Protein 6BSQ (pdb70)

Nearest PDB structures (foldseek):
  6bsq-assembly1_A  TM=1.002E+00  e=0.000E+00  Enterococcus faecalis
  6mkh-assembly1_A  TM=9.906E-01  e=4.101E-87  Enterococcus faecalis
  6bsr-assembly1_A  TM=9.933E-01  e=1.177E-83  Enterococcus faecalis
  8u55-assembly1_A  TM=9.199E-01  e=1.362E-73  Enterococcus faecium EnGen0025
  6mkj-assembly1_A  TM=9.254E-01  e=1.382E-72  Enterococcus faecium

Secondary structure (DSSP, 8-state):
-PPPPPEE-TTS-EEEEEEEEEEEEE-GGGS-SHHHHHHHHHHHHHHHT--HHHHHHHHTSTT--TT--EEEEE---SPPTTEEEEEEEEEE-TTGGGGHHHH--EEEPPHHHHTT---TTSEEE-SHHHHHTHHHHH-B--BPPPPEEBS--HHHHHHHHHTTTT-SEEEEEE-TTT-BEEEEEEES---HHHHHH---HHHHHHHHH-TT-TTS-GGGS-B--GGGGHHHHHHHHHHHTS--TT--B---SSEE-SSGGGTT--EE-SS--SSB-HHHHHHTT-HHHHHHHHHHHHHHHHHHHHTTS-TTPPPSSSS--PPPBS-SSSS---HHHHHHHTTT-TT-BB-HHHHHHHHGGGGTTT-EE--B-BTTSPP-EETTSS-HHHHHHHHHHHHHHHHSTTSTTGGG--TTS-EEEEEEEEEE--EEEEEEEEEETTT---EEEEEESSHHHH--HHHHHHHHHHHHHHHT-

Structure (mmCIF, N/CA/C/O backbone):
data_6BSQ
#
_entry.id   6BSQ
#
_cell.length_a   124.709
_cell.length_b   84.625
_cell.length_c   85.093
_cell.angle_alpha   90.00
_cell.angle_beta   109.26
_cell.angle_gamma   90.00
#
_symmetry.space_group_name_H-M   'C 1 2 1'
#
loop_
_entity.id
_entity.type
_entity.pdbx_description
1 polymer 'PBP4 protein'
2 non-polymer GLYCEROL
3 non-polymer 'CHLORIDE ION'
4 water water
#
loop_
_atom_site.group_PDB
_atom_site.id
_atom_site.type_symbol
_atom_site.label_atom_id
_atom_site.label_alt_id
_atom_site.label_comp_id
_atom_site.label_asym_id
_atom_site.label_entity_id
_atom_site.label_seq_id
_atom_site.pdbx_PDB_ins_code
_atom_site.Cartn_x
_atom_site.Cartn_y
_atom_site.Cartn_z
_atom_site.occupancy
_atom_site.B_iso_or_equiv
_atom_site.auth_seq_id
_atom_site.auth_comp_id
_atom_site.auth_asym_id
_atom_site.auth_atom_id
_atom_site.pdbx_PDB_model_num
ATOM 1 N N . ASN A 1 140 ? 58.027 55.149 12.931 1.00 51.71 172 ASN A N 1
ATOM 2 C CA . ASN A 1 140 ? 57.820 53.767 13.337 1.00 64.72 172 ASN A CA 1
ATOM 3 C C . ASN A 1 140 ? 56.859 53.075 12.342 1.00 63.67 172 ASN A C 1
ATOM 4 O O . ASN A 1 140 ? 55.754 53.554 12.081 1.00 62.67 172 ASN A O 1
ATOM 6 N N . ALA A 1 141 ? 57.312 51.945 11.796 1.00 70.90 173 ALA A N 1
ATOM 7 C CA . ALA A 1 141 ? 56.789 51.412 10.539 1.00 64.43 173 ALA A CA 1
ATOM 8 C C . ALA A 1 141 ? 55.451 50.697 10.711 1.00 44.45 173 ALA A C 1
ATOM 9 O O . ALA A 1 141 ? 55.205 50.053 11.737 1.00 36.25 173 ALA A O 1
ATOM 11 N N . LYS A 1 142 ? 54.598 50.809 9.685 1.00 36.60 174 LYS A N 1
ATOM 12 C CA . LYS A 1 142 ? 53.337 50.069 9.627 1.00 36.85 174 LYS A CA 1
ATOM 13 C C . LYS A 1 142 ? 53.572 48.609 9.244 1.00 27.38 174 LYS A C 1
ATOM 14 O O . LYS A 1 142 ? 54.357 48.299 8.336 1.00 24.37 174 LYS A O 1
ATOM 16 N N . ARG A 1 143 ? 52.872 47.714 9.938 1.00 25.70 175 ARG A N 1
ATOM 17 C CA . ARG A 1 143 ? 53.047 46.279 9.730 1.00 15.61 175 ARG A CA 1
ATOM 18 C C . ARG A 1 143 ? 52.448 45.868 8.388 1.00 18.50 175 ARG A C 1
ATOM 19 O O . ARG A 1 143 ? 51.350 46.286 8.033 1.00 14.27 175 ARG A O 1
ATOM 27 N N . GLY A 1 144 ? 53.166 45.049 7.629 1.00 13.01 176 GLY A N 1
ATOM 28 C CA . GLY A 1 144 ? 52.659 44.615 6.345 1.00 16.63 176 GLY A CA 1
ATOM 29 C C . GLY A 1 144 ? 51.424 43.735 6.532 1.00 11.67 176 GLY A C 1
ATOM 30 O O . GLY A 1 144 ? 51.122 43.277 7.632 1.00 12.16 176 GLY A O 1
ATOM 31 N N . GLU A 1 145 ? 50.709 43.537 5.441 1.00 11.31 177 GLU A N 1
ATOM 32 C CA . GLU A 1 145 ? 49.507 42.708 5.449 1.00 11.88 177 GLU A CA 1
ATOM 33 C C . GLU A 1 145 ? 49.835 41.277 5.048 1.00 12.89 177 GLU A C 1
ATOM 34 O O . GLU A 1 145 ? 50.716 41.039 4.231 1.00 14.84 177 GLU A O 1
ATOM 40 N N . ILE A 1 146 ? 49.060 40.332 5.566 1.00 11.99 178 ILE A N 1
ATOM 41 C CA . ILE A 1 146 ? 48.965 39.001 4.956 1.00 13.21 178 ILE A CA 1
ATOM 42 C C . ILE A 1 146 ? 47.658 38.962 4.183 1.00 11.27 178 ILE A C 1
ATOM 43 O O . ILE A 1 146 ? 46.608 39.297 4.746 1.00 11.35 178 ILE A O 1
ATOM 48 N N . VAL A 1 147 ? 47.721 38.629 2.897 1.00 10.01 179 VAL A N 1
ATOM 49 C CA . VAL A 1 147 ? 46.529 38.595 2.042 1.00 13.64 179 VAL A CA 1
ATO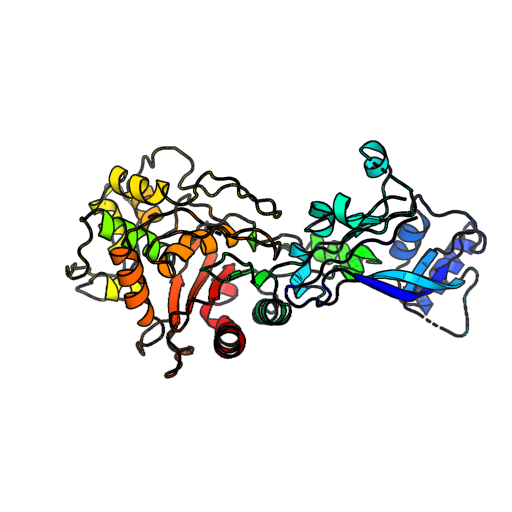M 50 C C . VAL A 1 147 ? 46.411 37.214 1.391 1.00 11.60 179 VAL A C 1
ATOM 51 O O . VAL A 1 147 ? 47.372 36.429 1.344 1.00 9.37 179 VAL A O 1
ATOM 55 N N . ASP A 1 148 ? 45.178 36.894 0.919 1.00 7.77 180 ASP A N 1
ATOM 56 C CA . ASP A 1 148 ? 44.957 35.609 0.285 1.00 7.15 180 ASP A CA 1
ATOM 57 C C . ASP A 1 148 ? 45.325 35.688 -1.197 1.00 10.79 180 ASP A C 1
ATOM 58 O O . ASP A 1 148 ? 45.850 36.695 -1.684 1.00 11.02 180 ASP A O 1
ATOM 63 N N . ARG A 1 149 ? 45.073 34.603 -1.934 1.00 7.35 181 ARG A N 1
ATOM 64 C CA . ARG A 1 149 ? 45.560 34.498 -3.295 1.00 10.11 181 ARG A CA 1
ATOM 65 C C . ARG A 1 149 ? 44.910 35.526 -4.219 1.00 15.23 181 ARG A C 1
ATOM 66 O O . ARG A 1 149 ? 45.429 35.775 -5.306 1.00 10.85 181 ARG A O 1
ATOM 74 N N . ASN A 1 150 ? 43.772 36.097 -3.830 1.00 13.33 182 ASN A N 1
ATOM 75 C CA . ASN A 1 150 ? 43.136 37.128 -4.627 1.00 17.07 182 ASN A CA 1
ATOM 76 C C . ASN A 1 150 ? 43.371 38.520 -4.077 1.00 16.38 182 ASN A C 1
ATOM 77 O O . ASN A 1 150 ? 42.716 39.461 -4.534 1.00 13.50 182 ASN A O 1
ATOM 82 N N . GLY A 1 151 ? 44.240 38.671 -3.085 1.00 12.57 183 GLY A N 1
ATOM 83 C CA . GLY A 1 151 ? 44.461 39.963 -2.462 1.00 12.78 183 GLY A CA 1
ATOM 84 C C . GLY A 1 151 ? 43.562 40.304 -1.291 1.00 13.00 183 GLY A C 1
ATOM 85 O O . GLY A 1 151 ? 43.692 41.394 -0.742 1.00 11.95 183 GLY A O 1
ATOM 86 N N . SER A 1 152 ? 42.636 39.434 -0.909 1.00 9.24 184 SER A N 1
ATOM 87 C CA . SER A 1 152 ? 41.722 39.726 0.181 1.00 13.21 184 SER A CA 1
ATOM 88 C C . SER A 1 152 ? 42.435 39.600 1.529 1.00 13.02 184 SER A C 1
ATOM 89 O O . SER A 1 152 ? 43.322 38.746 1.723 1.00 11.04 184 SER A O 1
ATOM 92 N N . GLY A 1 153 ? 42.030 40.436 2.481 1.00 9.24 185 GLY A N 1
ATOM 93 C CA . GLY A 1 153 ? 42.826 40.605 3.694 1.00 11.48 185 GLY A CA 1
ATOM 94 C C . GLY A 1 153 ? 42.699 39.393 4.612 1.00 15.19 185 GLY A C 1
ATOM 95 O O . GLY A 1 153 ? 41.601 38.858 4.804 1.00 12.92 185 GLY A O 1
ATOM 96 N N . LEU A 1 154 ? 43.845 38.907 5.135 1.00 8.39 186 LEU A N 1
ATOM 97 C CA . LEU A 1 154 ? 43.856 37.914 6.211 1.00 9.09 186 LEU A CA 1
ATOM 98 C C . LEU A 1 154 ? 44.379 38.467 7.522 1.00 5.53 186 LEU A C 1
ATOM 99 O O . LEU A 1 154 ? 43.962 38.015 8.596 1.00 9.51 186 LEU A O 1
ATOM 104 N N . ALA A 1 155 ? 45.401 39.338 7.457 1.00 9.06 187 ALA A N 1
ATOM 105 C CA . ALA A 1 155 ? 45.923 40.013 8.633 1.00 11.88 187 ALA A CA 1
ATOM 106 C C . ALA A 1 155 ? 46.207 41.419 8.142 1.00 13.92 187 ALA A C 1
ATOM 107 O O . ALA A 1 155 ? 47.070 41.607 7.278 1.00 11.58 187 ALA A O 1
ATOM 109 N N . ILE A 1 156 ? 45.428 42.407 8.588 1.00 12.88 188 ILE A N 1
ATOM 110 C CA . ILE A 1 156 ? 45.579 43.765 8.069 1.00 10.58 188 ILE A CA 1
ATOM 111 C C . ILE A 1 156 ? 45.509 44.712 9.255 1.00 10.21 188 ILE A C 1
ATOM 112 O O . ILE A 1 156 ? 45.340 44.285 10.394 1.00 11.91 188 ILE A O 1
ATOM 117 N N . ASN A 1 157 ? 45.610 46.008 8.976 1.00 11.98 189 ASN A N 1
ATOM 118 C CA . ASN A 1 157 ? 45.483 47.037 10.005 1.00 10.96 189 ASN A CA 1
ATOM 119 C C . ASN A 1 157 ? 44.194 47.813 9.790 1.00 13.54 189 ASN A C 1
ATOM 120 O O . ASN A 1 157 ? 43.885 48.176 8.667 1.00 11.60 189 ASN A O 1
ATOM 125 N N . LYS A 1 158 ? 43.485 48.126 10.868 1.00 15.17 190 LYS A N 1
ATOM 126 C CA . LYS A 1 158 ? 42.280 48.939 10.748 1.00 11.11 190 LYS A CA 1
ATOM 127 C C . LYS A 1 158 ? 42.231 49.899 11.922 1.00 13.09 190 LYS A C 1
ATOM 128 O O . LYS A 1 158 ? 42.563 49.516 13.050 1.00 12.85 190 LYS A O 1
ATOM 134 N N . VAL A 1 159 ? 41.825 51.145 11.661 1.00 11.55 191 VAL A N 1
ATOM 135 C CA . VAL A 1 159 ? 41.597 52.114 12.735 1.00 10.62 191 VAL A CA 1
ATOM 136 C C . VAL A 1 159 ? 40.205 51.961 13.322 1.00 16.39 191 VAL A C 1
ATOM 137 O O . VAL A 1 159 ? 39.208 51.892 12.588 1.00 11.93 191 VAL A O 1
ATOM 141 N N . PHE A 1 160 ? 40.123 51.991 14.656 1.00 12.69 192 PHE A N 1
ATOM 142 C CA . PHE A 1 160 ? 38.865 52.037 15.383 1.00 14.79 192 PHE A CA 1
ATOM 143 C C . PHE A 1 160 ? 38.890 53.227 16.328 1.00 16.97 192 PHE A C 1
ATOM 144 O O . PHE A 1 160 ? 39.953 53.633 16.793 1.00 16.39 192 PHE A O 1
ATOM 152 N N . ASP A 1 161 ? 37.712 53.799 16.580 1.00 13.84 193 ASP A N 1
ATOM 153 C CA . ASP A 1 161 ? 37.518 54.742 17.681 1.00 17.27 193 ASP A CA 1
ATOM 154 C C . ASP A 1 161 ? 37.416 53.939 18.972 1.00 16.54 193 ASP A C 1
ATOM 155 O O . ASP A 1 161 ? 36.478 53.150 19.154 1.00 19.20 193 ASP A O 1
ATOM 160 N N . GLU A 1 162 ? 38.383 54.112 19.871 1.00 18.70 194 GLU A N 1
ATOM 161 C CA . GLU A 1 162 ? 38.443 53.308 21.086 1.00 16.56 194 GLU A CA 1
ATOM 162 C C . GLU A 1 162 ? 38.067 54.145 22.302 1.00 21.96 194 GLU A C 1
ATOM 163 O O . GLU A 1 162 ? 38.454 55.310 22.399 1.00 21.18 194 GLU A O 1
ATOM 169 N N . VAL A 1 163 ? 37.386 53.530 23.260 1.00 19.28 195 VAL A N 1
ATOM 170 C CA . VAL A 1 163 ? 37.301 54.122 24.593 1.00 24.09 195 VAL A CA 1
ATOM 171 C C . VAL A 1 163 ? 38.419 53.521 25.435 1.00 30.44 195 VAL A C 1
ATOM 172 O O . VAL A 1 163 ? 38.767 52.334 25.300 1.00 23.66 195 VAL A O 1
ATOM 176 N N . GLY A 1 164 ? 39.047 54.360 26.244 1.00 25.85 196 GLY A N 1
ATOM 177 C CA . GLY A 1 164 ? 40.188 53.928 27.023 1.00 27.98 196 GLY A CA 1
ATOM 178 C C . GLY A 1 164 ? 40.396 54.828 28.214 1.00 32.58 196 GLY A C 1
ATOM 179 O O . GLY A 1 164 ? 39.525 55.626 28.566 1.00 26.18 196 GLY A O 1
ATOM 180 N N . VAL A 1 165 ? 41.572 54.703 28.836 1.00 26.17 197 VAL A N 1
ATOM 181 C CA . VAL A 1 165 ? 41.868 55.429 30.068 1.00 24.90 197 VAL A CA 1
ATOM 182 C C . VAL A 1 165 ? 43.266 56.015 29.985 1.00 25.06 197 VAL A C 1
ATOM 183 O O . VAL A 1 165 ? 44.135 55.507 29.262 1.00 22.63 197 VAL A O 1
ATOM 187 N N . VAL A 1 166 ? 43.478 57.094 30.731 1.00 23.86 198 VAL A N 1
ATOM 188 C CA . VAL A 1 166 ? 44.784 57.732 30.883 1.00 27.63 198 VAL A CA 1
ATOM 189 C C . VAL A 1 166 ? 45.237 57.500 32.324 1.00 29.62 198 VAL A C 1
ATOM 190 O O . VAL A 1 166 ? 44.545 57.937 33.252 1.00 23.11 198 VAL A O 1
ATOM 194 N N . PRO A 1 167 ? 46.336 56.770 32.556 1.00 31.70 199 PRO A N 1
ATOM 195 C CA . PRO A 1 167 ? 46.735 56.444 33.945 1.00 35.28 199 PRO A CA 1
ATOM 196 C C . PRO A 1 167 ? 46.849 57.659 34.848 1.00 25.36 199 PRO A C 1
ATOM 197 O O . PRO A 1 167 ? 46.308 57.650 35.967 1.00 30.08 199 PRO A O 1
ATOM 201 N N . GLY A 1 168 ? 47.499 58.724 34.373 1.00 26.84 200 GLY A N 1
ATOM 202 C CA . GLY A 1 168 ? 47.690 59.929 35.173 1.00 36.35 200 GLY A CA 1
ATOM 203 C C . GLY A 1 168 ? 46.415 60.672 35.515 1.00 33.76 200 GLY A C 1
ATOM 204 O O . GLY A 1 168 ? 46.459 61.618 36.308 1.00 37.21 200 GLY A O 1
ATOM 205 N N . LYS A 1 169 ? 45.283 60.281 34.948 1.00 27.59 201 LYS A N 1
ATOM 206 C CA . LYS A 1 169 ? 44.022 60.913 35.288 1.00 24.84 201 LYS A CA 1
ATOM 207 C C . LYS A 1 169 ? 43.091 59.948 35.983 1.00 28.44 201 LYS A C 1
ATOM 208 O O . LYS A 1 169 ? 41.959 60.317 36.306 1.00 33.40 201 LYS A O 1
ATOM 214 N N . LEU A 1 170 ? 43.536 58.721 36.220 1.00 23.16 202 LEU A N 1
ATOM 215 C CA . LEU A 1 170 ? 42.702 57.699 36.831 1.00 25.49 202 LEU A CA 1
ATOM 216 C C . LEU A 1 170 ? 42.727 57.749 38.359 1.00 38.11 202 LEU A C 1
ATOM 217 O O . LEU A 1 170 ? 41.909 57.078 39.004 1.00 31.44 202 LEU A O 1
ATOM 222 N N . GLY A 1 171 ? 43.615 58.543 38.950 1.00 36.60 203 GLY A N 1
ATOM 223 C CA . GLY A 1 171 ? 43.706 58.619 40.397 1.00 39.79 203 GLY A CA 1
ATOM 224 C C . GLY A 1 171 ? 44.583 57.511 40.944 1.00 37.64 203 GLY A C 1
ATOM 225 O O . GLY A 1 171 ? 45.335 56.861 40.216 1.00 27.42 203 GLY A O 1
ATOM 226 N N . SER A 1 172 ? 44.484 57.295 42.254 1.00 36.36 204 SER A N 1
ATOM 227 C CA . SER A 1 172 ? 45.259 56.245 42.902 1.00 30.88 204 SER A CA 1
ATOM 228 C C . SER A 1 172 ? 44.486 55.758 44.112 1.00 32.24 204 SER A C 1
ATOM 229 O O . SER A 1 172 ? 43.497 56.365 44.534 1.00 31.11 204 SER A O 1
ATOM 232 N N . GLY A 1 173 ? 44.958 54.646 44.674 1.00 28.20 205 GLY A N 1
ATOM 233 C CA . GLY A 1 173 ? 44.275 54.091 45.825 1.00 42.93 205 GLY A CA 1
ATOM 234 C C . GLY A 1 173 ? 42.873 53.615 45.484 1.00 43.69 205 GLY A C 1
ATOM 235 O O . GLY A 1 173 ? 42.584 53.179 44.363 1.00 34.82 205 GLY A O 1
ATOM 236 N N . ALA A 1 174 ? 41.987 53.695 46.483 1.00 35.62 206 ALA A N 1
ATOM 237 C CA . ALA A 1 174 ? 40.610 53.250 46.287 1.00 44.98 206 ALA A CA 1
ATOM 238 C C . ALA A 1 174 ? 39.887 54.120 45.261 1.00 35.44 206 ALA A C 1
ATOM 239 O O . ALA A 1 174 ? 38.964 53.655 44.581 1.00 40.50 206 ALA A O 1
ATOM 241 N N . GLU A 1 175 ? 40.292 55.379 45.141 1.00 34.44 207 GLU A N 1
ATOM 242 C CA . GLU A 1 175 ? 39.730 56.255 44.127 1.00 39.68 207 GLU A CA 1
ATOM 243 C C . GLU A 1 175 ? 39.959 55.691 42.725 1.00 51.45 207 GLU A C 1
ATOM 244 O O . GLU A 1 175 ? 39.027 55.601 41.918 1.00 43.30 207 GLU A O 1
ATOM 250 N N . LYS A 1 176 ? 41.199 55.294 42.423 1.00 38.62 208 LYS A N 1
ATOM 251 C CA . LYS A 1 176 ? 41.486 54.663 41.140 1.00 39.18 208 LYS A CA 1
ATOM 252 C C . LYS A 1 176 ? 40.655 53.397 40.953 1.00 43.90 208 LYS A C 1
ATOM 253 O O . LYS A 1 176 ? 40.107 53.156 39.866 1.00 36.07 208 LYS A O 1
ATOM 259 N N . THR A 1 177 ? 40.536 52.585 42.008 1.00 36.03 209 THR A N 1
ATOM 260 C CA . THR A 1 177 ? 39.767 51.346 41.920 1.00 36.15 209 THR A CA 1
ATOM 261 C C . THR A 1 177 ? 38.304 51.631 41.583 1.00 40.11 209 THR A C 1
ATOM 262 O O . THR A 1 177 ? 37.669 50.881 40.827 1.00 35.63 209 THR A O 1
ATOM 266 N N . ALA A 1 178 ? 37.770 52.732 42.110 1.00 33.73 210 ALA A N 1
ATOM 267 C CA . ALA A 1 178 ? 36.413 53.150 41.779 1.00 40.38 210 ALA A CA 1
ATOM 268 C C . ALA A 1 178 ? 36.299 53.545 40.314 1.00 47.00 210 ALA A C 1
ATOM 269 O O . ALA A 1 178 ? 35.356 53.140 39.621 1.00 40.64 210 ALA A O 1
ATOM 271 N N . ASN A 1 179 ? 37.232 54.373 39.836 1.00 35.07 211 ASN A N 1
ATOM 272 C CA . ASN A 1 179 ? 37.170 54.839 38.457 1.00 37.66 211 ASN A CA 1
ATOM 273 C C . ASN A 1 179 ? 37.258 53.668 37.482 1.00 39.31 211 ASN A C 1
ATOM 274 O O . ASN A 1 179 ? 36.571 53.653 36.454 1.00 42.79 211 ASN A O 1
ATOM 279 N N . ILE A 1 180 ? 38.061 52.656 37.811 1.00 41.28 212 ILE A N 1
ATOM 280 C CA . ILE A 1 180 ? 38.163 51.479 36.957 1.00 37.30 212 ILE A CA 1
ATOM 281 C C . ILE A 1 180 ? 36.878 50.663 37.013 1.00 46.84 212 ILE A C 1
ATOM 282 O O . ILE A 1 180 ? 36.418 50.140 35.990 1.00 35.66 212 ILE A O 1
ATOM 287 N N . LYS A 1 181 ? 36.279 50.540 38.202 1.00 34.58 213 LYS A N 1
ATOM 288 C CA . LYS A 1 181 ? 35.001 49.841 38.313 1.00 48.11 213 LYS A CA 1
ATOM 289 C C . LYS A 1 181 ? 33.908 50.565 37.536 1.00 41.42 213 LYS A C 1
ATOM 290 O O . LYS A 1 181 ? 33.080 49.922 36.883 1.00 44.93 213 LYS A O 1
ATOM 292 N N . ALA A 1 182 ? 33.885 51.902 37.609 1.00 34.00 214 ALA A N 1
ATOM 293 C CA . ALA A 1 182 ? 32.945 52.683 36.811 1.00 37.22 214 ALA A CA 1
ATOM 294 C C . ALA A 1 182 ? 33.105 52.384 35.323 1.00 54.48 214 ALA A C 1
ATOM 295 O O . ALA A 1 182 ? 32.132 52.045 34.637 1.00 43.88 214 ALA A O 1
ATOM 297 N N . PHE A 1 183 ? 34.335 52.500 34.810 1.00 37.32 215 PHE A N 1
ATOM 298 C CA . PHE A 1 183 ? 34.614 52.138 33.424 1.00 39.65 215 PHE A CA 1
ATOM 299 C C . PHE A 1 183 ? 34.132 50.724 33.112 1.00 45.91 215 PHE A C 1
ATOM 300 O O . PHE A 1 183 ? 33.479 50.485 32.088 1.00 43.61 215 PHE A O 1
ATOM 308 N N . SER A 1 184 ? 34.458 49.772 33.987 1.00 37.56 216 SER A N 1
ATOM 309 C CA . SER A 1 184 ? 34.102 48.376 33.759 1.00 44.66 216 SER A CA 1
ATOM 310 C C . SER A 1 184 ? 32.595 48.195 33.668 1.00 52.00 216 SER A C 1
ATOM 311 O O . SER A 1 184 ? 32.096 47.464 32.801 1.00 48.04 216 SER A O 1
ATOM 314 N N . ASP A 1 185 ? 31.856 48.836 34.571 1.00 48.82 217 ASP A N 1
ATOM 315 C CA . ASP A 1 185 ? 30.404 48.718 34.555 1.00 54.74 217 ASP A CA 1
ATOM 316 C C . ASP A 1 185 ? 29.831 49.261 33.257 1.00 55.46 217 ASP A C 1
ATOM 317 O O . ASP A 1 185 ? 28.931 48.657 32.661 1.00 59.23 217 ASP A O 1
ATOM 322 N N . LYS A 1 186 ? 30.351 50.401 32.803 1.00 43.55 218 LYS A N 1
ATOM 323 C CA . LYS A 1 186 ? 29.686 51.183 31.773 1.00 48.29 218 LYS A CA 1
ATOM 324 C C . LYS A 1 186 ? 30.001 50.692 30.367 1.00 53.05 218 LYS A C 1
ATOM 325 O O . LYS A 1 186 ? 29.169 50.842 29.465 1.00 54.59 218 LYS A O 1
ATOM 331 N N . PHE A 1 187 ? 31.176 50.098 30.158 1.00 42.90 219 PHE A N 1
ATOM 332 C CA . PHE A 1 187 ? 31.606 49.708 28.823 1.00 43.29 219 PHE A CA 1
ATOM 333 C C . PHE A 1 187 ? 31.770 48.201 28.682 1.00 39.23 219 PHE A C 1
ATOM 334 O O . PHE A 1 187 ? 32.258 47.738 27.646 1.00 44.67 219 PHE A O 1
ATOM 342 N N . GLY A 1 188 ? 31.393 47.426 29.695 1.00 41.19 220 GLY A N 1
ATOM 343 C CA . GLY A 1 188 ? 31.297 45.984 29.538 1.00 35.50 220 GLY A CA 1
ATOM 344 C C . GLY A 1 188 ? 32.602 45.224 29.487 1.00 46.97 220 GLY A C 1
ATOM 345 O O . GLY A 1 188 ? 32.664 44.158 28.868 1.00 48.79 220 GLY A O 1
ATOM 346 N N . VAL A 1 189 ? 33.646 45.724 30.134 1.00 50.76 221 VAL A N 1
ATOM 347 C CA . VAL A 1 189 ? 34.932 45.042 30.125 1.00 38.78 221 VAL A CA 1
ATOM 348 C C . VAL A 1 189 ? 35.330 44.711 31.558 1.00 47.89 221 VAL A C 1
ATOM 349 O O . VAL A 1 189 ? 34.993 45.436 32.500 1.00 41.56 221 VAL A O 1
ATOM 353 N N . SER A 1 190 ? 36.042 43.597 31.718 1.00 45.23 222 SER A N 1
ATOM 354 C CA . SER A 1 190 ? 36.354 43.100 33.052 1.00 49.12 222 SER A CA 1
ATOM 355 C C . SER A 1 190 ? 37.418 43.967 33.718 1.00 56.56 222 SER A C 1
ATOM 356 O O . SER A 1 190 ? 38.349 44.461 33.066 1.00 38.67 222 SER A O 1
ATOM 359 N N . VAL A 1 191 ? 37.279 44.136 35.036 1.00 60.96 223 VAL A N 1
ATOM 360 C CA . VAL A 1 191 ? 38.286 44.864 35.806 1.00 48.47 223 VAL A CA 1
ATOM 361 C C . VAL A 1 191 ? 39.661 44.254 35.594 1.00 41.84 223 VAL A C 1
ATOM 362 O O . VAL A 1 191 ? 40.656 44.975 35.449 1.00 44.91 223 VAL A O 1
ATOM 366 N N . ASP A 1 192 ? 39.734 42.919 35.506 1.00 39.30 224 ASP A N 1
ATOM 367 C CA . ASP A 1 192 ? 41.029 42.272 35.297 1.00 48.15 224 ASP A CA 1
ATOM 368 C C . ASP A 1 192 ? 41.634 42.664 33.954 1.00 42.09 224 ASP A C 1
ATOM 369 O O . ASP A 1 192 ? 42.853 42.857 33.846 1.00 43.83 224 ASP A O 1
ATOM 374 N N . GLU A 1 193 ? 40.803 42.784 32.914 1.00 48.57 225 GLU A N 1
ATOM 375 C CA . GLU A 1 193 ? 41.326 43.175 31.608 1.00 51.24 225 GLU A CA 1
ATOM 376 C C . GLU A 1 193 ? 41.833 44.613 31.627 1.00 29.01 225 GLU A C 1
ATOM 377 O O . GLU A 1 193 ? 42.904 44.910 31.081 1.00 32.33 225 GLU A O 1
ATOM 383 N N . ILE A 1 194 ? 41.072 45.518 32.242 1.00 29.40 226 ILE A N 1
ATOM 384 C CA . ILE A 1 194 ? 41.514 46.908 32.355 1.00 31.55 226 ILE A CA 1
ATOM 385 C C . ILE A 1 194 ? 42.865 46.982 33.061 1.00 32.34 226 ILE A C 1
ATOM 386 O O . ILE A 1 194 ? 43.786 47.664 32.603 1.00 28.19 226 ILE A O 1
ATOM 391 N N . ASN A 1 195 ? 43.010 46.252 34.176 1.00 39.69 227 ASN A N 1
ATOM 392 C CA . ASN A 1 195 ? 44.268 46.271 34.926 1.00 27.00 227 ASN A CA 1
ATOM 393 C C . ASN A 1 195 ? 45.406 45.635 34.137 1.00 34.66 227 ASN A C 1
ATOM 394 O O . ASN A 1 195 ? 46.542 46.126 34.175 1.00 30.09 227 ASN A O 1
ATOM 399 N N . GLN A 1 196 ? 45.128 44.551 33.403 1.00 31.05 228 GLN A N 1
ATOM 400 C CA . GLN A 1 196 ? 46.180 43.951 32.586 1.00 37.77 228 GLN A CA 1
ATOM 401 C C . GLN A 1 196 ? 46.664 44.934 31.528 1.00 29.36 228 GLN A C 1
ATOM 402 O O . GLN A 1 196 ? 47.875 45.127 31.343 1.00 29.97 228 GLN A O 1
ATOM 404 N N . LYS A 1 197 ? 45.729 45.611 30.858 1.00 35.42 229 LYS A N 1
ATOM 405 C CA . LYS A 1 197 ? 46.121 46.614 29.876 1.00 34.21 229 LYS A CA 1
ATOM 406 C C . LYS A 1 197 ? 46.848 47.774 30.543 1.00 27.66 229 LYS A C 1
ATOM 407 O O . LYS A 1 197 ? 47.874 48.249 30.035 1.00 30.32 229 LYS A O 1
ATOM 413 N N . LEU A 1 198 ? 46.362 48.227 31.706 1.00 31.09 230 LEU A N 1
ATOM 414 C CA . LEU A 1 198 ? 47.058 49.326 32.387 1.00 31.55 230 LEU A CA 1
ATOM 415 C C . LEU A 1 198 ? 48.492 48.967 32.765 1.00 31.72 230 LEU A C 1
ATOM 416 O O . LEU A 1 198 ? 49.355 49.853 32.818 1.00 32.56 230 LEU A O 1
ATOM 421 N N . SER A 1 199 ? 48.777 47.689 33.031 1.00 37.86 231 SER A N 1
ATOM 422 C CA . SER A 1 199 ? 50.069 47.315 33.596 1.00 41.33 231 SER A CA 1
ATOM 423 C C . SER A 1 199 ? 51.077 46.850 32.546 1.00 53.53 231 SER A C 1
ATOM 424 O O . SER A 1 199 ? 52.088 46.239 32.906 1.00 52.49 231 SER A O 1
ATOM 427 N N . GLN A 1 200 ? 50.845 47.144 31.266 1.00 47.16 232 GLN A N 1
ATOM 428 C CA . GLN A 1 200 ? 51.801 46.773 30.233 1.00 40.82 232 GLN A CA 1
ATOM 429 C C . GLN A 1 200 ? 52.967 47.751 30.224 1.00 44.28 232 GLN A C 1
ATOM 430 O O . GLN A 1 200 ? 52.829 48.917 30.611 1.00 43.81 232 GLN A O 1
ATOM 436 N N . GLY A 1 201 ? 54.123 47.268 29.755 1.00 40.95 233 GLY A N 1
ATOM 437 C CA . GLY A 1 201 ? 55.357 48.024 29.910 1.00 29.07 233 GLY A CA 1
ATOM 438 C C . GLY A 1 201 ? 55.376 49.362 29.198 1.00 44.22 233 GLY A C 1
ATOM 439 O O . GLY A 1 201 ? 56.024 50.303 29.663 1.00 37.35 233 GLY A O 1
ATOM 440 N N . TRP A 1 202 ? 54.683 49.475 28.059 1.00 37.00 234 TRP A N 1
ATOM 441 C CA . TRP A 1 202 ? 54.736 50.727 27.308 1.00 37.23 234 TRP A CA 1
ATOM 442 C C . TRP A 1 202 ? 53.980 51.848 28.016 1.00 38.07 234 TRP A C 1
ATOM 443 O O . TRP A 1 202 ? 54.294 53.034 27.816 1.00 31.81 234 TRP A O 1
ATOM 454 N N . VAL A 1 203 ? 53.003 51.490 28.857 1.00 43.90 235 VAL A N 1
ATOM 455 C CA . VAL A 1 203 ? 52.083 52.465 29.440 1.00 35.22 235 VAL A CA 1
ATOM 456 C C . VAL A 1 203 ? 52.851 53.506 30.239 1.00 36.51 235 VAL A C 1
ATOM 457 O O . VAL A 1 203 ? 53.573 53.178 31.188 1.00 43.34 235 VAL A O 1
ATOM 461 N N . GLN A 1 204 ? 52.677 54.767 29.867 1.00 30.69 236 GLN A N 1
ATOM 462 C CA . GLN A 1 204 ? 53.188 55.929 30.566 1.00 34.76 236 GLN A CA 1
ATOM 463 C C . GLN A 1 204 ? 52.040 56.625 31.280 1.00 42.98 236 GLN A C 1
ATOM 464 O O . GLN A 1 204 ? 50.865 56.345 31.032 1.00 35.48 236 GLN A O 1
ATOM 470 N N . ALA A 1 205 ? 52.405 57.560 32.161 1.00 34.46 237 ALA A N 1
ATOM 471 C CA . ALA A 1 205 ? 51.404 58.320 32.898 1.00 35.04 237 ALA A CA 1
ATOM 472 C C . ALA A 1 205 ? 50.447 59.046 31.958 1.00 44.99 237 ALA A C 1
ATOM 473 O O . ALA A 1 205 ? 49.247 59.136 32.239 1.00 32.19 237 ALA A O 1
ATOM 475 N N . ASP A 1 206 ? 50.952 59.584 30.846 1.00 42.96 238 ASP A N 1
ATOM 476 C CA . ASP A 1 206 ? 50.095 60.330 29.927 1.00 47.24 238 ASP A CA 1
ATOM 477 C C . ASP A 1 206 ? 49.546 59.480 28.784 1.00 49.21 238 ASP A C 1
ATOM 478 O O . ASP A 1 206 ? 48.870 60.023 27.902 1.00 46.49 238 ASP A O 1
ATOM 483 N N . SER A 1 207 ? 49.815 58.174 28.778 1.00 40.52 239 SER A N 1
ATOM 484 C CA . SER A 1 207 ? 49.394 57.320 27.674 1.00 36.23 239 SER A CA 1
ATOM 485 C C . SER A 1 207 ? 47.876 57.254 27.572 1.00 37.83 239 SER A C 1
ATOM 486 O O . SER A 1 207 ? 47.167 57.210 28.581 1.00 29.04 239 SER A O 1
ATOM 489 N N . PHE A 1 208 ? 47.371 57.239 26.336 1.00 32.19 240 PHE A N 1
ATOM 490 C CA . PHE A 1 208 ? 46.020 56.757 26.110 1.00 28.58 240 PHE A CA 1
ATOM 491 C C . PHE A 1 208 ? 46.104 55.246 26.026 1.00 25.81 240 PHE A C 1
ATOM 492 O O . PHE A 1 208 ? 46.836 54.713 25.186 1.00 31.25 240 PHE A O 1
ATOM 500 N N . VAL A 1 209 ? 45.388 54.556 26.906 1.00 21.95 241 VAL A N 1
ATOM 501 C CA . VAL A 1 209 ? 45.395 53.097 26.948 1.00 23.85 241 VAL A CA 1
ATOM 502 C C . VAL A 1 209 ? 44.057 52.617 26.393 1.00 23.90 241 VAL A C 1
ATOM 503 O O . VAL A 1 209 ? 43.041 52.694 27.098 1.00 26.12 241 VAL A O 1
ATOM 507 N N . PRO A 1 210 ? 44.009 52.083 25.164 1.00 25.02 242 PRO A N 1
ATOM 508 C CA . PRO A 1 210 ? 42.719 51.656 24.605 1.00 24.49 242 PRO A CA 1
ATOM 509 C C . PRO A 1 210 ? 42.242 50.397 25.293 1.00 22.48 242 PRO A C 1
ATOM 510 O O . PRO A 1 210 ? 43.021 49.480 25.562 1.00 32.71 242 PRO A O 1
ATOM 514 N N . ILE A 1 211 ? 40.954 50.363 25.582 1.00 22.73 243 ILE A N 1
ATOM 515 C CA . ILE A 1 211 ? 40.334 49.257 26.286 1.00 28.12 243 ILE A CA 1
ATOM 516 C C . ILE A 1 211 ? 39.369 48.500 25.383 1.00 37.60 243 ILE A C 1
ATOM 517 O O . ILE A 1 211 ? 39.469 47.281 25.241 1.00 34.52 243 ILE A O 1
ATOM 522 N N . THR A 1 212 ? 38.418 49.208 24.771 1.00 28.02 244 THR A N 1
ATOM 523 C CA . THR A 1 212 ? 37.416 48.548 23.944 1.00 34.34 244 THR A CA 1
ATOM 524 C C . THR A 1 212 ? 36.880 49.535 22.912 1.00 30.79 244 THR A C 1
ATOM 525 O O . THR A 1 212 ? 36.976 50.757 23.075 1.00 28.26 244 THR A O 1
ATOM 529 N N . VAL A 1 213 ? 36.323 48.985 21.831 1.00 27.78 245 VAL A N 1
ATOM 530 C CA . VAL A 1 213 ? 35.849 49.825 20.740 1.00 27.23 245 VAL A CA 1
ATOM 531 C C . VAL A 1 213 ? 34.652 50.647 21.187 1.00 28.97 245 VAL A C 1
ATOM 532 O O . VAL A 1 213 ? 33.726 50.139 21.838 1.00 28.51 245 VAL A O 1
ATOM 536 N N . ALA A 1 214 ? 34.672 51.930 20.832 1.00 32.17 246 ALA A N 1
ATOM 537 C CA . ALA A 1 214 ? 33.614 52.856 21.193 1.00 30.80 246 ALA A CA 1
ATOM 538 C C . ALA A 1 214 ? 32.361 52.621 20.342 1.00 42.23 246 ALA A C 1
ATOM 539 O O . ALA A 1 214 ? 32.316 53.013 19.180 1.00 46.88 246 ALA A O 1
ATOM 541 N N . VAL A 1 218 ? 28.839 57.231 23.495 1.00 70.38 250 VAL A N 1
ATOM 542 C CA . VAL A 1 218 ? 29.573 57.257 24.762 1.00 76.53 250 VAL A CA 1
ATOM 543 C C . VAL A 1 218 ? 28.863 58.191 25.751 1.00 79.75 250 VAL A C 1
ATOM 544 O O . VAL A 1 218 ? 28.125 57.736 26.641 1.00 74.94 250 VAL A O 1
ATOM 546 N N . THR A 1 219 ? 29.151 59.490 25.606 1.00 73.99 251 THR A N 1
ATOM 547 C CA . THR A 1 219 ? 28.334 60.596 26.104 1.00 75.29 251 THR A CA 1
ATOM 548 C C . THR A 1 219 ? 28.547 60.958 27.573 1.00 74.45 251 THR A C 1
ATOM 549 O O . THR A 1 219 ? 28.263 62.096 27.964 1.00 73.18 251 THR A O 1
ATOM 551 N N . GLU A 1 220 ? 29.034 60.025 28.408 1.00 67.86 252 GLU A N 1
ATOM 552 C CA . GLU A 1 220 ? 29.205 60.372 29.831 1.00 74.57 252 GLU A CA 1
ATOM 553 C C . GLU A 1 220 ? 30.441 59.640 30.367 1.00 66.19 252 GLU A C 1
ATOM 554 O O . GLU A 1 220 ? 30.356 58.625 31.062 1.00 64.29 252 GLU A O 1
ATOM 556 N N . LEU A 1 221 ? 31.608 60.193 30.066 1.00 54.90 253 LEU A N 1
ATOM 557 C CA . LEU A 1 221 ? 32.868 59.507 30.352 1.00 56.40 253 LEU A CA 1
ATOM 558 C C . LEU A 1 221 ? 33.213 59.532 31.839 1.00 52.07 253 LEU A C 1
ATOM 559 O O . LEU A 1 221 ? 33.336 60.618 32.423 1.00 46.97 253 LEU A O 1
ATOM 564 N N . PRO A 1 222 ? 33.376 58.379 32.487 1.00 48.26 254 PRO A N 1
ATOM 565 C CA . PRO A 1 222 ? 33.862 58.372 33.871 1.00 48.44 254 PRO A CA 1
ATOM 566 C C . PRO A 1 222 ? 35.258 58.969 33.980 1.00 47.85 254 PRO A C 1
ATOM 567 O O . PRO A 1 222 ? 35.978 59.148 32.991 1.00 41.82 254 PRO A O 1
ATOM 571 N N . THR A 1 223 ? 35.631 59.289 35.215 1.00 46.62 255 THR A N 1
ATOM 572 C CA . THR A 1 223 ? 36.902 59.954 35.466 1.00 43.02 255 THR A CA 1
ATOM 573 C C . THR A 1 223 ? 38.064 59.123 34.933 1.00 33.62 255 THR A C 1
ATOM 574 O O . THR A 1 223 ? 38.136 57.911 35.154 1.00 35.44 255 THR A O 1
ATOM 578 N N . GLY A 1 224 ? 38.967 59.780 34.221 1.00 29.71 256 GLY A N 1
ATOM 579 C CA . GLY A 1 224 ? 40.115 59.115 33.648 1.00 37.98 256 GLY A CA 1
ATOM 580 C C . GLY A 1 224 ? 39.876 58.507 32.281 1.00 35.69 256 GLY A C 1
ATOM 581 O O . GLY A 1 224 ? 40.846 58.099 31.628 1.00 38.04 256 GLY A O 1
ATOM 582 N N . ALA A 1 225 ? 38.626 58.449 31.831 1.00 32.20 257 ALA A N 1
ATOM 583 C CA . ALA A 1 225 ? 38.277 57.873 30.538 1.00 33.52 257 ALA A CA 1
ATOM 584 C C . ALA A 1 225 ? 38.400 58.905 29.424 1.00 36.05 257 ALA A C 1
ATOM 585 O O . ALA A 1 225 ? 38.266 60.116 29.642 1.00 32.63 257 ALA A O 1
ATOM 587 N N . ALA A 1 226 ? 38.669 58.406 28.217 1.00 29.60 258 ALA A N 1
ATOM 588 C CA . ALA A 1 226 ? 38.767 59.226 27.014 1.00 24.40 258 ALA A CA 1
ATOM 589 C C . ALA A 1 226 ? 38.439 58.344 25.808 1.00 30.81 258 ALA A C 1
ATOM 590 O O . ALA A 1 226 ? 38.321 57.123 25.929 1.00 25.56 258 ALA A O 1
ATOM 592 N N . THR A 1 227 ? 38.285 58.966 24.637 1.00 30.84 259 THR A N 1
ATOM 593 C CA . THR A 1 227 ? 38.207 58.220 23.386 1.00 27.06 259 THR A CA 1
ATOM 594 C C . THR A 1 227 ? 39.298 58.702 22.449 1.00 26.42 259 THR A C 1
ATOM 595 O O . THR A 1 227 ? 39.775 59.840 22.550 1.00 28.97 259 THR A O 1
ATOM 599 N N . LYS A 1 228 ? 39.709 57.815 21.541 1.00 16.57 260 LYS A N 1
ATOM 600 C CA . LYS A 1 228 ? 40.778 58.150 20.626 1.00 17.61 260 LYS A CA 1
ATOM 601 C C . LYS A 1 228 ? 40.799 57.117 19.508 1.00 16.37 260 LYS A C 1
ATOM 602 O O . LYS A 1 228 ? 40.572 55.929 19.752 1.00 17.65 260 LYS A O 1
ATOM 608 N N . ASP A 1 229 ? 41.131 57.576 18.299 1.00 14.01 261 ASP A N 1
ATOM 609 C CA . ASP A 1 229 ? 41.281 56.659 17.181 1.00 15.45 261 ASP A CA 1
ATOM 610 C C . ASP A 1 229 ? 42.629 55.967 17.329 1.00 18.96 261 ASP A C 1
ATOM 611 O O . ASP A 1 229 ? 43.652 56.626 17.532 1.00 19.79 261 ASP A O 1
ATOM 616 N N . THR A 1 230 ? 42.637 54.652 17.225 1.00 13.69 262 THR A N 1
ATOM 617 C CA . THR A 1 230 ? 43.898 53.928 17.323 1.00 19.34 262 THR A CA 1
ATOM 618 C C . THR A 1 230 ? 43.869 52.827 16.287 1.00 23.70 262 THR A C 1
ATOM 619 O O . THR A 1 230 ? 42.805 52.279 15.976 1.00 13.31 262 THR A O 1
ATOM 623 N N . GLU A 1 231 ? 45.047 52.489 15.784 1.00 16.68 263 GLU A N 1
ATOM 624 C CA . GLU A 1 231 ? 45.195 51.439 14.782 1.00 19.70 263 GLU A CA 1
ATOM 625 C C . GLU A 1 231 ? 45.283 50.076 15.468 1.00 23.34 263 GLU A C 1
ATOM 626 O O . GLU A 1 231 ? 45.953 49.929 16.497 1.00 22.33 263 GLU A O 1
ATOM 632 N N . SER A 1 232 ? 44.558 49.084 14.939 1.00 14.54 264 SER A N 1
ATOM 633 C CA . SER A 1 232 ? 44.541 47.755 15.531 1.00 17.17 264 SER A CA 1
ATOM 634 C C . SER A 1 232 ? 44.890 46.738 14.455 1.00 16.21 264 SER A C 1
ATOM 635 O O . SER A 1 232 ? 44.551 46.935 13.289 1.00 13.93 264 SER A O 1
ATOM 638 N N . ARG A 1 233 ? 45.570 45.652 14.850 1.00 14.74 265 ARG A N 1
ATOM 639 C CA . ARG A 1 233 ? 45.727 44.521 13.942 1.00 11.29 265 ARG A CA 1
ATOM 640 C C . ARG A 1 233 ? 44.381 43.814 13.840 1.00 11.23 265 ARG A C 1
ATOM 641 O O . ARG A 1 233 ? 43.669 43.666 14.838 1.00 14.98 265 ARG A O 1
ATOM 649 N N . TYR A 1 234 ? 44.012 43.394 12.629 1.00 10.97 266 TYR A N 1
ATOM 650 C CA . TYR A 1 234 ? 42.648 42.918 12.435 1.00 11.03 266 TYR A CA 1
ATOM 651 C C . TYR A 1 234 ? 42.621 41.724 11.479 1.00 9.96 266 TYR A C 1
ATOM 652 O O . TYR A 1 234 ? 43.323 41.719 10.462 1.00 11.27 266 TYR A O 1
ATOM 661 N N . TYR A 1 235 ? 41.818 40.710 11.821 1.00 11.39 267 TYR A N 1
ATOM 662 C CA . TYR A 1 235 ? 41.752 39.431 11.100 1.00 9.81 267 TYR A CA 1
ATOM 663 C C . TYR A 1 235 ? 40.365 39.241 10.495 1.00 5.36 267 TYR A C 1
ATOM 664 O O . TYR A 1 235 ? 39.435 38.802 11.190 1.00 11.56 267 TYR A O 1
ATOM 673 N N . PRO A 1 236 ? 40.181 39.521 9.190 1.00 10.54 268 PRO A N 1
ATOM 674 C CA . PRO A 1 236 ? 38.828 39.463 8.615 1.00 14.24 268 PRO A CA 1
ATOM 675 C C . PRO A 1 236 ? 38.175 38.097 8.694 1.00 14.75 268 PRO A C 1
ATOM 676 O O . PRO A 1 236 ? 36.950 38.039 8.780 1.00 13.00 268 PRO A O 1
ATOM 680 N N . LEU A 1 237 ? 38.925 36.991 8.632 1.00 8.97 269 LEU A N 1
ATOM 681 C CA . LEU A 1 237 ? 38.287 35.688 8.731 1.00 13.83 269 LEU A CA 1
ATOM 682 C C . LEU A 1 237 ? 38.143 35.215 10.170 1.00 12.20 269 LEU A C 1
ATOM 683 O O . LEU A 1 237 ? 37.476 34.204 10.412 1.00 9.56 269 LEU A O 1
ATOM 688 N N . GLY A 1 238 ? 38.720 35.934 11.123 1.00 12.20 270 GLY A N 1
ATOM 689 C CA . GLY A 1 238 ? 38.511 35.615 12.532 1.00 12.34 270 GLY A CA 1
ATOM 690 C C . GLY A 1 238 ? 38.892 34.182 12.852 1.00 13.98 270 GLY A C 1
ATOM 691 O O . GLY A 1 238 ? 39.946 33.689 12.451 1.00 10.55 270 GLY A O 1
ATOM 692 N N . GLU A 1 239 ? 38.007 33.487 13.557 1.00 9.86 271 GLU A N 1
ATOM 693 C CA . GLU A 1 239 ? 38.331 32.136 13.987 1.00 17.02 271 GLU A CA 1
ATOM 694 C C . GLU A 1 239 ? 38.561 31.171 12.827 1.00 9.92 271 GLU A C 1
ATOM 695 O O . GLU A 1 239 ? 39.269 30.183 13.028 1.00 10.71 271 GLU A O 1
ATOM 701 N N . ALA A 1 240 ? 38.037 31.437 11.621 1.00 7.95 272 ALA A N 1
ATOM 702 C CA . ALA A 1 240 ? 38.157 30.430 10.550 1.00 10.43 272 ALA A CA 1
ATOM 703 C C . ALA A 1 240 ? 39.613 30.213 10.122 1.00 11.33 272 ALA A C 1
ATOM 704 O O . ALA A 1 240 ? 39.947 29.132 9.643 1.00 10.56 272 ALA A O 1
ATOM 706 N N . ALA A 1 241 ? 40.492 31.221 10.276 1.00 8.67 273 ALA A N 1
ATOM 707 C CA . ALA A 1 241 ? 41.904 31.058 9.935 1.00 11.29 273 ALA A CA 1
ATOM 708 C C . ALA A 1 241 ? 42.805 31.343 11.121 1.00 10.26 273 ALA A C 1
ATOM 709 O O . ALA A 1 241 ? 43.989 31.670 10.939 1.00 10.43 273 ALA A O 1
ATOM 711 N N . ALA A 1 242 ? 42.273 31.241 12.339 1.00 10.01 274 ALA A N 1
ATOM 712 C CA . ALA A 1 242 ? 43.032 31.717 13.486 1.00 10.39 274 ALA A CA 1
ATOM 713 C C . ALA A 1 242 ? 44.343 30.931 13.661 1.00 12.89 274 ALA A C 1
ATOM 714 O O . ALA A 1 242 ? 45.401 31.533 13.842 1.00 10.76 274 ALA A O 1
ATOM 716 N N . GLN A 1 243 ? 44.306 29.592 13.583 1.00 9.34 275 GLN A N 1
ATOM 717 C CA . GLN A 1 243 ? 45.539 28.849 13.927 1.00 11.39 275 GLN A CA 1
ATOM 718 C C . GLN A 1 243 ? 46.593 28.988 12.832 1.00 12.58 275 GLN A C 1
ATOM 719 O O . GLN A 1 243 ? 47.798 28.960 13.113 1.00 12.39 275 GLN A O 1
ATOM 725 N N . LEU A 1 244 ? 46.173 29.122 11.576 1.00 8.33 276 LEU A N 1
ATOM 726 C CA . LEU A 1 244 ? 47.137 29.407 10.513 1.00 9.36 276 LEU A CA 1
ATOM 727 C C . LEU A 1 244 ? 47.765 30.797 10.682 1.00 11.06 276 LEU A C 1
ATOM 728 O O . LEU A 1 244 ? 49.001 30.952 10.701 1.00 10.54 276 LEU A O 1
ATOM 733 N N . ILE A 1 245 ? 46.919 31.839 10.748 1.00 9.31 277 ILE A N 1
ATOM 734 C CA . ILE A 1 245 ? 47.398 33.212 10.638 1.00 9.62 277 ILE A CA 1
ATOM 735 C C . ILE A 1 245 ? 48.023 33.645 11.955 1.00 9.19 277 ILE A C 1
ATOM 736 O O . ILE A 1 245 ? 49.061 34.311 11.974 1.00 9.65 277 ILE A O 1
ATOM 741 N N . GLY A 1 246 ? 47.443 33.217 13.063 1.00 10.85 278 GLY A N 1
ATOM 742 C CA . GLY A 1 246 ? 48.004 33.568 14.360 1.00 13.09 278 GLY A CA 1
ATOM 743 C C . GLY A 1 246 ? 47.593 34.971 14.774 1.00 14.34 278 GLY A C 1
ATOM 744 O O . GLY A 1 246 ? 46.626 35.546 14.245 1.00 11.40 278 GLY A O 1
ATOM 745 N N . TYR A 1 247 ? 48.360 35.560 15.701 1.00 11.10 279 TYR A N 1
ATOM 746 C CA . TYR A 1 247 ? 47.988 36.918 16.122 1.00 14.58 279 TYR A CA 1
ATOM 747 C C . TYR A 1 247 ? 49.221 37.632 16.644 1.00 20.31 279 TYR A C 1
ATOM 748 O O . TYR A 1 247 ? 50.251 37.003 16.909 1.00 15.39 279 TYR A O 1
ATOM 757 N N . THR A 1 248 ? 49.112 38.959 16.770 1.00 15.27 280 THR A N 1
ATOM 758 C CA . THR A 1 248 ? 50.211 39.763 17.297 1.00 16.13 280 THR A CA 1
ATOM 759 C C . THR A 1 248 ? 49.981 40.079 18.761 1.00 20.10 280 THR A C 1
ATOM 760 O O . THR A 1 248 ? 48.892 39.879 19.314 1.00 20.82 280 THR A O 1
ATOM 764 N N . GLY A 1 249 ? 51.025 40.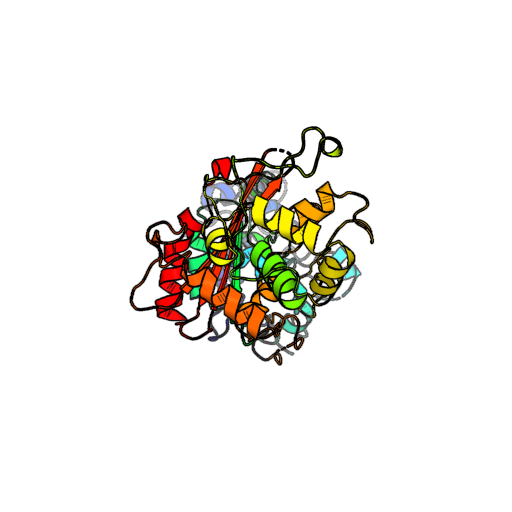619 19.384 1.00 22.65 281 GLY A N 1
ATOM 765 C CA . GLY A 1 249 ? 50.873 41.065 20.754 1.00 26.14 281 GLY A CA 1
ATOM 766 C C . GLY A 1 249 ? 51.914 42.112 21.078 1.00 31.04 281 GLY A C 1
ATOM 767 O O . GLY A 1 249 ? 52.796 42.422 20.275 1.00 24.53 281 GLY A O 1
ATOM 768 N N . THR A 1 250 ? 51.797 42.655 22.280 1.00 38.52 282 THR A N 1
ATOM 769 C CA . THR A 1 250 ? 52.718 43.692 22.699 1.00 50.06 282 THR A CA 1
ATOM 770 C C . THR A 1 250 ? 54.083 43.086 23.015 1.00 46.75 282 THR A C 1
ATOM 771 O O . THR A 1 250 ? 54.201 41.914 23.390 1.00 46.70 282 THR A O 1
ATOM 775 N N . ILE A 1 251 ? 55.124 43.895 22.819 1.00 52.56 283 ILE A N 1
ATOM 776 C CA . ILE A 1 251 ? 56.494 43.461 23.079 1.00 60.29 283 ILE A CA 1
ATOM 777 C C . ILE A 1 251 ? 56.707 43.265 24.577 1.00 61.31 283 ILE A C 1
ATOM 778 O O . ILE A 1 251 ? 56.375 44.139 25.390 1.00 53.13 283 ILE A O 1
ATOM 783 N N . THR A 1 252 ? 57.259 42.113 24.949 1.00 60.44 284 THR A N 1
ATOM 784 C CA . THR A 1 252 ? 57.653 41.849 26.323 1.00 56.15 284 THR A CA 1
ATOM 785 C C . THR A 1 252 ? 59.109 42.248 26.540 1.00 69.16 284 THR A C 1
ATOM 786 O O . THR A 1 252 ? 59.853 42.556 25.601 1.00 52.30 284 THR A O 1
ATOM 790 N N . ALA A 1 253 ? 59.513 42.235 27.814 1.00 74.89 285 ALA A N 1
ATOM 791 C CA . ALA A 1 253 ? 60.933 42.328 28.132 1.00 65.78 285 ALA A CA 1
ATOM 792 C C . ALA A 1 253 ? 61.704 41.179 27.491 1.00 57.93 285 ALA A C 1
ATOM 793 O O . ALA A 1 253 ? 62.774 41.389 26.903 1.00 59.37 285 ALA A O 1
ATOM 795 N N . GLU A 1 254 ? 61.155 39.961 27.567 1.00 49.73 286 GLU A N 1
ATOM 796 C CA . GLU A 1 254 ? 61.819 38.803 26.977 1.00 50.05 286 GLU A CA 1
ATOM 797 C C . GLU A 1 254 ? 61.948 38.944 25.463 1.00 64.33 286 GLU A C 1
ATOM 798 O O . GLU A 1 254 ? 62.937 38.485 24.874 1.00 56.71 286 GLU A O 1
ATOM 800 N N . ASP A 1 255 ? 60.951 39.561 24.812 1.00 62.13 287 ASP A N 1
ATOM 801 C CA . ASP A 1 255 ? 61.090 39.902 23.397 1.00 65.54 287 ASP A CA 1
ATOM 802 C C . ASP A 1 255 ? 62.253 40.857 23.192 1.00 56.45 287 ASP A C 1
ATOM 803 O O . ASP A 1 255 ? 63.109 40.643 22.325 1.00 52.62 287 ASP A O 1
ATOM 808 N N . ILE A 1 256 ? 62.280 41.937 23.979 1.00 63.75 288 ILE A N 1
ATOM 809 C CA . ILE A 1 256 ? 63.369 42.906 23.904 1.00 67.95 288 ILE A CA 1
ATOM 810 C C . ILE A 1 256 ? 64.707 42.211 24.118 1.00 71.78 288 ILE A C 1
ATOM 811 O O . ILE A 1 256 ? 65.700 42.514 23.443 1.00 70.70 288 ILE A O 1
ATOM 813 N N . GLU A 1 257 ? 64.738 41.230 25.027 1.00 70.78 289 GLU A N 1
ATOM 814 C CA . GLU A 1 257 ? 65.979 40.573 25.426 1.00 75.48 289 GLU A CA 1
ATOM 815 C C . GLU A 1 257 ? 66.609 39.730 24.322 1.00 75.77 289 GLU A C 1
ATOM 816 O O . GLU A 1 257 ? 67.779 39.356 24.455 1.00 79.06 289 GLU A O 1
ATOM 818 N N . LYS A 1 258 ? 65.889 39.431 23.239 1.00 69.16 290 LYS A N 1
ATOM 819 C CA . LYS A 1 258 ? 66.394 38.507 22.229 1.00 58.71 290 LYS A CA 1
ATOM 820 C C . LYS A 1 258 ? 66.404 39.083 20.818 1.00 72.98 290 LYS A C 1
ATOM 821 O O . LYS A 1 258 ? 66.699 38.346 19.870 1.00 71.27 290 LYS A O 1
ATOM 823 N N . ASN A 1 259 ? 66.119 40.371 20.646 1.00 83.26 291 ASN A N 1
ATOM 824 C CA . ASN A 1 259 ? 65.922 40.913 19.302 1.00 84.17 291 ASN A CA 1
ATOM 825 C C . ASN A 1 259 ? 66.573 42.274 19.070 1.00 88.56 291 ASN A C 1
ATOM 826 O O . ASN A 1 259 ? 66.121 43.043 18.214 1.00 62.67 291 ASN A O 1
ATOM 828 N N . LEU A 1 262 ? 63.963 47.055 18.828 1.00 45.58 294 LEU A N 1
ATOM 829 C CA . LEU A 1 262 ? 62.528 46.846 19.012 1.00 62.79 294 LEU A CA 1
ATOM 830 C C . LEU A 1 262 ? 61.930 47.806 20.051 1.00 67.51 294 LEU A C 1
ATOM 831 O O . LEU A 1 262 ? 62.336 47.817 21.211 1.00 72.10 294 LEU A O 1
ATOM 833 N N . SER A 1 263 ? 60.959 48.610 19.628 1.00 58.42 295 SER A N 1
ATOM 834 C CA . SER A 1 263 ? 60.297 49.542 20.530 1.00 54.45 295 SER A CA 1
ATOM 835 C C . SER A 1 263 ? 59.297 48.832 21.433 1.00 63.23 295 SER A C 1
ATOM 836 O O . SER A 1 263 ? 58.680 47.833 21.052 1.00 76.01 295 SER A O 1
ATOM 839 N N . SER A 1 264 ? 59.109 49.384 22.633 1.00 59.09 296 SER A N 1
ATOM 840 C CA . SER A 1 264 ? 58.122 48.821 23.547 1.00 67.51 296 SER A CA 1
ATOM 841 C C . SER A 1 264 ? 56.683 49.099 23.114 1.00 63.96 296 SER A C 1
ATOM 842 O O . SER A 1 264 ? 55.764 48.471 23.654 1.00 51.69 296 SER A O 1
ATOM 845 N N . THR A 1 265 ? 56.461 50.002 22.151 1.00 62.66 297 THR A N 1
ATOM 846 C CA . THR A 1 265 ? 55.113 50.314 21.682 1.00 59.64 297 THR A CA 1
ATOM 847 C C . THR A 1 265 ? 54.709 49.563 20.414 1.00 64.67 297 THR A C 1
ATOM 848 O O . THR A 1 265 ? 53.543 49.660 20.013 1.00 69.70 297 THR A O 1
ATOM 852 N N . GLY A 1 266 ? 55.629 48.839 19.764 1.00 46.42 298 GLY A N 1
ATOM 853 C CA . GLY A 1 266 ? 55.289 48.076 18.577 1.00 48.04 298 GLY A CA 1
ATOM 854 C C . GLY A 1 266 ? 54.563 46.778 18.907 1.00 48.03 298 GLY A C 1
ATOM 855 O O . GLY A 1 266 ? 54.248 46.482 20.061 1.00 39.35 298 GLY A O 1
ATOM 856 N N . VAL A 1 267 ? 54.290 45.986 17.862 1.00 36.36 299 VAL A N 1
ATOM 857 C CA . VAL A 1 267 ? 53.701 44.665 18.058 1.00 34.35 299 VAL A CA 1
ATOM 858 C C . VAL A 1 267 ? 54.588 43.603 17.413 1.00 23.42 299 VAL A C 1
ATOM 859 O O . VAL A 1 267 ? 55.372 43.876 16.502 1.00 25.45 299 VAL A O 1
ATOM 863 N N . ILE A 1 268 ? 54.410 42.364 17.869 1.00 29.17 300 ILE A N 1
ATOM 864 C CA . ILE A 1 268 ? 55.169 41.230 17.360 1.00 26.89 300 ILE A CA 1
ATOM 865 C C . ILE A 1 268 ? 54.225 40.036 17.211 1.00 16.48 300 ILE A C 1
ATOM 866 O O . ILE A 1 268 ? 53.343 39.819 18.047 1.00 19.69 300 ILE A O 1
ATOM 871 N N . GLY A 1 269 ? 54.420 39.258 16.150 1.00 23.62 301 GLY A N 1
ATOM 872 C CA . GLY A 1 269 ? 53.615 38.060 15.975 1.00 18.67 301 GLY A CA 1
ATOM 873 C C . GLY A 1 269 ? 53.917 37.061 17.070 1.00 20.41 301 GLY A C 1
ATOM 874 O O . GLY A 1 269 ? 55.079 36.742 17.330 1.00 21.93 301 GLY A O 1
ATOM 875 N N . LYS A 1 270 ? 52.870 36.558 17.716 1.00 18.11 302 LYS A N 1
ATOM 876 C CA . LYS A 1 270 ? 53.010 35.600 18.803 1.00 23.28 302 LYS A CA 1
ATOM 877 C C . LYS A 1 270 ? 52.898 34.151 18.356 1.00 31.84 302 LYS A C 1
ATOM 878 O O . LYS A 1 270 ? 53.439 33.260 19.024 1.00 23.24 302 LYS A O 1
ATOM 884 N N . THR A 1 271 ? 52.178 33.880 17.266 1.00 19.25 303 THR A N 1
ATOM 885 C CA A THR A 1 271 ? 51.863 32.520 16.840 0.53 17.98 303 THR A CA 1
ATOM 886 C CA B THR A 1 271 ? 51.979 32.506 16.819 0.47 18.02 303 THR A CA 1
ATOM 887 C C . THR A 1 271 ? 51.652 32.539 15.336 1.00 18.44 303 THR A C 1
ATOM 888 O O . THR A 1 271 ? 51.510 33.608 14.729 1.00 17.61 303 THR A O 1
ATOM 895 N N . GLY A 1 272 ? 51.572 31.352 14.749 1.00 14.67 304 GLY A N 1
ATOM 896 C CA . GLY A 1 272 ? 51.167 31.279 13.334 1.00 11.10 304 GLY A CA 1
ATOM 897 C C . GLY A 1 272 ? 52.059 32.074 12.396 1.00 17.24 304 GLY A C 1
ATOM 898 O O . GLY A 1 272 ? 53.234 32.368 12.679 1.00 15.42 304 GLY A O 1
ATOM 899 N N . LEU A 1 273 ? 51.468 32.439 11.244 1.00 13.03 305 LEU A N 1
ATOM 900 C CA . LEU A 1 273 ? 52.227 33.182 10.241 1.00 10.27 305 LEU A CA 1
ATOM 901 C C . LEU A 1 273 ? 52.592 34.596 10.716 1.00 14.24 305 LEU A C 1
ATOM 902 O O . LEU A 1 273 ? 53.576 35.174 10.235 1.00 14.22 305 LEU A O 1
ATOM 907 N N . GLU A 1 274 ? 51.812 35.194 11.614 1.00 11.56 306 GLU A N 1
ATOM 908 C CA . GLU A 1 274 ? 52.236 36.501 12.128 1.00 12.22 306 GLU A CA 1
ATOM 909 C C . GLU A 1 274 ? 53.624 36.385 12.758 1.00 19.96 306 GLU A C 1
ATOM 910 O O . GLU A 1 274 ? 54.484 37.260 12.581 1.00 19.38 306 GLU A O 1
ATOM 916 N N . ARG A 1 275 ? 53.856 35.291 13.488 1.00 14.12 307 ARG A N 1
ATOM 917 C CA . ARG A 1 275 ? 55.190 35.040 14.039 1.00 16.87 307 ARG A CA 1
ATOM 918 C C . ARG A 1 275 ? 56.167 34.590 12.962 1.00 23.04 307 ARG A C 1
ATOM 919 O O . ARG A 1 275 ? 57.277 35.126 12.847 1.00 19.04 307 ARG A O 1
ATOM 927 N N . ALA A 1 276 ? 55.778 33.609 12.148 1.00 19.23 308 ALA A N 1
ATOM 928 C CA . ALA A 1 276 ? 56.729 33.050 11.190 1.00 19.33 308 ALA A CA 1
ATOM 929 C C . ALA A 1 276 ? 57.255 34.111 10.229 1.00 27.94 308 ALA A C 1
ATOM 930 O O . ALA A 1 276 ? 58.426 34.082 9.824 1.00 20.91 308 ALA A O 1
ATOM 932 N N . PHE A 1 277 ? 56.415 35.069 9.849 1.00 17.98 309 PHE A N 1
ATOM 933 C CA . PHE A 1 277 ? 56.850 36.085 8.900 1.00 15.50 309 PHE A CA 1
ATOM 934 C C . PHE A 1 277 ? 57.140 37.426 9.571 1.00 16.34 309 PHE A C 1
ATOM 935 O O . PHE A 1 277 ? 57.126 38.465 8.892 1.00 16.83 309 PHE A O 1
ATOM 943 N N . ASP A 1 278 ? 57.322 37.426 10.894 1.00 16.72 310 ASP A N 1
ATOM 944 C CA . ASP A 1 278 ? 57.314 38.679 11.636 1.00 26.52 310 ASP A CA 1
ATOM 945 C C . ASP A 1 278 ? 58.379 39.637 11.127 1.00 28.72 310 ASP A C 1
ATOM 946 O O . ASP A 1 278 ? 58.142 40.848 11.023 1.00 24.95 310 ASP A O 1
ATOM 951 N N . LYS A 1 279 ? 59.545 39.112 10.777 1.00 27.06 311 LYS A N 1
ATOM 952 C CA . LYS A 1 279 ? 60.629 39.975 10.313 1.00 34.20 311 LYS A CA 1
ATOM 953 C C . LYS A 1 279 ? 60.260 40.687 9.024 1.00 30.94 311 LYS A C 1
ATOM 954 O O . LYS A 1 279 ? 60.582 41.867 8.845 1.00 24.31 311 LYS A O 1
ATOM 960 N N . GLU A 1 280 ? 59.605 39.987 8.102 1.00 16.48 312 GLU A N 1
ATOM 961 C CA . GLU A 1 280 ? 59.253 40.609 6.833 1.00 15.27 312 GLU A CA 1
ATOM 962 C C . GLU A 1 280 ? 58.077 41.562 7.008 1.00 18.06 312 GLU A C 1
ATOM 963 O O . GLU A 1 280 ? 57.979 42.577 6.300 1.00 17.68 312 GLU A O 1
ATOM 969 N N . LEU A 1 281 ? 57.174 41.232 7.935 1.00 14.10 313 LEU A N 1
ATOM 970 C CA . LEU A 1 281 ? 55.969 42.041 8.122 1.00 18.87 313 LEU A CA 1
ATOM 971 C C . LEU A 1 281 ? 56.266 43.329 8.879 1.00 14.42 313 LEU A C 1
ATOM 972 O O . LEU A 1 281 ? 55.587 44.335 8.672 1.00 15.86 313 LEU A O 1
ATOM 977 N N . ARG A 1 282 ? 57.226 43.293 9.795 1.00 21.09 314 ARG A N 1
ATOM 978 C CA . ARG A 1 282 ? 57.333 44.383 10.745 1.00 21.87 314 ARG A CA 1
ATOM 979 C C . ARG A 1 282 ? 58.064 45.583 10.157 1.00 30.13 314 ARG A C 1
ATOM 980 O O . ARG A 1 282 ? 57.881 46.699 10.647 1.00 33.87 314 ARG A O 1
ATOM 988 N N . GLY A 1 283 ? 58.822 45.390 9.083 1.00 24.36 315 GLY A N 1
ATOM 989 C CA . GLY A 1 283 ? 59.531 46.505 8.504 1.00 31.41 315 GLY A CA 1
ATOM 990 C C . GLY A 1 283 ? 60.652 46.992 9.417 1.00 40.02 315 GLY A C 1
ATOM 991 O O . GLY A 1 283 ? 61.232 46.245 10.219 1.00 34.59 315 GLY A O 1
ATOM 992 N N . GLN A 1 284 ? 60.944 48.281 9.301 1.00 49.03 316 GLN A N 1
ATOM 993 C CA . GLN A 1 284 ? 62.106 48.874 9.953 1.00 54.04 316 GLN A CA 1
ATOM 994 C C . GLN A 1 284 ? 61.692 50.217 10.528 1.00 45.76 316 GLN A C 1
ATOM 995 O O . GLN A 1 284 ? 61.265 51.104 9.781 1.00 51.71 316 GLN A O 1
ATOM 1001 N N . ASP A 1 285 ? 61.783 50.345 11.852 1.00 57.73 317 ASP A N 1
ATOM 1002 C CA . ASP A 1 285 ? 61.467 51.589 12.551 1.00 59.50 317 ASP A CA 1
ATOM 1003 C C . ASP A 1 285 ? 62.311 52.737 11.995 1.00 52.91 317 ASP A C 1
ATOM 1004 O O . ASP A 1 285 ? 63.448 52.515 11.565 1.00 34.86 317 ASP A O 1
ATOM 1009 N N . LYS A 1 307 ? 60.849 55.869 6.765 1.00 45.76 339 LYS A N 1
ATOM 1010 C CA . LYS A 1 307 ? 61.237 54.584 7.340 1.00 42.88 339 LYS A CA 1
ATOM 1011 C C . LYS A 1 307 ? 61.030 53.482 6.298 1.00 48.22 339 LYS A C 1
ATOM 1012 O O . LYS A 1 307 ? 61.205 53.731 5.101 1.00 61.21 339 LYS A O 1
ATOM 1014 N N . LYS A 1 308 ? 60.638 52.275 6.731 1.00 53.77 340 LYS A N 1
ATOM 1015 C CA . LYS A 1 308 ? 60.328 51.200 5.780 1.00 54.12 340 LYS A CA 1
ATOM 1016 C C . LYS A 1 308 ? 59.185 50.347 6.342 1.00 46.64 340 LYS A C 1
ATOM 1017 O O . LYS A 1 308 ? 59.414 49.477 7.189 1.00 39.93 340 LYS A O 1
ATOM 1019 N N . ASP A 1 309 ? 57.963 50.611 5.863 1.00 29.91 341 ASP A N 1
ATOM 1020 C CA . ASP A 1 309 ? 56.798 49.768 6.133 1.00 43.40 341 ASP A CA 1
ATOM 1021 C C . ASP A 1 309 ? 57.031 48.307 5.744 1.00 34.21 341 ASP A C 1
ATOM 1022 O O . ASP A 1 309 ? 57.780 47.998 4.816 1.00 26.26 341 ASP A O 1
ATOM 1027 N N . GLY A 1 310 ? 56.338 47.405 6.441 1.00 28.62 342 GLY A N 1
ATOM 1028 C CA . GLY A 1 310 ? 56.532 45.988 6.198 1.00 20.20 342 GLY A CA 1
ATOM 1029 C C . GLY A 1 310 ? 56.000 45.543 4.845 1.00 22.89 342 GLY A C 1
ATOM 1030 O O . GLY A 1 310 ? 55.160 46.196 4.228 1.00 20.36 342 GLY A O 1
ATOM 1031 N N . GLN A 1 311 ? 56.514 44.399 4.378 1.00 17.72 343 GLN A N 1
ATOM 1032 C CA . GLN A 1 311 ? 56.068 43.813 3.118 1.00 24.81 343 GLN A CA 1
ATOM 1033 C C . GLN A 1 311 ? 54.683 43.180 3.260 1.00 15.60 343 GLN A C 1
ATOM 1034 O O . GLN A 1 311 ? 54.306 42.709 4.335 1.00 19.40 343 GLN A O 1
ATOM 1040 N N . THR A 1 312 ? 53.972 43.119 2.141 1.00 18.44 344 THR A N 1
ATOM 1041 C CA . THR A 1 312 ? 52.768 42.301 2.020 1.00 25.32 344 THR A CA 1
ATOM 1042 C C . THR A 1 312 ? 53.162 40.878 1.636 1.00 18.03 344 THR A C 1
ATOM 1043 O O . THR A 1 312 ? 53.978 40.682 0.741 1.00 13.76 344 THR A O 1
ATOM 1047 N N . ILE A 1 313 ? 52.570 39.893 2.294 1.00 14.57 345 ILE A N 1
ATOM 1048 C CA A ILE A 1 313 ? 52.805 38.497 1.951 0.50 12.37 345 ILE A CA 1
ATOM 1049 C CA B ILE A 1 313 ? 52.795 38.473 2.010 0.50 12.37 345 ILE A CA 1
ATOM 1050 C C . ILE A 1 313 ? 51.506 37.925 1.412 1.00 11.64 345 ILE A C 1
ATOM 1051 O O . ILE A 1 313 ? 50.467 37.947 2.090 1.00 10.07 345 ILE A O 1
ATOM 1060 N N . LYS A 1 314 ? 51.569 37.420 0.187 1.00 7.30 346 LYS A N 1
ATOM 1061 C CA . LYS A 1 314 ? 50.389 36.887 -0.484 1.00 9.67 346 LYS A CA 1
ATOM 1062 C C . LYS A 1 314 ? 50.419 35.363 -0.427 1.00 7.68 346 LYS A C 1
ATOM 1063 O O . LYS A 1 314 ? 51.369 34.741 -0.929 1.00 11.42 346 LYS A O 1
ATOM 1069 N N . LEU A 1 315 ? 49.371 34.761 0.146 1.00 12.38 347 LEU A N 1
ATOM 1070 C CA . LEU A 1 315 ? 49.290 33.319 0.361 1.00 9.92 347 LEU A CA 1
ATOM 1071 C C . LEU A 1 315 ? 48.521 32.648 -0.776 1.00 12.66 347 LEU A C 1
ATOM 1072 O O . LEU A 1 315 ? 47.865 33.314 -1.577 1.00 8.43 347 LEU A O 1
ATOM 1077 N N . THR A 1 316 ? 48.582 31.298 -0.808 1.00 6.08 348 THR A N 1
ATOM 1078 C CA . THR A 1 316 ? 47.788 30.463 -1.699 1.00 5.76 348 THR A CA 1
ATOM 1079 C C . THR A 1 316 ? 46.356 30.308 -1.204 1.00 8.43 348 THR A C 1
ATOM 1080 O O . THR A 1 316 ? 45.524 29.801 -1.954 1.00 9.94 348 THR A O 1
ATOM 1084 N N . ILE A 1 317 ? 46.095 30.666 0.056 1.00 8.92 349 ILE A N 1
ATOM 1085 C CA . ILE A 1 317 ? 44.780 30.490 0.663 1.00 10.37 349 ILE A CA 1
ATOM 1086 C C . ILE A 1 317 ? 43.715 31.200 -0.158 1.00 10.08 349 ILE A C 1
ATOM 1087 O O . ILE A 1 317 ? 43.913 32.341 -0.606 1.00 9.56 349 ILE A O 1
ATOM 1092 N N . ASP A 1 318 ? 42.565 30.524 -0.339 1.00 8.00 350 ASP A N 1
ATOM 1093 C CA . ASP A 1 318 ? 41.353 31.131 -0.877 1.00 11.25 350 ASP A CA 1
ATOM 1094 C C . ASP A 1 318 ? 40.389 31.390 0.285 1.00 9.18 350 ASP A C 1
ATOM 1095 O O . ASP A 1 318 ? 39.893 30.436 0.887 1.00 6.50 350 ASP A O 1
ATOM 1100 N N . SER A 1 319 ? 40.064 32.667 0.552 1.00 10.44 351 SER A N 1
ATOM 1101 C CA . SER A 1 319 ? 39.260 32.974 1.737 1.00 7.15 351 SER A CA 1
ATOM 1102 C C . SER A 1 319 ? 37.920 32.250 1.695 1.00 10.14 351 SER A C 1
ATOM 1103 O O . SER A 1 319 ? 37.427 31.797 2.722 1.00 7.71 351 SER A O 1
ATOM 1106 N N . GLY A 1 320 ? 37.289 32.201 0.527 1.00 10.40 352 GLY A N 1
ATOM 1107 C CA . GLY A 1 320 ? 35.973 31.573 0.440 1.00 12.15 352 GLY A CA 1
ATOM 1108 C C . GLY A 1 320 ? 36.021 30.087 0.754 1.00 10.82 352 GLY A C 1
ATOM 1109 O O . GLY A 1 320 ? 35.151 29.569 1.454 1.00 8.44 352 GLY A O 1
ATOM 1110 N N . VAL A 1 321 ? 37.069 29.395 0.283 1.00 11.22 353 VAL A N 1
ATOM 1111 C CA . VAL A 1 321 ? 37.241 27.974 0.612 1.00 7.97 353 VAL A CA 1
ATOM 1112 C C . VAL A 1 321 ? 37.556 27.809 2.083 1.00 6.59 353 VAL A C 1
ATOM 1113 O O . VAL A 1 321 ? 37.021 26.928 2.747 1.00 7.69 353 VAL A O 1
ATOM 1117 N N . GLN A 1 322 ? 38.456 28.651 2.611 1.00 4.71 354 GLN A N 1
ATOM 1118 C CA . GLN A 1 322 ? 38.775 28.588 4.035 1.00 5.06 354 GLN A CA 1
ATOM 1119 C C . GLN A 1 322 ? 37.518 28.733 4.882 1.00 7.74 354 GLN A C 1
ATOM 1120 O O . GLN A 1 322 ? 37.360 28.046 5.908 1.00 7.73 354 GLN A O 1
ATOM 1126 N N . GLN A 1 323 ? 36.640 29.681 4.517 1.00 6.86 355 GLN A N 1
ATOM 1127 C CA . GLN A 1 323 ? 35.464 29.892 5.365 1.00 7.27 355 GLN A CA 1
ATOM 1128 C C . GLN A 1 323 ? 34.498 28.726 5.277 1.00 7.51 355 GLN A C 1
ATOM 1129 O O . GLN A 1 323 ? 33.938 28.314 6.290 1.00 10.50 355 GLN A O 1
ATOM 1135 N N . GLN A 1 324 ? 34.286 28.200 4.077 1.00 6.55 356 GLN A N 1
ATOM 1136 C CA . GLN A 1 324 ? 33.360 27.076 3.925 1.00 7.47 356 GLN A CA 1
ATOM 1137 C C . GLN A 1 324 ? 33.944 25.841 4.597 1.00 8.72 356 GLN A C 1
ATOM 1138 O O . GLN A 1 324 ? 33.233 25.108 5.282 1.00 9.54 356 GLN A O 1
ATOM 1144 N N . ALA A 1 325 ? 35.259 25.641 4.474 1.00 7.72 357 ALA A N 1
ATOM 1145 C CA . ALA A 1 325 ? 35.873 24.493 5.127 1.00 6.53 357 ALA A CA 1
ATOM 1146 C C . ALA A 1 325 ? 35.831 24.615 6.633 1.00 8.57 357 ALA A C 1
ATOM 1147 O O . ALA A 1 325 ? 35.694 23.599 7.316 1.00 8.45 357 ALA A O 1
ATOM 1149 N N . PHE A 1 326 ? 35.929 25.831 7.168 1.00 7.60 358 PHE A N 1
ATOM 1150 C CA . PHE A 1 326 ? 35.777 25.960 8.616 1.00 11.39 358 PHE A CA 1
ATOM 1151 C C . PHE A 1 326 ? 34.338 25.679 9.047 1.00 10.77 358 PHE A C 1
ATOM 1152 O O . PHE A 1 326 ? 34.092 25.000 10.064 1.00 10.17 358 PHE A O 1
ATOM 1160 N N . ALA A 1 327 ? 33.385 26.220 8.297 1.00 9.35 359 ALA A N 1
ATOM 1161 C CA . ALA A 1 327 ? 31.978 26.207 8.709 1.00 12.63 359 ALA A CA 1
ATOM 1162 C C . ALA A 1 327 ? 31.431 24.795 8.864 1.00 17.18 359 ALA A C 1
ATOM 1163 O O . ALA A 1 327 ? 30.535 24.573 9.680 1.00 11.23 359 ALA A O 1
ATOM 1165 N N . ILE A 1 328 ? 31.939 23.814 8.107 1.00 10.79 360 ILE A N 1
ATOM 1166 C CA . ILE A 1 328 ? 31.324 22.485 8.216 1.00 14.06 360 ILE A CA 1
ATOM 1167 C C . ILE A 1 328 ? 31.510 21.872 9.602 1.00 14.82 360 ILE A C 1
ATOM 1168 O O . ILE A 1 328 ? 30.758 20.961 9.973 1.00 12.15 360 ILE A O 1
ATOM 1173 N N . PHE A 1 329 ? 32.480 22.331 10.394 1.00 8.35 361 PHE A N 1
ATOM 1174 C CA . PHE A 1 329 ? 32.767 21.594 11.622 1.00 8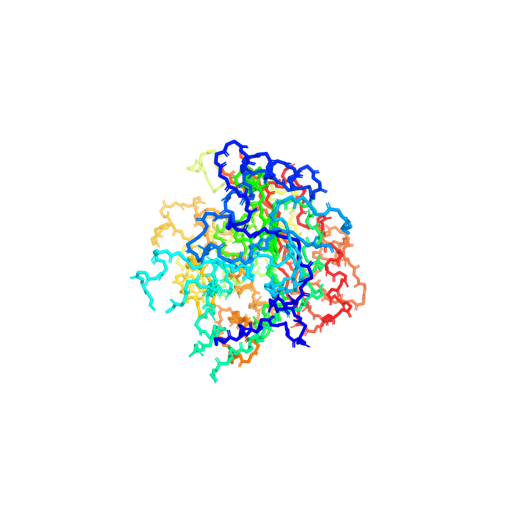.76 361 PHE A CA 1
ATOM 1175 C C . PHE A 1 329 ? 31.775 21.878 12.745 1.00 17.83 361 PHE A C 1
ATOM 1176 O O . PHE A 1 329 ? 31.427 20.967 13.497 1.00 13.92 361 PHE A O 1
ATOM 1184 N N . ASP A 1 330 ? 31.339 23.117 12.893 1.00 17.13 362 ASP A N 1
ATOM 1185 C CA . ASP A 1 330 ? 30.408 23.511 13.958 1.00 18.47 362 ASP A CA 1
ATOM 1186 C C . ASP A 1 330 ? 30.874 22.998 15.330 1.00 18.99 362 ASP A C 1
ATOM 1187 O O . ASP A 1 330 ? 30.155 22.316 16.060 1.00 17.97 362 ASP A O 1
ATOM 1192 N N . LYS A 1 331 ? 32.108 23.348 15.675 1.00 15.14 363 LYS A N 1
ATOM 1193 C CA . LYS A 1 331 ? 32.780 23.089 16.948 1.00 14.93 363 LYS A CA 1
ATOM 1194 C C . LYS A 1 331 ? 33.285 21.657 17.104 1.00 14.85 363 LYS A C 1
ATOM 1195 O O . LYS A 1 331 ? 33.986 21.381 18.078 1.00 20.41 363 LYS A O 1
ATOM 1201 N N . ARG A 1 332 ? 33.001 20.747 16.181 1.00 10.14 364 ARG A N 1
ATOM 1202 C CA . ARG A 1 332 ? 33.604 19.417 16.280 1.00 15.45 364 ARG A CA 1
ATOM 1203 C C . ARG A 1 332 ? 35.122 19.515 16.137 1.00 11.73 364 ARG A C 1
ATOM 1204 O O . ARG A 1 332 ? 35.614 20.290 15.312 1.00 13.58 364 ARG A O 1
ATOM 1212 N N . PRO A 1 333 ? 35.893 18.748 16.913 1.00 14.46 365 PRO A N 1
ATOM 1213 C CA . PRO A 1 333 ? 37.349 18.727 16.705 1.00 12.31 365 PRO A CA 1
ATOM 1214 C C . PRO A 1 333 ? 37.682 18.043 15.376 1.00 15.21 365 PRO A C 1
ATOM 1215 O O . PRO A 1 333 ? 37.101 17.005 15.033 1.00 10.78 365 PRO A O 1
ATOM 1219 N N . GLY A 1 334 ? 38.577 18.657 14.607 1.00 11.91 366 GLY A N 1
ATOM 1220 C CA . GLY A 1 334 ? 39.007 18.060 13.349 1.00 14.61 366 GLY A CA 1
ATOM 1221 C C . GLY A 1 334 ? 39.793 19.052 12.510 1.00 14.61 366 GLY A C 1
ATOM 1222 O O . GLY A 1 334 ? 40.173 20.121 12.987 1.00 12.09 366 GLY A O 1
ATOM 1223 N N . SER A 1 335 ? 40.040 18.679 11.243 1.00 9.10 367 SER A N 1
ATOM 1224 C CA . SER A 1 335 ? 40.836 19.572 10.410 1.00 6.40 367 SER A CA 1
ATOM 1225 C C . SER A 1 335 ? 40.445 19.362 8.960 1.00 7.81 367 SER A C 1
ATOM 1226 O O . SER A 1 335 ? 39.826 18.356 8.594 1.00 9.57 367 SER A O 1
ATOM 1229 N N . ALA A 1 336 ? 40.813 20.320 8.134 1.00 6.59 368 ALA A N 1
ATOM 1230 C CA . ALA A 1 336 ? 40.566 20.125 6.713 1.00 9.15 368 ALA A CA 1
ATOM 1231 C C . ALA A 1 336 ? 41.723 20.802 5.999 1.00 8.06 368 ALA A C 1
ATOM 1232 O O . ALA A 1 336 ? 42.042 21.944 6.315 1.00 7.73 368 ALA A O 1
ATOM 1234 N N . VAL A 1 337 ? 42.329 20.107 5.032 1.00 7.48 369 VAL A N 1
ATOM 1235 C CA . VAL A 1 337 ? 43.368 20.681 4.191 1.00 7.08 369 VAL A CA 1
ATOM 1236 C C . VAL A 1 337 ? 42.873 20.549 2.770 1.00 6.60 369 VAL A C 1
ATOM 1237 O O . VAL A 1 337 ? 42.502 19.450 2.357 1.00 6.78 369 VAL A O 1
ATOM 1241 N N . ILE A 1 338 ? 42.868 21.659 2.022 1.00 5.83 370 ILE A N 1
ATOM 1242 C CA . ILE A 1 338 ? 42.406 21.642 0.642 1.00 5.04 370 ILE A CA 1
ATOM 1243 C C . ILE A 1 338 ? 43.550 22.176 -0.206 1.00 5.91 370 ILE A C 1
ATOM 1244 O O . ILE A 1 338 ? 44.055 23.290 0.041 1.00 6.03 370 ILE A O 1
ATOM 1249 N N . THR A 1 339 ? 43.949 21.409 -1.214 1.00 8.50 371 THR A N 1
ATOM 1250 C CA . THR A 1 339 ? 45.077 21.807 -2.034 1.00 7.76 371 THR A CA 1
ATOM 1251 C C . THR A 1 339 ? 44.665 21.861 -3.493 1.00 7.64 371 THR A C 1
ATOM 1252 O O . THR A 1 339 ? 43.661 21.273 -3.901 1.00 7.13 371 THR A O 1
ATOM 1256 N N . ASP A 1 340 ? 45.454 22.597 -4.262 1.00 6.25 372 ASP A N 1
ATOM 1257 C CA . ASP A 1 340 ? 45.571 22.349 -5.699 1.00 6.33 372 ASP A CA 1
ATOM 1258 C C . ASP A 1 340 ? 46.627 21.278 -5.824 1.00 8.45 372 ASP A C 1
ATOM 1259 O O . ASP A 1 340 ? 47.829 21.582 -5.628 1.00 10.90 372 ASP A O 1
ATOM 1264 N N . PRO A 1 341 ? 46.262 20.034 -6.169 1.00 8.62 373 PRO A N 1
ATOM 1265 C CA . PRO A 1 341 ? 47.237 18.933 -6.022 1.00 6.47 373 PRO A CA 1
ATOM 1266 C C . PRO A 1 341 ? 48.299 18.952 -7.099 1.00 6.67 373 PRO A C 1
ATOM 1267 O O . PRO A 1 341 ? 49.334 18.299 -6.927 1.00 9.30 373 PRO A O 1
ATOM 1271 N N . GLN A 1 342 ? 48.052 19.596 -8.232 1.00 6.68 374 GLN A N 1
ATOM 1272 C CA . GLN A 1 342 ? 49.078 19.634 -9.269 1.00 7.31 374 GLN A CA 1
ATOM 1273 C C . GLN A 1 342 ? 50.095 20.745 -9.043 1.00 9.57 374 GLN A C 1
ATOM 1274 O O . GLN A 1 342 ? 51.203 20.684 -9.584 1.00 7.52 374 GLN A O 1
ATOM 1280 N N . LYS A 1 343 ? 49.766 21.756 -8.257 1.00 7.75 375 LYS A N 1
ATOM 1281 C CA . LYS A 1 343 ? 50.717 22.855 -8.031 1.00 8.84 375 LYS A CA 1
ATOM 1282 C C . LYS A 1 343 ? 51.187 22.917 -6.592 1.00 7.89 375 LYS A C 1
ATOM 1283 O O . LYS A 1 343 ? 52.230 23.525 -6.300 1.00 8.60 375 LYS A O 1
ATOM 1289 N N . GLY A 1 344 ? 50.445 22.294 -5.695 1.00 4.63 376 GLY A N 1
ATOM 1290 C CA . GLY A 1 344 ? 50.781 22.288 -4.296 1.00 4.81 376 GLY A CA 1
ATOM 1291 C C . GLY A 1 344 ? 50.120 23.366 -3.456 1.00 8.26 376 GLY A C 1
ATOM 1292 O O . GLY A 1 344 ? 50.253 23.312 -2.229 1.00 7.93 376 GLY A O 1
ATOM 1293 N N . ASP A 1 345 ? 49.425 24.346 -4.071 1.00 6.41 377 ASP A N 1
ATOM 1294 C CA . ASP A 1 345 ? 48.819 25.455 -3.306 1.00 7.35 377 ASP A CA 1
ATOM 1295 C C . ASP A 1 345 ? 47.949 24.951 -2.178 1.00 7.05 377 ASP A C 1
ATOM 1296 O O . ASP A 1 345 ? 47.047 24.140 -2.405 1.00 6.60 377 ASP A O 1
ATOM 1301 N N . LEU A 1 346 ? 48.156 25.488 -0.985 1.00 5.67 378 LEU A N 1
ATOM 1302 C CA . LEU A 1 346 ? 47.250 25.246 0.138 1.00 7.91 378 LEU A CA 1
ATOM 1303 C C . LEU A 1 346 ? 46.091 26.226 -0.018 1.00 11.33 378 LEU A C 1
ATOM 1304 O O . LEU A 1 346 ? 46.237 27.408 0.261 1.00 8.06 378 LEU A O 1
ATOM 1309 N N . LEU A 1 347 ? 44.948 25.746 -0.496 1.00 5.40 379 LEU A N 1
ATOM 1310 C CA . LEU A 1 347 ? 43.778 26.605 -0.639 1.00 6.06 379 LEU A CA 1
ATOM 1311 C C . LEU A 1 347 ? 43.115 26.875 0.708 1.00 6.30 379 LEU A C 1
ATOM 1312 O O . LEU A 1 347 ? 42.417 27.875 0.844 1.00 8.36 379 LEU A O 1
ATOM 1317 N N . ALA A 1 348 ? 43.242 25.957 1.665 1.00 6.36 380 ALA A N 1
ATOM 1318 C CA . ALA A 1 348 ? 42.636 26.106 2.983 1.00 5.65 380 ALA A CA 1
ATOM 1319 C C . ALA A 1 348 ? 43.366 25.192 3.949 1.00 8.95 380 ALA A C 1
ATOM 1320 O O . ALA A 1 348 ? 43.745 24.069 3.598 1.00 7.68 380 ALA A O 1
ATOM 1322 N N . THR A 1 349 ? 43.622 25.702 5.156 1.00 5.93 381 THR A N 1
ATOM 1323 C CA . THR A 1 349 ? 44.143 24.898 6.257 1.00 8.80 381 THR A CA 1
ATOM 1324 C C . THR A 1 349 ? 43.323 25.264 7.489 1.00 8.33 381 THR A C 1
ATOM 1325 O O . THR A 1 349 ? 43.536 26.322 8.088 1.00 11.17 381 THR A O 1
ATOM 1329 N N . VAL A 1 350 ? 42.402 24.385 7.886 1.00 8.37 382 VAL A N 1
ATOM 1330 C CA . VAL A 1 350 ? 41.414 24.665 8.914 1.00 9.07 382 VAL A CA 1
ATOM 1331 C C . VAL A 1 350 ? 41.654 23.751 10.100 1.00 13.13 382 VAL A C 1
ATOM 1332 O O . VAL A 1 350 ? 41.997 22.570 9.944 1.00 8.04 382 VAL A O 1
ATOM 1336 N N . SER A 1 351 ? 41.474 24.297 11.304 1.00 8.31 383 SER A N 1
ATOM 1337 C CA . SER A 1 351 ? 41.504 23.452 12.484 1.00 9.72 383 SER A CA 1
ATOM 1338 C C . SER A 1 351 ? 40.337 23.855 13.373 1.00 16.32 383 SER A C 1
ATOM 1339 O O . SER A 1 351 ? 40.038 25.040 13.509 1.00 9.87 383 SER A O 1
ATOM 1342 N N . SER A 1 352 ? 39.675 22.874 13.965 1.00 13.26 384 SER A N 1
ATOM 1343 C CA . SER A 1 352 ? 38.491 23.089 14.780 1.00 13.59 384 SER A CA 1
ATOM 1344 C C . SER A 1 352 ? 38.618 22.267 16.064 1.00 11.94 384 SER A C 1
ATOM 1345 O O . SER A 1 352 ? 39.201 21.177 16.050 1.00 11.24 384 SER A O 1
ATOM 1348 N N . PRO A 1 353 ? 38.167 22.796 17.213 1.00 13.33 385 PRO A N 1
ATOM 1349 C CA . PRO A 1 353 ? 37.604 24.128 17.413 1.00 14.11 385 PRO A CA 1
ATOM 1350 C C . PRO A 1 353 ? 38.664 25.212 17.282 1.00 12.38 385 PRO A C 1
ATOM 1351 O O . PRO A 1 353 ? 39.865 24.926 17.183 1.00 13.33 385 PRO A O 1
ATOM 1355 N N . SER A 1 354 ? 38.197 26.456 17.256 1.00 12.79 386 SER A N 1
ATOM 1356 C CA . SER A 1 354 ? 39.109 27.568 17.087 1.00 13.89 386 SER A CA 1
ATOM 1357 C C . SER A 1 354 ? 38.875 28.652 18.134 1.00 18.05 386 SER A C 1
ATOM 1358 O O . SER A 1 354 ? 38.204 28.435 19.148 1.00 15.69 386 SER A O 1
ATOM 1361 N N . TYR A 1 355 ? 39.485 29.809 17.924 1.00 13.60 387 TYR A N 1
ATOM 1362 C CA . TYR A 1 355 ? 39.418 30.895 18.895 1.00 18.55 387 TYR A CA 1
ATOM 1363 C C . TYR A 1 355 ? 39.392 32.217 18.147 1.00 16.97 387 TYR A C 1
ATOM 1364 O O . TYR A 1 355 ? 39.695 32.289 16.953 1.00 14.99 387 TYR A O 1
ATOM 1373 N N . ASP A 1 356 ? 39.103 33.289 18.881 1.00 15.89 388 ASP A N 1
ATOM 1374 C CA . ASP A 1 356 ? 38.966 34.600 18.266 1.00 14.15 388 ASP A CA 1
ATOM 1375 C C . ASP A 1 356 ? 40.322 35.311 18.291 1.00 15.19 388 ASP A C 1
ATOM 1376 O O . ASP A 1 356 ? 40.756 35.763 19.372 1.00 16.63 388 ASP A O 1
ATOM 1381 N N . PRO A 1 357 ? 41.004 35.468 17.142 1.00 14.21 389 PRO A N 1
ATOM 1382 C CA . PRO A 1 357 ? 42.331 36.098 17.150 1.00 15.70 389 PRO A CA 1
ATOM 1383 C C . PRO A 1 357 ? 42.280 37.611 17.264 1.00 15.37 389 PRO A C 1
ATOM 1384 O O . PRO A 1 357 ? 43.289 38.222 17.625 1.00 15.68 389 PRO A O 1
ATOM 1388 N N . ASN A 1 358 ? 41.159 38.231 16.918 1.00 15.19 390 ASN A N 1
ATOM 1389 C CA . ASN A 1 358 ? 41.027 39.662 17.144 1.00 14.07 390 ASN A CA 1
ATOM 1390 C C . ASN A 1 358 ? 41.019 39.964 18.636 1.00 19.56 390 ASN A C 1
ATOM 1391 O O . ASN A 1 358 ? 41.641 40.933 19.072 1.00 20.07 390 ASN A O 1
ATOM 1396 N N . LYS A 1 359 ? 40.352 39.120 19.441 1.00 14.43 391 LYS A N 1
ATOM 1397 C CA . LYS A 1 359 ? 40.439 39.294 20.897 1.00 17.39 391 LYS A CA 1
ATOM 1398 C C . LYS A 1 359 ? 41.826 38.959 21.423 1.00 24.11 391 LYS A C 1
ATOM 1399 O O . LYS A 1 359 ? 42.342 39.664 22.297 1.00 25.44 391 LYS A O 1
ATOM 1405 N N . MET A 1 360 ? 42.458 37.897 20.909 1.00 18.99 392 MET A N 1
ATOM 1406 C CA . MET A 1 360 ? 43.791 37.552 21.396 1.00 21.32 392 MET A CA 1
ATOM 1407 C C . MET A 1 360 ? 44.781 38.671 21.109 1.00 26.62 392 MET A C 1
ATOM 1408 O O . MET A 1 360 ? 45.726 38.899 21.873 1.00 21.32 392 MET A O 1
ATOM 1413 N N . ALA A 1 361 ? 44.608 39.356 19.985 1.00 17.24 393 ALA A N 1
ATOM 1414 C CA . ALA A 1 361 ? 45.556 40.387 19.632 1.00 17.13 393 ALA A CA 1
ATOM 1415 C C . ALA A 1 361 ? 45.264 41.702 20.346 1.00 21.07 393 ALA A C 1
ATOM 1416 O O . ALA A 1 361 ? 46.176 42.513 20.498 1.00 25.00 393 ALA A O 1
ATOM 1418 N N . ASN A 1 362 ? 44.029 41.936 20.782 1.00 18.88 394 ASN A N 1
ATOM 1419 C CA . ASN A 1 362 ? 43.624 43.293 21.167 1.00 30.93 394 ASN A CA 1
ATOM 1420 C C . ASN A 1 362 ? 42.939 43.420 22.516 1.00 33.32 394 ASN A C 1
ATOM 1421 O O . ASN A 1 362 ? 42.839 44.542 23.018 1.00 34.25 394 ASN A O 1
ATOM 1426 N N . GLY A 1 363 ? 42.427 42.350 23.095 1.00 36.44 395 GLY A N 1
ATOM 1427 C CA . GLY A 1 363 ? 41.637 42.505 24.296 1.00 40.93 395 GLY A CA 1
ATOM 1428 C C . GLY A 1 363 ? 40.824 41.271 24.599 1.00 37.52 395 GLY A C 1
ATOM 1429 O O . GLY A 1 363 ? 39.828 40.993 23.926 1.00 35.70 395 GLY A O 1
ATOM 1430 N N . ILE A 1 364 ? 41.248 40.511 25.604 1.00 34.68 396 ILE A N 1
ATOM 1431 C CA . ILE A 1 364 ? 40.522 39.324 26.027 1.00 38.49 396 ILE A CA 1
ATOM 1432 C C . ILE A 1 364 ? 40.520 39.268 27.552 1.00 48.96 396 ILE A C 1
ATOM 1433 O O . ILE A 1 364 ? 41.550 39.504 28.196 1.00 39.96 396 ILE A O 1
ATOM 1438 N N . SER A 1 365 ? 39.357 38.981 28.128 1.00 43.98 397 SER A N 1
ATOM 1439 C CA . SER A 1 365 ? 39.259 38.814 29.568 1.00 46.83 397 SER A CA 1
ATOM 1440 C C . SER A 1 365 ? 39.946 37.521 30.022 1.00 59.09 397 SER A C 1
ATOM 1441 O O . SER A 1 365 ? 40.125 36.566 29.252 1.00 44.17 397 SER A O 1
ATOM 1444 N N . GLN A 1 366 ? 40.341 37.507 31.302 1.00 57.96 398 GLN A N 1
ATOM 1445 C CA . GLN A 1 366 ? 40.912 36.302 31.902 1.00 48.28 398 GLN A CA 1
ATOM 1446 C C . GLN A 1 366 ? 39.931 35.141 31.846 1.00 49.13 398 GLN A C 1
ATOM 1447 O O . GLN A 1 366 ? 40.328 33.981 31.662 1.00 41.98 398 GLN A O 1
ATOM 1453 N N . LYS A 1 367 ? 38.643 35.440 32.007 1.00 36.85 399 LYS A N 1
ATOM 1454 C CA . LYS A 1 367 ? 37.609 34.423 31.873 1.00 49.49 399 LYS A CA 1
ATOM 1455 C C . LYS A 1 367 ? 37.615 33.812 30.474 1.00 51.24 399 LYS A C 1
ATOM 1456 O O . LYS A 1 367 ? 37.639 32.584 30.322 1.00 46.46 399 LYS A O 1
ATOM 1462 N N . GLU A 1 368 ? 37.615 34.662 29.437 1.00 47.93 400 GLU A N 1
ATOM 1463 C CA . GLU A 1 368 ? 37.550 34.177 28.059 1.00 46.92 400 GLU A CA 1
ATOM 1464 C C . GLU A 1 368 ? 38.787 33.364 27.693 1.00 43.70 400 GLU A C 1
ATOM 1465 O O . GLU A 1 368 ? 38.679 32.287 27.092 1.00 46.99 400 GLU A O 1
ATOM 1471 N N . TYR A 1 369 ? 39.974 33.876 28.033 1.00 28.84 401 TYR A N 1
ATOM 1472 C CA . TYR A 1 369 ? 41.213 33.149 27.760 1.00 36.90 401 TYR A CA 1
ATOM 1473 C C . TYR A 1 369 ? 41.238 31.791 28.457 1.00 49.72 401 TYR A C 1
ATOM 1474 O O . TYR A 1 369 ? 41.647 30.785 27.858 1.00 37.65 401 TYR A O 1
ATOM 1483 N N . ASP A 1 370 ? 40.816 31.745 29.728 1.00 40.13 402 ASP A N 1
ATOM 1484 C CA . ASP A 1 370 ? 40.778 30.481 30.458 1.00 46.53 402 ASP A CA 1
ATOM 1485 C C . ASP A 1 370 ? 39.735 29.529 29.883 1.00 44.73 402 ASP A C 1
ATOM 1486 O O . ASP A 1 370 ? 39.908 28.307 29.959 1.00 46.73 402 ASP A O 1
ATOM 1491 N N . ALA A 1 371 ? 38.639 30.061 29.333 1.00 35.96 403 ALA A N 1
ATOM 1492 C CA . ALA A 1 371 ? 37.687 29.215 28.622 1.00 36.08 403 ALA A CA 1
ATOM 1493 C C . ALA A 1 371 ? 38.366 28.497 27.459 1.00 44.33 403 ALA A C 1
ATOM 1494 O O . ALA A 1 371 ? 38.141 27.297 27.242 1.00 32.10 403 ALA A O 1
ATOM 1496 N N . TYR A 1 372 ? 39.226 29.208 26.718 1.00 34.54 404 TYR A N 1
ATOM 1497 C CA . TYR A 1 372 ? 39.971 28.570 25.633 1.00 34.26 404 TYR A CA 1
ATOM 1498 C C . TYR A 1 372 ? 40.968 27.552 26.170 1.00 31.25 404 TYR A C 1
ATOM 1499 O O . TYR A 1 372 ? 41.106 26.458 25.613 1.00 30.58 404 TYR A O 1
ATOM 1508 N N . ASN A 1 373 ? 41.676 27.888 27.251 1.00 32.98 405 ASN A N 1
ATOM 1509 C CA . ASN A 1 373 ? 42.721 26.986 27.728 1.00 40.86 405 ASN A CA 1
ATOM 1510 C C . ASN A 1 373 ? 42.145 25.765 28.435 1.00 37.65 405 ASN A C 1
ATOM 1511 O O . ASN A 1 373 ? 42.763 24.695 28.415 1.00 44.70 405 ASN A O 1
ATOM 1516 N N . ASN A 1 374 ? 40.968 25.894 29.043 1.00 33.49 406 ASN A N 1
ATOM 1517 C CA . ASN A 1 374 ? 40.309 24.776 29.714 1.00 37.50 406 ASN A CA 1
ATOM 1518 C C . ASN A 1 374 ? 39.443 23.949 28.779 1.00 34.92 406 ASN A C 1
ATOM 1519 O O . ASN A 1 374 ? 38.883 22.935 29.202 1.00 35.76 406 ASN A O 1
ATOM 1524 N N . ASN A 1 375 ? 39.300 24.370 27.534 1.00 27.60 407 ASN A N 1
ATOM 1525 C CA . ASN A 1 375 ? 38.566 23.586 26.555 1.00 31.81 407 ASN A CA 1
ATOM 1526 C C . ASN A 1 375 ? 39.381 22.338 26.252 1.00 27.27 407 ASN A C 1
ATOM 1527 O O . ASN A 1 375 ? 40.467 22.421 25.672 1.00 27.22 407 ASN A O 1
ATOM 1532 N N . LYS A 1 376 ? 38.861 21.180 26.652 1.00 22.00 408 LYS A N 1
ATOM 1533 C CA . LYS A 1 376 ? 39.581 19.930 26.450 1.00 32.35 408 LYS A CA 1
ATOM 1534 C C . LYS A 1 376 ? 39.812 19.604 24.977 1.00 27.10 408 LYS A C 1
ATOM 1535 O O . LYS A 1 376 ? 40.646 18.742 24.687 1.00 27.90 408 LYS A O 1
ATOM 1541 N N . ASP A 1 377 ? 39.086 20.242 24.055 1.00 24.77 409 ASP A N 1
ATOM 1542 C CA . ASP A 1 377 ? 39.291 20.054 22.624 1.00 21.93 409 ASP A CA 1
ATOM 1543 C C . ASP A 1 377 ? 40.384 20.957 22.054 1.00 22.72 409 ASP A C 1
ATOM 1544 O O . ASP A 1 377 ? 40.656 20.888 20.852 1.00 19.53 409 ASP A O 1
ATOM 1549 N N . LEU A 1 378 ? 41.030 21.784 22.892 1.00 17.86 410 LEU A N 1
ATOM 1550 C CA . LEU A 1 378 ? 42.285 22.480 22.587 1.00 13.37 410 LEU A CA 1
ATOM 1551 C C . LEU A 1 378 ? 42.211 23.344 21.317 1.00 15.85 41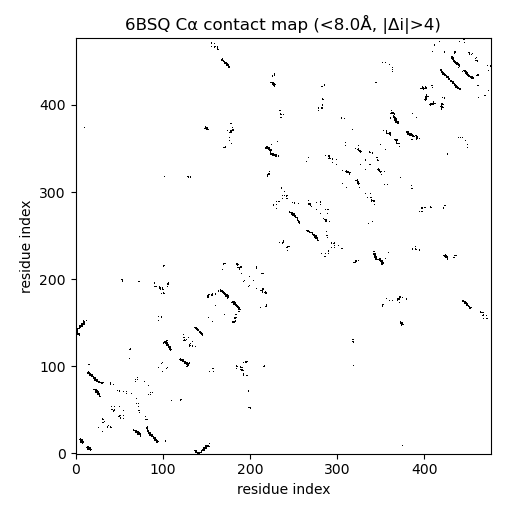0 LEU A C 1
ATOM 1552 O O . LEU A 1 378 ? 42.897 23.071 20.313 1.00 13.10 410 LEU A O 1
ATOM 1557 N N . PRO A 1 379 ? 41.439 24.429 21.343 1.00 17.58 411 PRO A N 1
ATOM 1558 C CA . PRO A 1 379 ? 41.288 25.246 20.126 1.00 15.28 411 PRO A CA 1
ATOM 1559 C C . PRO A 1 379 ? 42.565 25.929 19.702 1.00 18.54 411 PRO A C 1
ATOM 1560 O O . PRO A 1 379 ? 42.664 26.299 18.532 1.00 15.44 411 PRO A O 1
ATOM 1564 N N . PHE A 1 380 ? 43.555 26.114 20.588 1.00 13.29 412 PHE A N 1
ATOM 1565 C CA . PHE A 1 380 ? 44.788 26.741 20.122 1.00 14.71 412 PHE A CA 1
ATOM 1566 C C . PHE A 1 380 ? 45.626 25.801 19.241 1.00 14.70 412 PHE A C 1
ATOM 1567 O O . PHE A 1 380 ? 46.490 26.275 18.506 1.00 17.43 412 PHE A O 1
ATOM 1575 N N . THR A 1 381 ? 45.381 24.498 19.271 1.00 14.44 413 THR A N 1
ATOM 1576 C CA . THR A 1 381 ? 46.246 23.604 18.515 1.00 15.89 413 THR A CA 1
ATOM 1577 C C . THR A 1 381 ? 45.972 23.746 17.021 1.00 13.42 413 THR A C 1
ATOM 1578 O O . THR A 1 381 ? 44.836 23.995 16.588 1.00 13.23 413 THR A O 1
ATOM 1582 N N . ALA A 1 382 ? 47.036 23.655 16.238 1.00 13.31 414 ALA A N 1
ATOM 1583 C CA . ALA A 1 382 ? 46.926 23.694 14.775 1.00 11.25 414 ALA A CA 1
ATOM 1584 C C . ALA A 1 382 ? 46.855 22.249 14.278 1.00 11.33 414 ALA A C 1
ATOM 1585 O O . ALA A 1 382 ? 47.866 21.586 14.015 1.00 10.39 414 ALA A O 1
ATOM 1587 N N . ARG A 1 383 ? 45.638 21.713 14.197 1.00 9.34 415 ARG A N 1
ATOM 1588 C CA . ARG A 1 383 ? 45.512 20.282 13.932 1.00 10.76 415 ARG A CA 1
ATOM 1589 C C . ARG A 1 383 ? 46.029 19.889 12.551 1.00 10.29 415 ARG A C 1
ATOM 1590 O O . ARG A 1 383 ? 46.519 18.754 12.373 1.00 14.30 415 ARG A O 1
ATOM 1598 N N . PHE A 1 384 ? 45.984 20.805 11.580 1.00 6.46 416 PHE A N 1
ATOM 1599 C CA . PHE A 1 384 ? 46.494 20.447 10.255 1.00 7.78 416 PHE A CA 1
ATOM 1600 C C . PHE A 1 384 ? 48.005 20.236 10.258 1.00 11.66 416 PHE A C 1
ATOM 1601 O O . PHE A 1 384 ? 48.537 19.693 9.293 1.00 10.47 416 PHE A O 1
ATOM 1609 N N . ALA A 1 385 ? 48.724 20.667 11.303 1.00 8.78 417 ALA A N 1
ATOM 1610 C CA . ALA A 1 385 ? 50.162 20.450 11.396 1.00 8.61 417 ALA A CA 1
ATOM 1611 C C . ALA A 1 385 ? 50.531 19.408 12.443 1.00 12.04 417 ALA A C 1
ATOM 1612 O O . ALA A 1 385 ? 51.719 19.184 12.692 1.00 11.87 417 ALA A O 1
ATOM 1614 N N . THR A 1 386 ? 49.557 18.738 13.024 1.00 8.00 418 THR A N 1
ATOM 1615 C CA . THR A 1 386 ? 49.787 17.709 14.046 1.00 10.42 418 THR A CA 1
ATOM 1616 C C . THR A 1 386 ? 49.802 16.309 13.439 1.00 9.79 418 THR A C 1
ATOM 1617 O O . THR A 1 386 ? 48.981 15.998 12.562 1.00 7.09 418 THR A O 1
ATOM 1621 N N . GLY A 1 387 ? 50.704 15.448 13.925 1.00 10.63 419 GLY A N 1
ATOM 1622 C CA . GLY A 1 387 ? 50.767 14.067 13.416 1.00 11.89 419 GLY A CA 1
ATOM 1623 C C . GLY A 1 387 ? 49.652 13.150 13.963 1.00 12.85 419 GLY A C 1
ATOM 1624 O O . GLY A 1 387 ? 49.368 13.137 15.172 1.00 7.66 419 GLY A O 1
ATOM 1625 N N . TYR A 1 388 ? 49.020 12.391 13.061 1.00 7.97 420 TYR A N 1
ATOM 1626 C CA . TYR A 1 388 ? 48.012 11.378 13.391 1.00 8.35 420 TYR A CA 1
ATOM 1627 C C . TYR A 1 388 ? 48.288 10.095 12.631 1.00 9.24 420 TYR A C 1
ATOM 1628 O O . TYR A 1 388 ? 48.857 10.114 11.523 1.00 8.67 420 TYR A O 1
ATOM 1637 N N . ALA A 1 389 ? 47.749 8.991 13.147 1.00 7.55 421 ALA A N 1
ATOM 1638 C CA . ALA A 1 389 ? 47.613 7.839 12.271 1.00 8.46 421 ALA A CA 1
ATOM 1639 C C . ALA A 1 389 ? 46.654 8.239 11.158 1.00 12.33 421 ALA A C 1
ATOM 1640 O O . ALA A 1 389 ? 45.617 8.873 11.426 1.00 9.51 421 ALA A O 1
ATOM 1642 N N . PRO A 1 390 ? 46.978 7.930 9.903 1.00 6.44 422 PRO A N 1
ATOM 1643 C CA . PRO A 1 390 ? 46.164 8.413 8.789 1.00 9.97 422 PRO A CA 1
ATOM 1644 C C . PRO A 1 390 ? 44.866 7.643 8.628 1.00 11.16 422 PRO A C 1
ATOM 1645 O O . PRO A 1 390 ? 43.984 8.082 7.875 1.00 10.22 422 PRO A O 1
ATOM 1649 N N . GLY A 1 391 ? 44.748 6.499 9.270 1.00 5.68 423 GLY A N 1
ATOM 1650 C CA . GLY A 1 391 ? 43.518 5.715 9.172 1.00 4.04 423 GLY A CA 1
ATOM 1651 C C . GLY A 1 391 ? 43.440 4.984 7.854 1.00 10.62 423 GLY A C 1
ATOM 1652 O O . GLY A 1 391 ? 44.355 5.018 7.015 1.00 7.24 423 GLY A O 1
ATOM 1653 N N . SER A 1 392 ? 42.313 4.286 7.667 1.00 9.53 424 SER A N 1
ATOM 1654 C CA . SER A 1 392 ? 42.178 3.357 6.549 1.00 11.36 424 SER A CA 1
ATOM 1655 C C . SER A 1 392 ? 42.061 4.038 5.166 1.00 10.52 424 SER A C 1
ATOM 1656 O O . SER A 1 392 ? 42.046 3.329 4.157 1.00 11.21 424 SER A O 1
ATOM 1659 N N . THR A 1 393 ? 41.989 5.361 5.054 1.00 7.04 425 THR A N 1
ATOM 1660 C CA A THR A 1 393 ? 42.213 6.029 3.773 0.73 10.77 425 THR A CA 1
ATOM 1661 C CA B THR A 1 393 ? 42.191 5.964 3.737 0.27 10.75 425 THR A CA 1
ATOM 1662 C C . THR A 1 393 ? 43.562 5.629 3.175 1.00 7.62 425 THR A C 1
ATOM 1663 O O . THR A 1 393 ? 43.707 5.568 1.951 1.00 7.89 425 THR A O 1
ATOM 1670 N N . PHE A 1 394 ? 44.533 5.336 4.039 1.00 9.36 426 PHE A N 1
ATOM 1671 C CA . PHE A 1 394 ? 45.896 4.970 3.648 1.00 8.27 426 PHE A CA 1
ATOM 1672 C C . PHE A 1 394 ? 45.960 3.681 2.833 1.00 11.13 426 PHE A C 1
ATOM 1673 O O . PHE A 1 394 ? 46.997 3.398 2.227 1.00 7.31 426 PHE A O 1
ATOM 1681 N N . LYS A 1 395 ? 44.894 2.879 2.818 1.00 7.67 427 LYS A N 1
ATOM 1682 C CA . LYS A 1 395 ? 44.883 1.695 1.953 1.00 7.24 427 LYS A CA 1
ATOM 1683 C C . LYS A 1 395 ? 45.121 2.055 0.483 1.00 6.16 427 LYS A C 1
ATOM 1684 O O . LYS A 1 395 ? 45.520 1.191 -0.302 1.00 9.92 427 LYS A O 1
ATOM 1690 N N . THR A 1 396 ? 44.794 3.284 0.086 1.00 6.58 428 THR A N 1
ATOM 1691 C CA . THR A 1 396 ? 45.080 3.751 -1.279 1.00 8.14 428 THR A CA 1
ATOM 1692 C C . THR A 1 396 ? 46.582 3.634 -1.593 1.00 5.75 428 THR A C 1
ATOM 1693 O O . THR A 1 396 ? 46.979 3.149 -2.668 1.00 9.48 428 THR A O 1
ATOM 1697 N N . ILE A 1 397 ? 47.414 4.075 -0.655 1.00 7.60 429 ILE A N 1
ATOM 1698 C CA . ILE A 1 397 ? 48.866 4.004 -0.816 1.00 8.88 429 ILE A CA 1
ATOM 1699 C C . ILE A 1 397 ? 49.352 2.556 -0.697 1.00 8.34 429 ILE A C 1
ATOM 1700 O O . ILE A 1 397 ? 50.181 2.096 -1.505 1.00 8.30 429 ILE A O 1
ATOM 1705 N N . THR A 1 398 ? 48.856 1.815 0.305 1.00 7.63 430 THR A N 1
ATOM 1706 C CA . THR A 1 398 ? 49.199 0.392 0.398 1.00 8.91 430 THR A CA 1
ATOM 1707 C C . THR A 1 398 ? 48.845 -0.330 -0.893 1.00 8.63 430 THR A C 1
ATOM 1708 O O . THR A 1 398 ? 49.626 -1.144 -1.394 1.00 7.45 430 THR A O 1
ATOM 1712 N N . GLY A 1 399 ? 47.684 -0.016 -1.482 1.00 6.55 431 GLY A N 1
ATOM 1713 C CA . GLY A 1 399 ? 47.328 -0.646 -2.748 1.00 8.11 431 GLY A CA 1
ATOM 1714 C C . GLY A 1 399 ? 48.220 -0.260 -3.923 1.00 12.60 431 GLY A C 1
ATOM 1715 O O . GLY A 1 399 ? 48.542 -1.103 -4.779 1.00 6.66 431 GLY A O 1
ATOM 1716 N N . ALA A 1 400 ? 48.537 1.033 -4.051 1.00 6.76 432 ALA A N 1
ATOM 1717 C CA . ALA A 1 400 ? 49.489 1.448 -5.087 1.00 7.71 432 ALA A CA 1
ATOM 1718 C C . ALA A 1 400 ? 50.826 0.719 -4.910 1.00 6.38 432 ALA A C 1
ATOM 1719 O O . ALA A 1 400 ? 51.424 0.253 -5.886 1.00 10.08 432 ALA A O 1
ATOM 1721 N N . ILE A 1 401 ? 51.299 0.587 -3.670 1.00 7.76 433 ILE A N 1
ATOM 1722 C CA . ILE A 1 401 ? 52.598 -0.063 -3.464 1.00 7.67 433 ILE A CA 1
ATOM 1723 C C . ILE A 1 401 ? 52.525 -1.540 -3.843 1.00 11.95 433 ILE A C 1
ATOM 1724 O O . ILE A 1 401 ? 53.445 -2.080 -4.466 1.00 10.92 433 ILE A O 1
ATOM 1729 N N . GLY A 1 402 ? 51.414 -2.212 -3.516 1.00 8.22 434 GLY A N 1
ATOM 1730 C CA . GLY A 1 402 ? 51.291 -3.610 -3.889 1.00 9.80 434 GLY A CA 1
ATOM 1731 C C . GLY A 1 402 ? 51.185 -3.795 -5.387 1.00 11.95 434 GLY A C 1
ATOM 1732 O O . GLY A 1 402 ? 51.732 -4.753 -5.937 1.00 13.50 434 GLY A O 1
ATOM 1733 N N . LEU A 1 403 ? 50.489 -2.876 -6.071 1.00 10.31 435 LEU A N 1
ATOM 1734 C CA . LEU A 1 403 ? 50.421 -2.919 -7.534 1.00 11.48 435 LEU A CA 1
ATOM 1735 C C . LEU A 1 403 ? 51.810 -2.838 -8.146 1.00 15.10 435 LEU A C 1
ATOM 1736 O O . LEU A 1 403 ? 52.182 -3.654 -9.006 1.00 12.79 435 LEU A O 1
ATOM 1741 N N . ASP A 1 404 ? 52.575 -1.816 -7.753 1.00 11.82 436 ASP A N 1
ATOM 1742 C CA . ASP A 1 404 ? 53.922 -1.645 -8.293 1.00 18.13 436 ASP A CA 1
ATOM 1743 C C . ASP A 1 404 ? 54.830 -2.797 -7.919 1.00 14.99 436 ASP A C 1
ATOM 1744 O O . ASP A 1 404 ? 55.731 -3.150 -8.692 1.00 13.92 436 ASP A O 1
ATOM 1749 N N . ALA A 1 405 ? 54.656 -3.364 -6.718 1.00 13.47 437 ALA A N 1
ATOM 1750 C CA . ALA A 1 405 ? 55.507 -4.492 -6.340 1.00 12.60 437 ALA A CA 1
ATOM 1751 C C . ALA A 1 405 ? 55.184 -5.757 -7.129 1.00 19.85 437 ALA A C 1
ATOM 1752 O O . ALA A 1 405 ? 56.001 -6.684 -7.163 1.00 18.88 437 ALA A O 1
ATOM 1754 N N . GLY A 1 406 ? 54.023 -5.833 -7.750 1.00 16.82 438 GLY A N 1
ATOM 1755 C CA . GLY A 1 406 ? 53.651 -6.998 -8.534 1.00 17.36 438 GLY A CA 1
ATOM 1756 C C . GLY A 1 406 ? 52.939 -8.079 -7.744 1.00 17.28 438 GLY A C 1
ATOM 1757 O O . GLY A 1 406 ? 52.458 -9.054 -8.350 1.00 21.12 438 GLY A O 1
ATOM 1758 N N . THR A 1 407 ? 52.856 -7.939 -6.414 1.00 12.92 439 THR A N 1
ATOM 1759 C CA . THR A 1 407 ? 52.209 -8.939 -5.572 1.00 15.40 439 THR A CA 1
ATOM 1760 C C . THR A 1 407 ? 50.700 -8.758 -5.546 1.00 17.09 439 THR A C 1
ATOM 1761 O O . THR A 1 407 ? 49.967 -9.737 -5.387 1.00 12.30 439 THR A O 1
ATOM 1765 N N . LEU A 1 408 ? 50.221 -7.536 -5.703 1.00 9.76 440 LEU A N 1
ATOM 1766 C CA . LEU A 1 408 ? 48.793 -7.261 -5.703 1.00 11.46 440 LEU A CA 1
ATOM 1767 C C . LEU A 1 408 ? 48.360 -7.206 -7.162 1.00 14.95 440 LEU A C 1
ATOM 1768 O O . LEU A 1 408 ? 48.777 -6.310 -7.891 1.00 14.39 440 LEU A O 1
ATOM 1773 N N . LYS A 1 409 ? 47.505 -8.152 -7.578 1.00 10.83 441 LYS A N 1
ATOM 1774 C CA . LYS A 1 409 ? 46.969 -8.161 -8.933 1.00 16.66 441 LYS A CA 1
ATOM 1775 C C . LYS A 1 409 ? 45.559 -7.615 -8.875 1.00 13.53 441 LYS A C 1
ATOM 1776 O O . LYS A 1 409 ? 44.732 -8.200 -8.165 1.00 14.44 441 LYS A O 1
ATOM 1782 N N . PRO A 1 410 ? 45.227 -6.561 -9.619 1.00 12.55 442 PRO A N 1
ATOM 1783 C CA . PRO A 1 410 ? 43.935 -5.880 -9.393 1.00 15.13 442 PRO A CA 1
ATOM 1784 C C . PRO A 1 410 ? 42.730 -6.771 -9.606 1.00 16.17 442 PRO A C 1
ATOM 1785 O O . PRO A 1 410 ? 41.698 -6.564 -8.958 1.00 11.79 442 PRO A O 1
ATOM 1789 N N . ASP A 1 411 ? 42.803 -7.730 -10.525 1.00 12.25 443 ASP A N 1
ATOM 1790 C CA . ASP A 1 411 ? 41.627 -8.547 -10.822 1.00 17.96 443 ASP A CA 1
ATOM 1791 C C . ASP A 1 411 ? 41.588 -9.852 -10.049 1.00 18.18 443 ASP A C 1
ATOM 1792 O O . ASP A 1 411 ? 40.613 -10.612 -10.190 1.00 17.40 443 ASP A O 1
ATOM 1797 N N . GLU A 1 412 ? 42.615 -10.151 -9.270 1.00 15.02 444 GLU A N 1
ATOM 1798 C CA . GLU A 1 412 ? 42.595 -11.364 -8.463 1.00 18.29 444 GLU A CA 1
ATOM 1799 C C . GLU A 1 412 ? 41.450 -11.318 -7.459 1.00 19.07 444 GLU A C 1
ATOM 1800 O O . GLU A 1 412 ? 41.283 -10.338 -6.733 1.00 13.96 444 GLU A O 1
ATOM 1806 N N . GLU A 1 413 ? 40.686 -12.407 -7.373 1.00 14.39 445 GLU A N 1
ATOM 1807 C CA . GLU A 1 413 ? 39.534 -12.467 -6.478 1.00 17.94 445 GLU A CA 1
ATOM 1808 C C . GLU A 1 413 ? 39.934 -13.224 -5.210 1.00 18.90 445 GLU A C 1
ATOM 1809 O O . GLU A 1 413 ? 40.117 -14.441 -5.249 1.00 20.79 445 GLU A O 1
ATOM 1815 N N . LEU A 1 414 ? 40.107 -12.516 -4.096 1.00 9.50 446 LEU A N 1
ATOM 1816 C CA . LEU A 1 414 ? 40.514 -13.153 -2.841 1.00 11.78 446 LEU A CA 1
ATOM 1817 C C . LEU A 1 414 ? 39.282 -13.637 -2.086 1.00 14.32 446 LEU A C 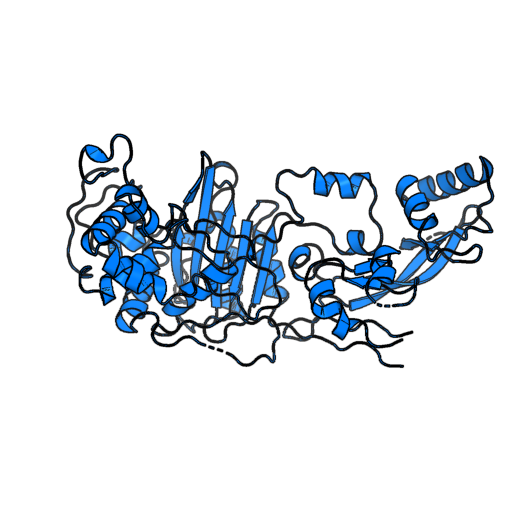1
ATOM 1818 O O . LEU A 1 414 ? 38.309 -12.890 -1.927 1.00 12.49 446 LEU A O 1
ATOM 1823 N N . GLU A 1 415 ? 39.347 -14.859 -1.554 1.00 12.14 447 GLU A N 1
ATOM 1824 C CA . GLU A 1 415 ? 38.255 -15.353 -0.704 1.00 10.52 447 GLU A CA 1
ATOM 1825 C C . GLU A 1 415 ? 38.454 -14.848 0.718 1.00 9.01 447 GLU A C 1
ATOM 1826 O O . GLU A 1 415 ? 39.509 -15.054 1.330 1.00 11.03 447 GLU A O 1
ATOM 1832 N N . ILE A 1 416 ? 37.437 -14.187 1.244 1.00 3.93 448 ILE A N 1
ATOM 1833 C CA . ILE A 1 416 ? 37.465 -13.594 2.573 1.00 9.01 448 ILE A CA 1
ATOM 1834 C C . ILE A 1 416 ? 36.098 -13.770 3.215 1.00 12.66 448 ILE A C 1
ATOM 1835 O O . ILE A 1 416 ? 35.113 -13.169 2.768 1.00 11.91 448 ILE A O 1
ATOM 1840 N N . ASN A 1 417 ? 36.052 -14.515 4.300 1.00 10.38 449 ASN A N 1
ATOM 1841 C CA . ASN A 1 417 ? 34.799 -14.849 4.962 1.00 12.62 449 ASN A CA 1
ATOM 1842 C C . ASN A 1 417 ? 34.781 -14.279 6.360 1.00 16.55 449 ASN A C 1
ATOM 1843 O O . ASN A 1 417 ? 35.749 -14.431 7.100 1.00 20.54 449 ASN A O 1
ATOM 1848 N N . GLY A 1 418 ? 33.666 -13.679 6.749 1.00 15.56 450 GLY A N 1
ATOM 1849 C CA . GLY A 1 418 ? 33.612 -13.195 8.112 1.00 17.98 450 GLY A CA 1
ATOM 1850 C C . GLY A 1 418 ? 34.018 -11.741 8.197 1.00 18.17 450 GLY A C 1
ATOM 1851 O O . GLY A 1 418 ? 34.403 -11.110 7.212 1.00 21.20 450 GLY A O 1
ATOM 1852 N N . LEU A 1 419 ? 33.946 -11.209 9.422 1.00 11.29 451 LEU A N 1
ATOM 1853 C CA . LEU A 1 419 ? 34.257 -9.813 9.695 1.00 16.89 451 LEU A CA 1
ATOM 1854 C C . LEU A 1 419 ? 35.613 -9.648 10.349 1.00 20.49 451 LEU A C 1
ATOM 1855 O O . LEU A 1 419 ? 36.044 -8.509 10.582 1.00 13.78 451 LEU A O 1
ATOM 1860 N N . LYS A 1 420 ? 36.307 -10.747 10.640 1.00 12.22 452 LYS A N 1
ATOM 1861 C CA . LYS A 1 420 ? 37.626 -10.573 11.220 1.00 17.97 452 LYS A CA 1
ATOM 1862 C C . LYS A 1 420 ? 38.549 -11.675 10.737 1.00 19.99 452 LYS A C 1
ATOM 1863 O O . LYS A 1 420 ? 38.110 -12.738 10.275 1.00 16.65 452 LYS A O 1
ATOM 1869 N N . TRP A 1 421 ? 39.841 -11.360 10.755 1.00 11.70 453 TRP A N 1
ATOM 1870 C CA . TRP A 1 421 ? 40.836 -12.270 10.239 1.00 11.38 453 TRP A CA 1
ATOM 1871 C C . TRP A 1 421 ? 42.149 -12.037 10.974 1.00 17.13 453 TRP A C 1
ATOM 1872 O O . TRP A 1 421 ? 42.521 -10.893 11.253 1.00 13.47 453 TRP A O 1
ATOM 1883 N N . GLN A 1 422 ? 42.871 -13.124 11.239 1.00 18.47 454 GLN A N 1
ATOM 1884 C CA . GLN A 1 422 ? 44.242 -13.038 11.741 1.00 19.09 454 GLN A CA 1
ATOM 1885 C C . GLN A 1 422 ? 45.043 -14.115 11.022 1.00 20.94 454 GLN A C 1
ATOM 1886 O O . GLN A 1 422 ? 44.492 -15.136 10.608 1.00 16.35 454 GLN A O 1
ATOM 1892 N N . LYS A 1 423 ? 46.346 -13.892 10.859 1.00 20.05 455 LYS A N 1
ATOM 1893 C CA . LYS A 1 423 ? 47.136 -14.842 10.081 1.00 18.54 455 LYS A CA 1
ATOM 1894 C C . LYS A 1 423 ? 47.119 -16.242 10.700 1.00 17.99 455 LYS A C 1
ATOM 1895 O O . LYS A 1 423 ? 46.985 -17.239 9.981 1.00 20.81 455 LYS A O 1
ATOM 1901 N N . ASP A 1 424 ? 47.288 -16.330 12.007 1.00 23.06 456 ASP A N 1
ATOM 1902 C CA . ASP A 1 424 ? 47.273 -17.592 12.746 1.00 31.96 456 ASP A CA 1
ATOM 1903 C C . ASP A 1 424 ? 47.171 -17.237 14.224 1.00 33.31 456 ASP A C 1
ATOM 1904 O O . ASP A 1 424 ? 46.993 -16.066 14.587 1.00 28.84 456 ASP A O 1
ATOM 1909 N N . LYS A 1 425 ? 47.303 -18.251 15.087 1.00 37.18 457 LYS A N 1
ATOM 1910 C CA . LYS A 1 425 ? 47.027 -18.071 16.513 1.00 33.15 457 LYS A CA 1
ATOM 1911 C C . LYS A 1 425 ? 48.062 -17.219 17.234 1.00 31.71 457 LYS A C 1
ATOM 1912 O O . LYS A 1 425 ? 47.736 -16.652 18.282 1.00 30.86 457 LYS A O 1
ATOM 1918 N N . SER A 1 426 ? 49.278 -17.089 16.691 1.00 32.85 458 SER A N 1
ATOM 1919 C CA . SER A 1 426 ? 50.284 -16.217 17.302 1.00 31.98 458 SER A CA 1
ATOM 1920 C C . SER A 1 426 ? 49.825 -14.774 17.404 1.00 38.43 458 SER A C 1
ATOM 1921 O O . SER A 1 426 ? 50.422 -13.998 18.156 1.00 39.21 458 SER A O 1
ATOM 1924 N N . TRP A 1 427 ? 48.779 -14.385 16.669 1.00 35.75 459 TRP A N 1
ATOM 1925 C CA . TRP A 1 427 ? 48.232 -13.050 16.838 1.00 23.68 459 TRP A CA 1
ATOM 1926 C C . TRP A 1 427 ? 47.375 -12.919 18.088 1.00 32.19 459 TRP A C 1
ATOM 1927 O O . TRP A 1 427 ? 47.000 -11.795 18.451 1.00 35.49 459 TRP A O 1
ATOM 1938 N N . GLY A 1 428 ? 47.042 -14.025 18.736 1.00 35.03 460 GLY A N 1
ATOM 1939 C CA . GLY A 1 428 ? 46.257 -13.961 19.951 1.00 39.56 460 GLY A CA 1
ATOM 1940 C C . GLY A 1 428 ? 44.877 -13.377 19.762 1.00 36.75 460 GLY A C 1
ATOM 1941 O O . GLY A 1 428 ? 44.066 -13.913 19.000 1.00 48.70 460 GLY A O 1
ATOM 1942 N N . GLY A 1 429 ? 44.590 -12.287 20.463 1.00 33.86 461 GLY A N 1
ATOM 1943 C CA . GLY A 1 429 ? 43.324 -11.592 20.350 1.00 37.35 461 GLY A CA 1
ATOM 1944 C C . GLY A 1 429 ? 43.312 -10.457 19.345 1.00 44.80 461 GLY A C 1
ATOM 1945 O O . GLY A 1 429 ? 42.370 -9.659 19.340 1.00 34.82 461 GLY A O 1
ATOM 1946 N N . TYR A 1 430 ? 44.326 -10.336 18.499 1.00 31.72 462 TYR A N 1
ATOM 1947 C CA . TYR A 1 430 ? 44.326 -9.273 17.512 1.00 36.60 462 TYR A CA 1
ATOM 1948 C C . TYR A 1 430 ? 43.812 -9.773 16.167 1.00 29.07 462 TYR A C 1
ATOM 1949 O O . TYR A 1 430 ? 44.213 -10.837 15.689 1.00 22.63 462 TYR A O 1
ATOM 1958 N N . PHE A 1 431 ? 42.948 -8.976 15.548 1.00 25.34 463 PHE A N 1
ATOM 1959 C CA . PHE A 1 431 ? 42.339 -9.326 14.272 1.00 27.01 463 PHE A CA 1
ATOM 1960 C C . PHE A 1 431 ? 42.251 -8.076 13.425 1.00 17.24 463 PHE A C 1
ATOM 1961 O O . PHE A 1 431 ? 41.901 -7.008 13.934 1.00 26.74 463 PHE A O 1
ATOM 1969 N N . ALA A 1 432 ? 42.549 -8.207 12.141 1.00 18.37 464 ALA A N 1
ATOM 1970 C CA . ALA A 1 432 ? 42.077 -7.215 11.194 1.00 16.85 464 ALA A CA 1
ATOM 1971 C C . ALA A 1 432 ? 40.565 -7.391 11.022 1.00 23.39 464 ALA A C 1
ATOM 1972 O O . ALA A 1 432 ? 40.069 -8.517 10.977 1.00 15.07 464 ALA A O 1
ATOM 1974 N N . THR A 1 433 ? 39.824 -6.281 10.918 1.00 16.35 465 THR A N 1
ATOM 1975 C CA . THR A 1 433 ? 38.367 -6.342 10.843 1.00 16.71 465 THR A CA 1
ATOM 1976 C C . THR A 1 433 ? 37.879 -5.562 9.627 1.00 18.35 465 THR A C 1
ATOM 1977 O O . THR A 1 433 ? 38.552 -4.671 9.107 1.00 22.44 465 THR A O 1
ATOM 1981 N N . ARG A 1 434 ? 36.69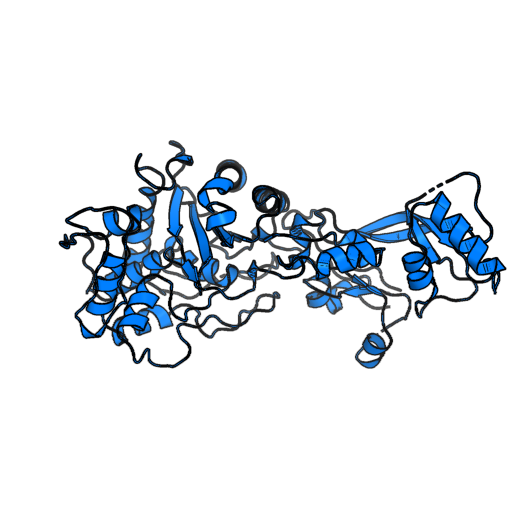2 -5.908 9.163 1.00 12.32 466 ARG A N 1
ATOM 1982 C CA . ARG A 1 434 ? 36.050 -5.152 8.108 1.00 13.60 466 ARG A CA 1
ATOM 1983 C C . ARG A 1 434 ? 34.599 -4.992 8.496 1.00 20.61 466 ARG A C 1
ATOM 1984 O O . ARG A 1 434 ? 34.103 -5.686 9.382 1.00 16.15 466 ARG A O 1
ATOM 1992 N N . VAL A 1 435 ? 33.910 -4.076 7.826 1.00 20.22 467 VAL A N 1
ATOM 1993 C CA . VAL A 1 435 ? 32.534 -3.757 8.213 1.00 16.70 467 VAL A CA 1
ATOM 1994 C C . VAL A 1 435 ? 31.511 -4.642 7.518 1.00 27.84 467 VAL A C 1
ATOM 1995 O O . VAL A 1 435 ? 30.543 -5.075 8.147 1.00 32.84 467 VAL A O 1
ATOM 1999 N N . LYS A 1 436 ? 31.688 -4.975 6.241 1.00 29.10 468 LYS A N 1
ATOM 2000 C CA . LYS A 1 436 ? 30.672 -5.751 5.538 1.00 30.79 468 LYS A CA 1
ATOM 2001 C C . LYS A 1 436 ? 31.223 -7.058 4.978 1.00 17.37 468 LYS A C 1
ATOM 2002 O O . LYS A 1 436 ? 32.353 -7.102 4.461 1.00 20.28 468 LYS A O 1
ATOM 2008 N N . GLU A 1 437 ? 30.405 -8.105 5.105 1.00 21.60 469 GLU A N 1
ATOM 2009 C CA . GLU A 1 437 ? 30.684 -9.399 4.506 1.00 27.76 469 GLU A CA 1
ATOM 2010 C C . GLU A 1 437 ? 30.547 -9.286 3.004 1.00 21.80 469 GLU A C 1
ATOM 2011 O O . GLU A 1 437 ? 29.550 -8.749 2.512 1.00 18.58 469 GLU A O 1
ATOM 2017 N N . ALA A 1 438 ? 31.550 -9.798 2.291 1.00 10.14 470 ALA A N 1
ATOM 2018 C CA . ALA A 1 438 ? 31.653 -9.766 0.833 1.00 12.40 470 ALA A CA 1
ATOM 2019 C C . ALA A 1 438 ? 32.731 -10.757 0.429 1.00 15.19 470 ALA A C 1
ATOM 2020 O O . ALA A 1 438 ? 33.805 -10.778 1.026 1.00 13.43 470 ALA A O 1
ATOM 2022 N N . SER A 1 439 ? 32.445 -11.579 -0.573 1.00 9.95 471 SER A N 1
ATOM 2023 C CA . SER A 1 439 ? 33.467 -12.464 -1.082 1.00 22.18 471 SER A CA 1
ATOM 2024 C C . SER A 1 439 ? 33.044 -12.960 -2.447 1.00 31.22 471 SER A C 1
ATOM 2025 O O . SER A 1 439 ? 31.850 -13.173 -2.672 1.00 15.13 471 SER A O 1
ATOM 2028 N N . PRO A 1 440 ? 33.964 -13.130 -3.377 1.00 15.56 472 PRO A N 1
ATOM 2029 C CA . PRO A 1 440 ? 35.391 -12.804 -3.261 1.00 16.48 472 PRO A CA 1
ATOM 2030 C C . PRO A 1 440 ? 35.632 -11.287 -3.401 1.00 13.79 472 PRO A C 1
ATOM 2031 O O . PRO A 1 440 ? 34.703 -10.585 -3.813 1.00 10.53 472 PRO A O 1
ATOM 2035 N N . VAL A 1 441 ? 36.853 -10.834 -3.116 1.00 11.12 473 VAL A N 1
ATOM 2036 C CA . VAL A 1 441 ? 37.211 -9.414 -3.017 1.00 9.89 473 VAL A CA 1
ATOM 2037 C C . VAL A 1 441 ? 38.390 -9.156 -3.958 1.00 11.50 473 VAL A C 1
ATOM 2038 O O . VAL A 1 441 ? 39.436 -9.809 -3.842 1.00 10.93 473 VAL A O 1
ATOM 2042 N N . ASN A 1 442 ? 38.219 -8.247 -4.908 1.00 10.28 474 ASN A N 1
ATOM 2043 C CA . ASN A 1 442 ? 39.340 -7.763 -5.705 1.00 9.75 474 ASN A CA 1
ATOM 2044 C C . ASN A 1 442 ? 39.734 -6.347 -5.229 1.00 9.35 474 ASN A C 1
ATOM 2045 O O . ASN A 1 442 ? 39.168 -5.809 -4.267 1.00 11.42 474 ASN A O 1
ATOM 2050 N N . LEU A 1 443 ? 40.686 -5.707 -5.924 1.00 9.06 475 LEU A N 1
ATOM 2051 C CA . LEU A 1 443 ? 41.196 -4.424 -5.426 1.00 8.07 475 LEU A CA 1
ATOM 2052 C C . LEU A 1 443 ? 40.098 -3.355 -5.437 1.00 5.92 475 LEU A C 1
ATOM 2053 O O . LEU A 1 443 ? 39.908 -2.613 -4.452 1.00 6.90 475 LEU A O 1
ATOM 2058 N N . ARG A 1 444 ? 39.344 -3.300 -6.522 1.00 9.79 476 ARG A N 1
ATOM 2059 C CA . ARG A 1 444 ? 38.272 -2.310 -6.629 1.00 14.10 476 ARG A CA 1
ATOM 2060 C C . ARG A 1 444 ? 37.200 -2.492 -5.545 1.00 12.27 476 ARG A C 1
ATOM 2061 O O . ARG A 1 444 ? 36.850 -1.537 -4.849 1.00 8.78 476 ARG A O 1
ATOM 2069 N N . THR A 1 445 ? 36.707 -3.719 -5.327 1.00 8.50 477 THR A N 1
ATOM 2070 C CA . THR A 1 445 ? 35.692 -3.835 -4.276 1.00 11.07 477 THR A CA 1
ATOM 2071 C C . THR A 1 445 ? 36.286 -3.627 -2.893 1.00 12.32 477 THR A C 1
ATOM 2072 O O . THR A 1 445 ? 35.612 -3.053 -2.027 1.00 10.00 477 THR A O 1
ATOM 2076 N N . ALA A 1 446 ? 37.564 -3.984 -2.679 1.00 11.15 478 ALA A N 1
ATOM 2077 C CA . ALA A 1 446 ? 38.148 -3.747 -1.373 1.00 11.01 478 ALA A CA 1
ATOM 2078 C C . ALA A 1 446 ? 38.268 -2.253 -1.085 1.00 8.04 478 ALA A C 1
ATOM 2079 O O . ALA A 1 446 ? 38.131 -1.841 0.069 1.00 11.15 478 ALA A O 1
ATOM 2081 N N . LEU A 1 447 ? 38.609 -1.438 -2.106 1.00 9.15 479 LEU A N 1
ATOM 2082 C CA . LEU A 1 447 ? 38.681 0.009 -1.882 1.00 8.30 479 LEU A CA 1
ATOM 2083 C C . LEU A 1 447 ? 37.297 0.599 -1.610 1.00 10.08 479 LEU A C 1
ATOM 2084 O O . LEU A 1 447 ? 37.143 1.421 -0.706 1.00 16.28 479 LEU A O 1
ATOM 2089 N N . VAL A 1 448 ? 36.285 0.179 -2.370 1.00 11.41 480 VAL A N 1
ATOM 2090 C CA . VAL A 1 448 ? 34.960 0.785 -2.208 1.00 10.73 480 VAL A CA 1
ATOM 2091 C C . VAL A 1 448 ? 34.253 0.267 -0.944 1.00 18.24 480 VAL A C 1
ATOM 2092 O O . VAL A 1 448 ? 33.491 1.016 -0.322 1.00 15.30 480 VAL A O 1
ATOM 2096 N N . ASN A 1 449 ? 34.498 -1.003 -0.544 1.00 15.38 481 ASN A N 1
ATOM 2097 C CA . ASN A 1 449 ? 33.988 -1.582 0.703 1.00 16.49 481 ASN A CA 1
ATOM 2098 C C . ASN A 1 449 ? 34.799 -1.175 1.939 1.00 20.21 481 ASN A C 1
ATOM 2099 O O . ASN A 1 449 ? 34.388 -1.513 3.047 1.00 19.09 481 ASN A O 1
ATOM 2104 N N . SER A 1 450 ? 35.932 -0.472 1.792 1.00 21.40 482 SER A N 1
ATOM 2105 C CA . SER A 1 450 ? 36.930 -0.263 2.870 1.00 22.44 482 SER A CA 1
ATOM 2106 C C . SER A 1 450 ? 37.260 -1.585 3.614 1.00 20.82 482 SER A C 1
ATOM 2107 O O . SER A 1 450 ? 37.149 -1.698 4.834 1.00 23.47 482 SER A O 1
ATOM 2110 N N . ASP A 1 451 ? 37.710 -2.594 2.859 1.00 15.40 483 ASP A N 1
ATOM 2111 C CA . ASP A 1 451 ? 37.966 -3.936 3.428 1.00 13.64 483 ASP A CA 1
ATOM 2112 C C . ASP A 1 451 ? 39.391 -3.987 4.012 1.00 12.11 483 ASP A C 1
ATOM 2113 O O . ASP A 1 451 ? 40.344 -4.276 3.298 1.00 14.11 483 ASP A O 1
ATOM 2118 N N . ASN A 1 452 ? 39.522 -3.800 5.332 1.00 10.21 484 ASN A N 1
ATOM 2119 C CA . ASN A 1 452 ? 40.842 -3.871 5.964 1.00 13.15 484 ASN A CA 1
ATOM 2120 C C . ASN A 1 452 ? 41.475 -5.246 5.865 1.00 14.93 484 ASN A C 1
ATOM 2121 O O . ASN A 1 452 ? 42.701 -5.359 5.903 1.00 11.92 484 ASN A O 1
ATOM 2126 N N . ILE A 1 453 ? 40.668 -6.311 5.837 1.00 10.29 485 ILE A N 1
ATOM 2127 C CA . ILE A 1 453 ? 41.244 -7.654 5.810 1.00 8.89 485 ILE A CA 1
ATOM 2128 C C . ILE A 1 453 ? 41.994 -7.873 4.518 1.00 8.98 485 ILE A C 1
ATOM 2129 O O . ILE A 1 453 ? 43.116 -8.412 4.501 1.00 10.65 485 ILE A O 1
ATOM 2134 N N . TYR A 1 454 ? 41.386 -7.445 3.413 1.00 9.09 486 TYR A N 1
ATOM 2135 C CA . TYR A 1 454 ? 42.021 -7.589 2.110 1.00 10.60 486 TYR A CA 1
ATOM 2136 C C . TYR A 1 454 ? 43.377 -6.890 2.115 1.00 8.13 486 TYR A C 1
ATOM 2137 O O . TYR A 1 454 ? 44.372 -7.435 1.625 1.00 7.59 486 TYR A O 1
ATOM 2146 N N . PHE A 1 455 ? 43.435 -5.698 2.704 1.00 9.52 487 PHE A N 1
ATOM 2147 C CA . PHE A 1 455 ? 44.708 -4.986 2.698 1.00 7.64 487 PHE A CA 1
ATOM 2148 C C . PHE A 1 455 ? 45.683 -5.540 3.713 1.00 9.82 487 PHE A C 1
ATOM 2149 O O . PHE A 1 455 ? 46.895 -5.531 3.441 1.00 11.21 487 PHE A O 1
ATOM 2157 N N . ALA A 1 456 ? 45.205 -6.019 4.870 1.00 9.20 488 ALA A N 1
ATOM 2158 C CA . ALA A 1 456 ? 46.098 -6.735 5.781 1.00 15.47 488 ALA A CA 1
ATOM 2159 C C . ALA A 1 456 ? 46.763 -7.900 5.064 1.00 16.00 488 ALA A C 1
ATOM 2160 O O . ALA A 1 456 ? 47.984 -8.074 5.141 1.00 11.39 488 ALA A O 1
ATOM 2162 N N . GLN A 1 457 ? 45.967 -8.715 4.360 1.00 8.91 489 GLN A N 1
ATOM 2163 C CA . GLN A 1 457 ? 46.505 -9.868 3.637 1.00 12.79 489 GLN A CA 1
ATOM 2164 C C . GLN A 1 457 ? 47.505 -9.463 2.554 1.00 10.03 489 GLN A C 1
ATOM 2165 O O . GLN A 1 457 ? 48.548 -10.119 2.397 1.00 8.25 489 GLN A O 1
ATOM 2171 N N . GLN A 1 458 ? 47.212 -8.397 1.794 1.00 9.35 490 GLN A N 1
ATOM 2172 C CA . GLN A 1 458 ? 48.114 -7.948 0.728 1.00 10.49 490 GLN A CA 1
ATOM 2173 C C . GLN A 1 458 ? 49.405 -7.369 1.295 1.00 9.65 490 GLN A C 1
ATOM 2174 O O . GLN A 1 458 ? 50.458 -7.488 0.658 1.00 10.28 490 GLN A O 1
ATOM 2180 N N . THR A 1 459 ? 49.345 -6.796 2.497 1.00 9.81 491 THR A N 1
ATOM 2181 C CA . THR A 1 459 ? 50.547 -6.253 3.138 1.00 7.88 491 THR A CA 1
ATOM 2182 C C . THR A 1 459 ? 51.443 -7.376 3.608 1.00 10.43 491 THR A C 1
ATOM 2183 O O . THR A 1 459 ? 52.652 -7.372 3.327 1.00 9.44 491 THR A O 1
ATOM 2187 N N . LEU A 1 460 ? 50.840 -8.411 4.216 1.00 8.62 492 LEU A N 1
ATOM 2188 C CA . LEU A 1 460 ? 51.633 -9.595 4.549 1.00 11.37 492 LEU A CA 1
ATOM 2189 C C . LEU A 1 460 ? 52.143 -10.301 3.307 1.00 14.26 492 LEU A C 1
ATOM 2190 O O . LEU A 1 460 ? 53.273 -10.818 3.304 1.00 18.13 492 LEU A O 1
ATOM 2195 N N . ARG A 1 461 ? 51.337 -10.365 2.246 1.00 9.92 493 ARG A N 1
ATOM 2196 C CA . ARG A 1 461 ? 51.811 -10.978 1.003 1.00 11.19 493 ARG A CA 1
ATOM 2197 C C . ARG A 1 461 ? 53.056 -10.263 0.429 1.00 20.50 493 ARG A C 1
ATOM 2198 O O . ARG A 1 461 ? 54.031 -10.911 0.016 1.00 12.77 493 ARG A O 1
ATOM 2206 N N . MET A 1 462 ? 53.022 -8.935 0.315 1.00 11.11 494 MET A N 1
ATOM 2207 C CA . MET A 1 462 ? 54.219 -8.286 -0.230 1.00 16.63 494 MET A CA 1
ATOM 2208 C C . MET A 1 462 ? 55.405 -8.377 0.732 1.00 13.55 494 MET A C 1
ATOM 2209 O O . MET A 1 462 ? 56.552 -8.481 0.279 1.00 14.07 494 MET A O 1
ATOM 2214 N N . GLY A 1 463 ? 55.165 -8.344 2.042 1.00 10.46 495 GLY A N 1
ATOM 2215 C CA . GLY A 1 463 ? 56.212 -8.433 3.036 1.00 11.36 495 GLY A CA 1
ATOM 2216 C C . GLY A 1 463 ? 56.801 -7.070 3.371 1.00 13.31 495 GLY A C 1
ATOM 2217 O O . GLY A 1 463 ? 56.630 -6.084 2.644 1.00 11.12 495 GLY A O 1
ATOM 2218 N N . GLU A 1 464 ? 57.500 -7.033 4.503 1.00 10.00 496 GLU A N 1
ATOM 2219 C CA . GLU A 1 464 ? 58.024 -5.772 5.030 1.00 14.75 496 GLU A CA 1
ATOM 2220 C C . GLU A 1 464 ? 58.951 -5.081 4.041 1.00 14.81 496 GLU A C 1
ATOM 2221 O O . GLU A 1 464 ? 58.901 -3.857 3.891 1.00 13.25 496 GLU A O 1
ATOM 2227 N N . ASP A 1 465 ? 59.852 -5.829 3.395 1.00 11.39 497 ASP A N 1
ATOM 2228 C CA . ASP A 1 465 ? 60.828 -5.175 2.523 1.00 13.15 497 ASP A CA 1
ATOM 2229 C C . ASP A 1 465 ? 60.154 -4.469 1.348 1.00 14.02 497 ASP A C 1
ATOM 2230 O O . ASP A 1 465 ? 60.446 -3.300 1.073 1.00 9.69 497 ASP A O 1
ATOM 2235 N N . LYS A 1 466 ? 59.242 -5.157 0.651 1.00 12.39 498 LYS A N 1
ATOM 2236 C CA . LYS A 1 466 ? 58.538 -4.528 -0.458 1.00 9.85 498 LYS A CA 1
ATOM 2237 C C . LYS A 1 466 ? 57.651 -3.384 0.015 1.00 11.23 498 LYS A C 1
ATOM 2238 O O . LYS A 1 466 ? 57.471 -2.403 -0.717 1.00 10.44 498 LYS A O 1
ATOM 2244 N N . PHE A 1 467 ? 57.017 -3.536 1.190 1.00 10.18 499 PHE A N 1
ATOM 2245 C CA . PHE A 1 467 ? 56.128 -2.494 1.708 1.00 12.34 499 PHE A CA 1
ATOM 2246 C C . PHE A 1 467 ? 56.929 -1.242 2.084 1.00 15.18 499 PHE A C 1
ATOM 2247 O O . PHE A 1 467 ? 56.628 -0.130 1.634 1.00 7.80 499 PHE A O 1
ATOM 2255 N N . ARG A 1 468 ? 58.005 -1.413 2.846 1.00 8.09 500 ARG A N 1
ATOM 2256 C CA . ARG A 1 468 ? 58.843 -0.256 3.188 1.00 7.55 500 ARG A CA 1
ATOM 2257 C C . ARG A 1 468 ? 59.503 0.362 1.949 1.00 11.09 500 ARG A C 1
ATOM 2258 O O . ARG A 1 468 ? 59.658 1.586 1.869 1.00 12.63 500 ARG A O 1
ATOM 2266 N N . ALA A 1 469 ? 59.936 -0.455 0.982 1.00 8.26 501 ALA A N 1
ATOM 2267 C CA . ALA A 1 469 ? 60.530 0.124 -0.229 1.00 11.46 501 ALA A CA 1
ATOM 2268 C C . ALA A 1 469 ? 59.571 1.112 -0.890 1.00 16.28 501 ALA A C 1
ATOM 2269 O O . ALA A 1 469 ? 59.975 2.204 -1.330 1.00 9.54 501 ALA A O 1
ATOM 2271 N N . GLY A 1 470 ? 58.291 0.739 -0.968 1.00 9.12 502 GLY A N 1
ATOM 2272 C CA . GLY A 1 470 ? 57.271 1.672 -1.460 1.00 9.40 502 GLY A CA 1
ATOM 2273 C C . GLY A 1 470 ? 57.036 2.864 -0.539 1.00 5.31 502 GLY A C 1
ATOM 2274 O O . GLY A 1 470 ? 56.936 3.997 -1.009 1.00 9.03 502 GLY A O 1
ATOM 2275 N N . LEU A 1 471 ? 56.894 2.628 0.784 1.00 5.74 503 LEU A N 1
ATOM 2276 C CA . LEU A 1 471 ? 56.613 3.721 1.701 1.00 8.14 503 LEU A CA 1
ATOM 2277 C C . LEU A 1 471 ? 57.757 4.726 1.692 1.00 10.09 503 LEU A C 1
ATOM 2278 O O . LEU A 1 471 ? 57.536 5.947 1.766 1.00 6.11 503 LEU A O 1
ATOM 2283 N N . ASN A 1 472 ? 58.964 4.226 1.481 1.00 5.97 504 ASN A N 1
ATOM 2284 C CA . ASN A 1 472 ? 60.143 5.081 1.616 1.00 5.80 504 ASN A CA 1
ATOM 2285 C C . ASN A 1 472 ? 60.237 6.075 0.488 1.00 9.91 504 ASN A C 1
ATOM 2286 O O . ASN A 1 472 ? 60.976 7.041 0.612 1.00 10.43 504 ASN A O 1
ATOM 2291 N N . LYS A 1 473 ? 59.537 5.861 -0.625 1.00 7.58 505 LYS A N 1
ATOM 2292 C CA . LYS A 1 473 ? 59.531 6.906 -1.629 1.00 6.32 505 LYS A CA 1
ATOM 2293 C C . LYS A 1 473 ? 58.634 8.088 -1.280 1.00 12.07 505 LYS A C 1
ATOM 2294 O O . LYS A 1 473 ? 58.738 9.122 -1.955 1.00 10.89 505 LYS A O 1
ATOM 2300 N N . PHE A 1 474 ? 57.772 7.971 -0.268 1.00 7.62 506 PHE A N 1
ATOM 2301 C CA . PHE A 1 474 ? 56.907 9.093 0.117 1.00 9.63 506 PHE A CA 1
ATOM 2302 C C . PHE A 1 474 ? 57.741 9.983 1.047 1.00 12.32 506 PHE A C 1
ATOM 2303 O O . PHE A 1 474 ? 58.933 9.770 1.225 1.00 21.88 506 PHE A O 1
ATOM 2311 N N . ILE A 1 475 ? 57.169 10.970 1.686 1.00 13.60 507 ILE A N 1
ATOM 2312 C CA . ILE A 1 475 ? 58.081 11.952 2.296 1.00 14.89 507 ILE A CA 1
ATOM 2313 C C . ILE A 1 475 ? 58.348 11.690 3.779 1.00 14.54 507 ILE A C 1
ATOM 2314 O O . ILE A 1 475 ? 58.603 12.629 4.540 1.00 8.64 507 ILE A O 1
ATOM 2319 N N . PHE A 1 476 ? 58.294 10.428 4.212 1.00 12.91 508 PHE A N 1
ATOM 2320 C CA . PHE A 1 476 ? 58.591 10.121 5.607 1.00 9.73 508 PHE A CA 1
ATOM 2321 C C . PHE A 1 476 ? 59.987 10.609 5.957 1.00 8.91 508 PHE A C 1
ATOM 2322 O O . PHE A 1 476 ? 60.906 10.494 5.156 1.00 11.69 508 PHE A O 1
ATOM 2330 N N . GLY A 1 477 ? 60.121 11.176 7.152 1.00 6.12 509 GLY A N 1
ATOM 2331 C CA . GLY A 1 477 ? 61.387 11.740 7.628 1.00 11.76 509 GLY A CA 1
ATOM 2332 C C . GLY A 1 477 ? 61.703 13.144 7.151 1.00 6.85 509 GLY A C 1
ATOM 2333 O O . GLY A 1 477 ? 62.590 13.828 7.742 1.00 9.69 509 GLY A O 1
ATOM 2334 N N . GLU A 1 478 ? 61.011 13.643 6.150 1.00 6.30 510 GLU A N 1
ATOM 2335 C CA . GLU A 1 478 ? 61.426 14.896 5.527 1.00 9.23 510 GLU A CA 1
ATOM 2336 C C . GLU A 1 478 ? 60.863 16.120 6.245 1.00 7.37 510 GLU A C 1
ATOM 2337 O O . GLU A 1 478 ? 59.650 16.220 6.449 1.00 8.05 510 GLU A O 1
ATOM 2343 N N . GLU A 1 479 ? 61.733 17.089 6.583 1.00 7.54 511 GLU A N 1
ATOM 2344 C CA . GLU A 1 479 ? 61.234 18.417 6.976 1.00 7.88 511 GLU A CA 1
ATOM 2345 C C . GLU A 1 479 ? 60.799 19.123 5.703 1.00 18.21 511 GLU A C 1
ATOM 2346 O O . GLU A 1 479 ? 61.437 18.960 4.669 1.00 14.61 511 GLU A O 1
ATOM 2352 N N . LEU A 1 480 ? 59.694 19.877 5.745 1.00 12.07 512 LEU A N 1
ATOM 2353 C CA . LEU A 1 480 ? 59.243 20.566 4.537 1.00 9.32 512 LEU A CA 1
ATOM 2354 C C . LEU A 1 480 ? 59.588 22.044 4.589 1.00 13.31 512 LEU A C 1
ATOM 2355 O O . LEU A 1 480 ? 59.633 22.643 5.655 1.00 14.06 512 LEU A O 1
ATOM 2360 N N . ASP A 1 481 ? 59.762 22.645 3.418 1.00 15.77 513 ASP A N 1
ATOM 2361 C CA . ASP A 1 481 ? 60.095 24.071 3.275 1.00 18.34 513 ASP A CA 1
ATOM 2362 C C . ASP A 1 481 ? 58.953 25.035 3.721 1.00 26.00 513 ASP A C 1
ATOM 2363 O O . ASP A 1 481 ? 59.148 26.254 3.784 1.00 49.65 513 ASP A O 1
ATOM 2368 N N . LEU A 1 482 ? 57.817 24.511 4.102 1.00 18.33 514 LEU A N 1
ATOM 2369 C CA . LEU A 1 482 ? 56.626 25.300 4.428 1.00 13.92 514 LEU A CA 1
ATOM 2370 C C . LEU A 1 482 ? 56.787 26.110 5.712 1.00 17.89 514 LEU A C 1
ATOM 2371 O O . LEU A 1 482 ? 57.305 25.610 6.708 1.00 16.99 514 LEU A O 1
ATOM 2376 N N . PRO A 1 483 ? 56.240 27.333 5.776 1.00 13.33 515 PRO A N 1
ATOM 2377 C CA . PRO A 1 483 ? 56.387 28.105 7.027 1.00 16.31 515 PRO A CA 1
ATOM 2378 C C . PRO A 1 483 ? 55.447 27.684 8.155 1.00 22.71 515 PRO A C 1
ATOM 2379 O O . PRO A 1 483 ? 55.154 28.491 9.042 1.00 16.33 515 PRO A O 1
ATOM 2383 N N . ILE A 1 484 ? 54.966 26.444 8.146 1.00 17.12 516 ILE A N 1
ATOM 2384 C CA . ILE A 1 484 ? 54.171 25.889 9.249 1.00 12.02 516 ILE A CA 1
ATOM 2385 C C . ILE A 1 484 ? 55.021 24.816 9.927 1.00 18.14 516 ILE A C 1
ATOM 2386 O O . ILE A 1 484 ? 55.422 23.844 9.272 1.00 19.97 516 ILE A O 1
ATOM 2391 N N . ALA A 1 485 ? 55.271 24.959 11.237 1.00 13.62 517 ALA A N 1
ATOM 2392 C CA . ALA A 1 485 ? 56.129 24.000 11.946 1.00 23.18 517 ALA A CA 1
ATOM 2393 C C . ALA A 1 485 ? 55.451 22.630 12.047 1.00 17.83 517 ALA A C 1
ATOM 2394 O O . ALA A 1 485 ? 54.263 22.551 12.368 1.00 12.55 517 ALA A O 1
ATOM 2396 N N . MET A 1 486 ? 56.189 21.550 11.753 1.00 13.09 518 MET A N 1
ATOM 2397 C CA . MET A 1 486 ? 55.621 20.209 11.801 1.00 12.03 518 MET A CA 1
ATOM 2398 C C . MET A 1 486 ? 56.725 19.204 12.085 1.00 11.91 518 MET A C 1
ATOM 2399 O O . MET A 1 486 ? 57.854 19.395 11.658 1.00 16.07 518 MET A O 1
ATOM 2404 N N . THR A 1 487 ? 56.371 18.121 12.750 1.00 9.76 519 THR A N 1
ATOM 2405 C CA . THR A 1 487 ? 57.277 16.977 12.888 1.00 10.73 519 THR A CA 1
ATOM 2406 C C . THR A 1 487 ? 57.243 16.149 11.599 1.00 12.05 519 THR A C 1
ATOM 2407 O O . THR A 1 487 ? 56.155 15.860 11.101 1.00 9.46 519 THR A O 1
ATOM 2411 N N . PRO A 1 488 ? 58.394 15.741 11.042 1.00 9.68 520 PRO A N 1
ATOM 2412 C CA . PRO A 1 488 ? 58.370 14.867 9.853 1.00 8.40 520 PRO A CA 1
ATOM 2413 C C . PRO A 1 488 ? 57.537 13.606 10.100 1.00 7.32 520 PRO A C 1
ATOM 2414 O O . PRO A 1 488 ? 57.521 13.063 11.207 1.00 8.86 520 PRO A O 1
ATOM 2418 N N . ALA A 1 489 ? 56.818 13.172 9.064 1.00 7.60 521 ALA A N 1
ATOM 2419 C CA . ALA A 1 489 ? 56.021 11.946 9.146 1.00 7.78 521 ALA A CA 1
ATOM 2420 C C . ALA A 1 489 ? 56.895 10.738 9.471 1.00 11.07 521 ALA A C 1
ATOM 2421 O O . ALA A 1 489 ? 58.047 10.659 9.062 1.00 9.60 521 ALA A O 1
ATOM 2423 N N . GLN A 1 490 ? 56.318 9.738 10.143 1.00 7.83 522 GLN A N 1
ATOM 2424 C CA . GLN A 1 490 ? 57.068 8.522 10.446 1.00 7.66 522 GLN A CA 1
ATOM 2425 C C . GLN A 1 490 ? 56.226 7.316 10.076 1.00 11.99 522 GLN A C 1
ATOM 2426 O O . GLN A 1 490 ? 55.003 7.350 10.178 1.00 7.28 522 GLN A O 1
ATOM 2432 N N . ILE A 1 491 ? 56.894 6.270 9.608 1.00 6.90 523 ILE A N 1
ATOM 2433 C CA . ILE A 1 491 ? 56.232 4.988 9.346 1.00 8.63 523 ILE A CA 1
ATOM 2434 C C . ILE A 1 491 ? 55.964 4.249 10.649 1.00 13.10 523 ILE A C 1
ATOM 2435 O O . ILE A 1 491 ? 54.873 3.702 10.861 1.00 9.95 523 ILE A O 1
ATOM 2440 N N . SER A 1 492 ? 56.986 4.132 11.492 1.00 11.31 524 SER A N 1
ATOM 2441 C CA . SER A 1 492 ? 56.842 3.419 12.760 1.00 12.70 524 SER A CA 1
ATOM 2442 C C . SER A 1 492 ? 57.921 3.946 13.699 1.00 14.41 524 SER A C 1
ATOM 2443 O O . SER A 1 492 ? 58.775 4.741 13.300 1.00 11.30 524 SER A O 1
ATOM 2446 N N . ASN A 1 493 ? 57.885 3.486 14.958 1.00 11.01 525 ASN A N 1
ATOM 2447 C CA . ASN A 1 493 ? 58.826 4.029 15.944 1.00 18.26 525 ASN A CA 1
ATOM 2448 C C . ASN A 1 493 ? 60.249 3.554 15.673 1.00 19.29 525 ASN A C 1
ATOM 2449 O O . ASN A 1 493 ? 61.198 4.282 15.960 1.00 22.00 525 ASN A O 1
ATOM 2454 N N . GLU A 1 494 ? 60.419 2.356 15.122 1.00 15.74 526 GLU A N 1
ATOM 2455 C CA A GLU A 1 494 ? 61.729 1.764 14.877 0.46 23.82 526 GLU A CA 1
ATOM 2456 C CA B GLU A 1 494 ? 61.740 1.794 14.870 0.54 23.81 526 GLU A CA 1
ATOM 2457 C C . GLU A 1 494 ? 61.913 1.483 13.388 1.00 26.66 526 GLU A C 1
ATOM 2458 O O . GLU A 1 494 ? 60.966 1.531 12.600 1.00 17.77 526 GLU A O 1
ATOM 2469 N N . ASP A 1 495 ? 63.158 1.158 13.006 1.00 14.25 527 ASP A N 1
ATOM 2470 C CA . ASP A 1 495 ? 63.457 0.894 11.602 1.00 21.17 527 ASP A CA 1
ATOM 2471 C C . ASP A 1 495 ? 62.787 -0.378 11.106 1.00 18.26 527 ASP A C 1
ATOM 2472 O O . ASP A 1 495 ? 62.586 -0.526 9.898 1.00 20.78 527 ASP A O 1
ATOM 2477 N N . LYS A 1 496 ? 62.491 -1.322 11.994 1.00 18.01 528 LYS A N 1
ATOM 2478 C CA . LYS A 1 496 ? 61.813 -2.561 11.621 1.00 22.37 528 LYS A CA 1
ATOM 2479 C C . LYS A 1 496 ? 60.529 -2.675 12.411 1.00 23.54 528 LYS A C 1
ATOM 2480 O O . LYS A 1 496 ? 60.461 -2.205 13.551 1.00 18.44 528 LYS A O 1
ATOM 2486 N N . PHE A 1 497 ? 59.520 -3.356 11.828 1.00 14.34 529 PHE A N 1
ATOM 2487 C CA . PHE A 1 497 ? 58.264 -3.525 12.564 1.00 14.91 529 PHE A CA 1
ATOM 2488 C C . PHE A 1 497 ? 58.429 -4.474 13.751 1.00 17.86 529 PHE A C 1
ATOM 2489 O O . PHE A 1 497 ? 57.833 -4.252 14.811 1.00 18.05 529 PHE A O 1
ATOM 2497 N N . ASN A 1 498 ? 59.192 -5.556 13.580 1.00 20.40 530 ASN A N 1
ATOM 2498 C CA . ASN A 1 498 ? 59.381 -6.555 14.642 1.00 27.44 530 ASN A CA 1
ATOM 2499 C C . ASN A 1 498 ? 58.053 -7.108 15.169 1.00 27.12 530 ASN A C 1
ATOM 2500 O O . ASN A 1 498 ? 57.909 -7.366 16.364 1.00 25.84 530 ASN A O 1
ATOM 2505 N N . SER A 1 499 ? 57.078 -7.286 14.268 1.00 19.08 531 SER A N 1
ATOM 2506 C CA . SER A 1 499 ? 55.719 -7.693 14.617 1.00 20.78 531 SER A CA 1
ATOM 2507 C C . SER A 1 499 ? 54.902 -7.807 13.340 1.00 28.52 531 SER A C 1
ATOM 2508 O O . SER A 1 499 ? 54.764 -6.814 12.624 1.00 16.06 531 SER A O 1
ATOM 2511 N N . GLU A 1 500 ? 54.393 -9.009 13.025 1.00 18.95 532 GLU A N 1
ATOM 2512 C CA . GLU A 1 500 ? 53.496 -9.175 11.883 1.00 20.80 532 GLU A CA 1
ATOM 2513 C C . GLU A 1 500 ? 52.243 -8.347 12.060 1.00 12.91 532 GLU A C 1
ATOM 2514 O O . GLU A 1 500 ? 51.672 -7.867 11.077 1.00 16.12 532 GLU A O 1
ATOM 2520 N N . ILE A 1 501 ? 51.763 -8.217 13.306 1.00 13.41 533 ILE A N 1
ATOM 2521 C CA . ILE A 1 501 ? 50.555 -7.430 13.554 1.00 19.67 533 ILE A CA 1
ATOM 2522 C C . ILE A 1 501 ? 50.782 -5.963 13.191 1.00 18.16 533 ILE A C 1
ATOM 2523 O O . ILE A 1 501 ? 49.923 -5.316 12.576 1.00 16.12 533 ILE A O 1
ATOM 2528 N N . LEU A 1 502 ? 51.920 -5.401 13.629 1.00 12.38 534 LEU A N 1
ATOM 2529 C CA . LEU A 1 502 ? 52.221 -4.002 13.304 1.00 14.24 534 LEU A CA 1
ATOM 2530 C C . LEU A 1 502 ? 52.391 -3.809 11.802 1.00 10.96 534 LEU A C 1
ATOM 2531 O O . LEU A 1 502 ? 51.932 -2.802 11.241 1.00 13.48 534 LEU A O 1
ATOM 2536 N N . LEU A 1 503 ? 53.070 -4.748 11.137 1.00 11.70 535 LEU A N 1
ATOM 2537 C CA . LEU A 1 503 ? 53.167 -4.700 9.677 1.00 14.17 535 LEU A CA 1
ATOM 2538 C C . LEU A 1 503 ? 51.774 -4.630 9.046 1.00 16.21 535 LEU A C 1
ATOM 2539 O O . LEU A 1 503 ? 51.483 -3.728 8.255 1.00 11.39 535 LEU A O 1
ATOM 2544 N N . ALA A 1 504 ? 50.897 -5.579 9.390 1.00 16.02 536 ALA A N 1
ATOM 2545 C CA . ALA A 1 504 ? 49.554 -5.593 8.807 1.00 13.28 536 ALA A CA 1
ATOM 2546 C C . ALA A 1 504 ? 48.786 -4.313 9.112 1.00 10.83 536 ALA A C 1
ATOM 2547 O O . ALA A 1 504 ? 48.106 -3.776 8.236 1.00 15.77 536 ALA A O 1
ATOM 2549 N N . ASP A 1 505 ? 48.815 -3.866 10.382 1.00 8.56 537 ASP A N 1
ATOM 2550 C CA . ASP A 1 505 ? 48.049 -2.714 10.808 1.00 14.21 537 ASP A CA 1
ATOM 2551 C C . ASP A 1 505 ? 48.499 -1.458 10.093 1.00 17.67 537 ASP A C 1
ATOM 2552 O O . ASP A 1 505 ? 47.670 -0.604 9.788 1.00 12.10 537 ASP A O 1
ATOM 2557 N N . THR A 1 506 ? 49.802 -1.343 9.823 1.00 11.41 538 THR A N 1
ATOM 2558 C CA . THR A 1 506 ? 50.334 -0.227 9.047 1.00 10.55 538 THR A CA 1
ATOM 2559 C C . THR A 1 506 ? 49.813 -0.252 7.628 1.00 9.69 538 THR A C 1
ATOM 2560 O O . THR A 1 506 ? 49.589 0.812 7.031 1.00 10.05 538 THR A O 1
ATOM 2564 N N . GLY A 1 507 ? 49.508 -1.445 7.106 1.00 8.43 539 GLY A N 1
ATOM 2565 C CA . GLY A 1 507 ? 48.925 -1.558 5.783 1.00 9.48 539 GLY A CA 1
ATOM 2566 C C . GLY A 1 507 ? 47.576 -0.875 5.650 1.00 9.23 539 GLY A C 1
ATOM 2567 O O . GLY A 1 507 ? 47.177 -0.550 4.538 1.00 12.09 539 GLY A O 1
ATOM 2568 N N . TYR A 1 508 ? 46.821 -0.718 6.747 1.00 9.47 540 TYR A N 1
ATOM 2569 C CA . TYR A 1 508 ? 45.558 0.003 6.616 1.00 10.08 540 TYR A CA 1
ATOM 2570 C C . TYR A 1 508 ? 45.543 1.213 7.548 1.00 10.03 540 TYR A C 1
ATOM 2571 O O . TYR A 1 508 ? 44.497 1.629 8.043 1.00 12.65 540 TYR A O 1
ATOM 2580 N N . GLY A 1 509 ? 46.727 1.819 7.736 1.00 7.38 541 GLY A N 1
ATOM 2581 C CA . GLY A 1 509 ? 46.810 3.182 8.226 1.00 7.59 541 GLY A CA 1
ATOM 2582 C C . GLY A 1 509 ? 46.769 3.306 9.717 1.00 9.54 541 GLY A C 1
ATOM 2583 O O . GLY A 1 509 ? 46.525 4.407 10.217 1.00 10.10 541 GLY A O 1
ATOM 2584 N N . GLN A 1 510 ? 47.009 2.225 10.448 1.00 9.47 542 GLN A N 1
ATOM 2585 C CA . GLN A 1 510 ? 46.978 2.259 11.910 1.00 10.10 542 GLN A CA 1
ATOM 2586 C C . GLN A 1 510 ? 48.416 2.157 12.423 1.00 14.66 542 GLN A C 1
ATOM 2587 O O . GLN A 1 510 ? 49.304 2.828 11.861 1.00 11.27 542 GLN A O 1
ATOM 2593 N N . GLY A 1 511 ? 48.675 1.361 13.458 1.00 13.13 543 GLY A N 1
ATOM 2594 C CA . GLY A 1 511 ? 50.022 1.167 13.961 1.00 14.27 543 GLY A CA 1
ATOM 2595 C C . GLY A 1 511 ? 50.623 2.456 14.466 1.00 9.06 543 GLY A C 1
ATOM 2596 O O . GLY A 1 511 ? 49.956 3.292 15.090 1.00 12.74 543 GLY A O 1
ATOM 2597 N N . GLN A 1 512 ? 51.910 2.629 14.158 1.00 9.04 544 GLN A N 1
ATOM 2598 C CA . GLN A 1 512 ? 52.731 3.734 14.626 1.00 9.46 544 GLN A CA 1
ATOM 2599 C C . GLN A 1 512 ? 52.959 4.786 13.539 1.00 11.33 544 GLN A C 1
ATOM 2600 O O . GLN A 1 512 ? 53.860 5.619 13.672 1.00 12.64 544 GLN A O 1
ATOM 2606 N N . LEU A 1 513 ? 52.155 4.757 12.474 1.00 8.71 545 LEU A N 1
ATOM 2607 C CA . LEU A 1 513 ? 52.184 5.820 11.476 1.00 12.96 545 LEU A CA 1
ATOM 2608 C C . LEU A 1 513 ? 51.820 7.151 12.125 1.00 9.28 545 LEU A C 1
ATOM 2609 O O . LEU A 1 513 ? 50.848 7.221 12.877 1.00 10.11 545 LEU A O 1
ATOM 2614 N N . LEU A 1 514 ? 52.603 8.207 11.877 1.00 8.46 546 LEU A N 1
ATOM 2615 C CA . LEU A 1 514 ? 52.185 9.552 12.292 1.00 7.61 546 LEU A CA 1
ATOM 2616 C C . LEU A 1 514 ? 52.383 10.478 11.105 1.00 12.39 546 LEU A C 1
ATOM 2617 O O . LEU A 1 514 ? 53.510 10.629 10.627 1.00 6.48 546 LEU A O 1
ATOM 2622 N N . ILE A 1 515 ? 51.292 11.083 10.615 1.00 6.71 547 ILE A N 1
ATOM 2623 C CA . ILE A 1 515 ? 51.351 11.907 9.405 1.00 5.02 547 ILE A CA 1
ATOM 2624 C C . ILE A 1 515 ? 50.410 13.086 9.628 1.00 8.31 547 ILE A C 1
ATOM 2625 O O . ILE A 1 515 ? 49.242 12.882 9.962 1.00 7.26 547 ILE A O 1
ATOM 2630 N N . SER A 1 516 ? 50.895 14.307 9.460 1.00 4.52 548 SER A N 1
ATOM 2631 C CA . SER A 1 516 ? 49.963 15.435 9.676 1.00 6.33 548 SER A CA 1
ATOM 2632 C C . SER A 1 516 ? 48.995 15.555 8.511 1.00 7.47 548 SER A C 1
ATOM 2633 O O . SER A 1 516 ? 49.279 15.106 7.403 1.00 6.87 548 SER A O 1
ATOM 2636 N N . PRO A 1 517 ? 47.847 16.224 8.707 1.00 9.03 549 PRO A N 1
ATOM 2637 C CA . PRO A 1 517 ? 46.954 16.417 7.547 1.00 6.43 549 PRO A CA 1
ATOM 2638 C C . PRO A 1 517 ? 47.661 17.045 6.343 1.00 8.10 549 PRO A C 1
ATOM 2639 O O . PRO A 1 517 ? 47.362 16.681 5.200 1.00 6.02 549 PRO A O 1
ATOM 2643 N N . ILE A 1 518 ? 48.604 17.968 6.548 1.00 6.57 550 ILE A N 1
ATOM 2644 C CA . ILE A 1 518 ? 49.234 18.588 5.384 1.00 6.27 550 ILE A CA 1
ATOM 2645 C C . ILE A 1 518 ? 50.135 17.567 4.679 1.00 3.83 550 ILE A C 1
ATOM 2646 O O . ILE A 1 518 ? 50.175 17.482 3.429 1.00 6.40 550 ILE A O 1
ATOM 2651 N N . GLN A 1 519 ? 50.834 16.752 5.476 1.00 3.73 551 GLN A N 1
ATOM 2652 C CA . GLN A 1 519 ? 51.662 15.711 4.913 1.00 4.58 551 GLN A CA 1
ATOM 2653 C C . GLN A 1 519 ? 50.815 14.674 4.219 1.00 5.76 551 GLN A C 1
ATOM 2654 O O . GLN A 1 519 ? 51.219 14.130 3.186 1.00 7.04 551 GLN A O 1
ATOM 2660 N N . GLN A 1 520 ? 49.666 14.332 4.818 1.00 4.12 552 GLN A N 1
ATOM 2661 C CA . GLN A 1 520 ? 48.743 13.394 4.154 1.00 5.06 552 GLN A CA 1
ATOM 2662 C C . GLN A 1 520 ? 48.301 13.891 2.784 1.00 6.74 552 GLN A C 1
ATOM 2663 O O . GLN A 1 520 ? 48.329 13.138 1.798 1.00 6.71 552 GLN A O 1
ATOM 2669 N N . ALA A 1 521 ? 47.821 15.154 2.709 1.00 7.98 553 ALA A N 1
ATOM 2670 C CA . ALA A 1 521 ? 47.399 15.709 1.429 1.00 9.27 553 ALA A CA 1
ATOM 2671 C C . ALA A 1 521 ? 48.534 15.693 0.422 1.00 9.71 553 ALA A C 1
ATOM 2672 O O . ALA A 1 521 ? 48.305 15.453 -0.768 1.00 6.51 553 ALA A O 1
ATOM 2674 N N . THR A 1 522 ? 49.767 15.930 0.889 1.00 8.31 554 THR A N 1
ATOM 2675 C CA . THR A 1 522 ? 50.937 15.832 0.023 1.00 7.65 554 THR A CA 1
ATOM 2676 C C . THR A 1 522 ? 51.140 14.404 -0.498 1.00 5.81 554 THR A C 1
ATOM 2677 O O . THR A 1 522 ? 51.389 14.189 -1.696 1.00 6.76 554 THR A O 1
ATOM 2681 N N . MET A 1 523 ? 51.110 13.418 0.403 1.00 6.02 555 MET A N 1
ATOM 2682 C CA . MET A 1 523 ? 51.315 12.044 -0.049 1.00 6.50 555 MET A CA 1
ATOM 2683 C C . MET A 1 523 ? 50.213 11.624 -1.008 1.00 8.77 555 MET A C 1
ATOM 2684 O O . MET A 1 523 ? 50.478 10.949 -2.006 1.00 6.33 555 MET A O 1
ATOM 2689 N N . TYR A 1 524 ? 48.962 12.025 -0.734 1.00 6.47 556 TYR A N 1
ATOM 2690 C CA . TYR A 1 524 ? 47.898 11.581 -1.627 1.00 8.34 556 TYR A CA 1
ATOM 2691 C C . TYR A 1 524 ? 47.911 12.315 -2.961 1.00 8.99 556 TYR A C 1
ATOM 2692 O O . TYR A 1 524 ? 47.147 11.939 -3.861 1.00 6.97 556 TYR A O 1
ATOM 2701 N N . SER A 1 525 ? 48.746 13.353 -3.124 1.00 6.16 557 SER A N 1
ATOM 2702 C CA . SER A 1 525 ? 48.782 14.042 -4.415 1.00 5.66 557 SER A CA 1
ATOM 2703 C C . SER A 1 525 ? 49.264 13.134 -5.539 1.00 7.47 557 SER A C 1
ATOM 2704 O O . SER A 1 525 ? 49.043 13.446 -6.716 1.00 8.36 557 SER A O 1
ATOM 2707 N N . VAL A 1 526 ? 49.879 11.994 -5.228 1.00 6.68 558 VAL A N 1
ATOM 2708 C CA . VAL A 1 526 ? 50.340 11.144 -6.327 1.00 6.81 558 VAL A CA 1
ATOM 2709 C C . VAL A 1 526 ? 49.163 10.654 -7.175 1.00 11.07 558 VAL A C 1
ATOM 2710 O O . VAL A 1 526 ? 49.326 10.386 -8.366 1.00 9.23 558 VAL A O 1
ATOM 2714 N N . PHE A 1 527 ? 47.955 10.562 -6.601 1.00 6.78 559 PHE A N 1
ATOM 2715 C CA . PHE A 1 527 ? 46.858 10.001 -7.391 1.00 10.28 559 PHE A CA 1
ATOM 2716 C C . PHE A 1 527 ? 46.320 10.967 -8.449 1.00 10.43 559 PHE A C 1
ATOM 2717 O O . PHE A 1 527 ? 45.674 10.522 -9.404 1.00 14.10 559 PHE A O 1
ATOM 2725 N N . GLN A 1 528 ? 46.630 12.264 -8.366 1.00 8.12 560 GLN A N 1
ATOM 2726 C CA . GLN A 1 528 ? 46.210 13.194 -9.408 1.00 8.11 560 GLN A CA 1
ATOM 2727 C C . GLN A 1 528 ? 47.368 13.694 -10.281 1.00 10.60 560 GLN A C 1
ATOM 2728 O O . GLN A 1 528 ? 47.171 14.599 -11.086 1.00 8.57 560 GLN A O 1
ATOM 2734 N N . ASN A 1 529 ? 48.554 13.156 -10.122 1.00 7.10 561 ASN A N 1
ATOM 2735 C CA . ASN A 1 529 ? 49.708 13.582 -10.908 1.00 11.64 561 ASN A CA 1
ATOM 2736 C C . ASN A 1 529 ? 50.420 12.390 -11.535 1.00 12.34 561 ASN A C 1
ATOM 2737 O O . ASN A 1 529 ? 51.634 12.447 -11.735 1.00 8.86 561 ASN A O 1
ATOM 2742 N N . ASN A 1 530 ? 49.677 11.318 -11.842 1.00 7.60 562 ASN A N 1
ATOM 2743 C CA . ASN A 1 530 ? 50.232 10.140 -12.488 1.00 9.44 562 ASN A CA 1
ATOM 2744 C C . ASN A 1 530 ? 51.427 9.590 -11.720 1.00 10.97 562 ASN A C 1
ATOM 2745 O O . ASN A 1 530 ? 52.385 9.083 -12.321 1.00 9.00 562 ASN A O 1
ATOM 2750 N N . GLY A 1 531 ? 51.386 9.686 -10.366 1.00 7.25 563 GLY A N 1
ATOM 2751 C CA . GLY A 1 531 ? 52.397 9.064 -9.534 1.00 11.35 563 GLY A CA 1
ATOM 2752 C C . GLY A 1 531 ? 53.479 10.000 -9.054 1.00 13.36 563 GLY A C 1
ATOM 2753 O O . GLY A 1 531 ? 54.297 9.608 -8.216 1.00 9.37 563 GLY A O 1
ATOM 2754 N N . THR A 1 532 ? 53.477 11.239 -9.537 1.00 6.73 564 THR A N 1
ATOM 2755 C CA . THR A 1 532 ? 54.365 12.271 -9.012 1.00 6.75 564 THR A CA 1
ATOM 2756 C C . THR A 1 532 ? 53.755 12.916 -7.784 1.00 9.94 564 THR A C 1
ATOM 2757 O O . THR A 1 532 ? 52.541 13.217 -7.740 1.00 8.00 564 THR A O 1
ATOM 2761 N N . LEU A 1 533 ? 54.591 13.144 -6.783 1.00 6.97 565 LEU A N 1
ATOM 2762 C CA . LEU A 1 533 ? 54.153 13.814 -5.567 1.00 5.13 565 LEU A CA 1
ATOM 2763 C C . LEU A 1 533 ? 54.459 15.308 -5.681 1.00 7.55 565 LEU A C 1
ATOM 2764 O O . LEU A 1 533 ? 55.551 15.690 -6.121 1.00 6.80 565 LEU A O 1
ATOM 2769 N N . VAL A 1 534 ? 53.519 16.151 -5.272 1.00 9.15 566 VAL A N 1
ATOM 2770 C CA . VAL A 1 534 ? 53.694 17.611 -5.356 1.00 5.13 566 VAL A CA 1
ATOM 2771 C C . VAL A 1 534 ? 53.738 18.171 -3.948 1.00 6.70 566 VAL A C 1
ATOM 2772 O O . VAL A 1 534 ? 52.794 17.985 -3.173 1.00 6.05 566 VAL A O 1
ATOM 2776 N N . TYR A 1 535 ? 54.854 18.852 -3.610 1.00 3.95 567 TYR A N 1
ATOM 2777 C CA . TYR A 1 535 ? 55.034 19.411 -2.264 1.00 5.40 567 TYR A CA 1
ATOM 2778 C C . TYR A 1 535 ? 54.059 20.571 -2.042 1.00 8.33 567 TYR A C 1
ATOM 2779 O O . TYR A 1 535 ? 53.711 21.293 -2.973 1.00 8.59 567 TYR A O 1
ATOM 2788 N N . PRO A 1 536 ? 53.640 20.782 -0.824 1.00 8.12 568 PRO A N 1
ATOM 2789 C CA . PRO A 1 536 ? 52.687 21.861 -0.540 1.00 6.84 568 PRO A CA 1
ATOM 2790 C C . PRO A 1 536 ? 53.411 23.205 -0.561 1.00 11.49 568 PRO A C 1
ATOM 2791 O O . PRO A 1 536 ? 54.618 23.303 -0.296 1.00 7.74 568 PRO A O 1
ATOM 2795 N N . LYS A 1 537 ? 52.669 24.250 -0.905 1.00 9.04 569 LYS A N 1
ATOM 2796 C CA . LYS A 1 537 ? 53.229 25.591 -0.822 1.00 10.45 569 LYS A CA 1
ATOM 2797 C C . LYS A 1 537 ? 52.140 26.503 -0.294 1.00 12.03 569 LYS A C 1
ATOM 2798 O O . LYS A 1 537 ? 50.960 26.308 -0.581 1.00 6.69 569 LYS A O 1
ATOM 2804 N N . LEU A 1 538 ? 52.555 27.499 0.481 1.00 9.61 570 LEU A N 1
ATOM 2805 C CA . LEU A 1 538 ? 51.640 28.459 1.088 1.00 10.30 570 LEU A CA 1
ATOM 2806 C C . LEU A 1 538 ? 51.845 29.894 0.597 1.00 11.70 570 LEU A C 1
ATOM 2807 O O . LEU A 1 538 ? 50.927 30.715 0.714 1.00 8.44 570 LEU A O 1
ATOM 2812 N N . VAL A 1 539 ? 53.020 30.230 0.102 1.00 13.04 571 VAL A N 1
ATOM 2813 C CA . VAL A 1 539 ? 53.282 31.567 -0.422 1.00 13.20 571 VAL A CA 1
ATOM 2814 C C . VAL A 1 539 ? 53.032 31.504 -1.919 1.00 9.82 571 VAL A C 1
ATOM 2815 O O . VAL A 1 539 ? 53.602 30.651 -2.606 1.00 13.75 571 VAL A O 1
ATOM 2819 N N . LEU A 1 540 ? 52.138 32.370 -2.426 1.00 10.44 572 LEU A N 1
ATOM 2820 C CA . LEU A 1 540 ? 51.618 32.166 -3.777 1.00 12.38 572 LEU A CA 1
ATOM 2821 C C . LEU A 1 540 ? 52.729 32.172 -4.827 1.00 15.12 572 LEU A C 1
ATOM 2822 O O . LEU A 1 540 ? 52.646 31.450 -5.830 1.00 10.59 572 LEU A O 1
ATOM 2827 N N . ASP A 1 541 ? 53.749 33.010 -4.661 1.00 12.35 573 ASP A N 1
ATOM 2828 C CA . ASP A 1 541 ? 54.734 33.090 -5.733 1.00 17.49 573 ASP A CA 1
ATOM 2829 C C . ASP A 1 541 ? 55.861 32.077 -5.584 1.00 19.41 573 ASP A C 1
ATOM 2830 O O . ASP A 1 541 ? 56.848 32.163 -6.307 1.00 19.78 573 ASP A O 1
ATOM 2835 N N . LYS A 1 542 ? 55.773 31.161 -4.634 1.00 13.07 574 LYS A N 1
ATOM 2836 C CA . LYS A 1 542 ? 56.786 30.108 -4.562 1.00 16.66 574 LYS A CA 1
ATOM 2837 C C . LYS A 1 542 ? 56.737 29.184 -5.785 1.00 18.15 574 LYS A C 1
ATOM 2838 O O . LYS A 1 542 ? 55.670 28.827 -6.282 1.00 15.26 574 LYS A O 1
ATOM 2844 N N . GLU A 1 543 ? 57.912 28.775 -6.269 1.00 10.68 575 GLU A N 1
ATOM 2845 C CA . GLU A 1 543 ? 57.971 27.804 -7.359 1.00 13.01 575 GLU A CA 1
ATOM 2846 C C . GLU A 1 543 ? 57.424 26.446 -6.902 1.00 8.70 575 GLU A C 1
ATOM 2847 O O . GLU A 1 543 ? 57.713 25.982 -5.793 1.00 9.54 575 GLU A O 1
ATOM 2853 N N . THR A 1 544 ? 56.655 25.810 -7.764 1.00 10.30 576 THR A N 1
ATOM 2854 C CA . THR A 1 544 ? 56.176 24.446 -7.496 1.00 10.82 576 THR A CA 1
ATOM 2855 C C . THR A 1 544 ? 57.347 23.459 -7.458 1.00 14.26 576 THR A C 1
ATOM 2856 O O . THR A 1 544 ? 58.293 23.574 -8.242 1.00 12.98 576 THR A O 1
ATOM 2860 N N . LYS A 1 545 ? 57.287 22.498 -6.521 1.00 10.23 577 LYS A N 1
ATOM 2861 C CA B LYS A 1 545 ? 58.337 21.504 -6.330 0.08 10.39 577 LYS A CA 1
ATOM 2862 C CA C LYS A 1 545 ? 58.337 21.502 -6.330 0.40 12.04 577 LYS A CA 1
ATOM 2863 C CA D LYS A 1 545 ? 58.335 21.503 -6.326 0.52 10.69 577 LYS A CA 1
ATOM 2864 C C . LYS A 1 545 ? 57.721 20.113 -6.303 1.00 12.22 577 LYS A C 1
ATOM 2865 O O . LYS A 1 545 ? 56.630 19.920 -5.759 1.00 8.88 577 LYS A O 1
ATOM 2881 N N . LYS A 1 546 ? 58.423 19.131 -6.894 1.00 6.99 578 LYS A N 1
ATOM 2882 C CA . LYS A 1 546 ? 57.822 17.801 -7.026 1.00 6.14 578 LYS A CA 1
ATOM 2883 C C . LYS A 1 546 ? 58.830 16.722 -6.659 1.00 6.15 578 LYS A C 1
ATOM 2884 O O . LYS A 1 546 ? 60.034 16.986 -6.600 1.00 8.46 578 LYS A O 1
ATOM 2890 N N . LYS A 1 547 ? 58.310 15.512 -6.394 1.00 6.65 579 LYS A N 1
ATOM 2891 C CA . LYS A 1 547 ? 59.139 14.308 -6.278 1.00 5.00 579 LYS A CA 1
ATOM 2892 C C . LYS A 1 547 ? 58.609 13.304 -7.296 1.00 10.86 579 LYS A C 1
ATOM 2893 O O . LYS A 1 547 ? 57.439 12.869 -7.224 1.00 8.29 579 LYS A O 1
ATOM 2899 N N . ASP A 1 548 ? 59.443 12.990 -8.286 1.00 10.01 580 ASP A N 1
ATOM 2900 C CA . ASP A 1 548 ? 58.983 12.257 -9.461 1.00 11.92 580 ASP A CA 1
ATOM 2901 C C . ASP A 1 548 ? 58.847 10.776 -9.137 1.00 10.95 580 ASP A C 1
ATOM 2902 O O . ASP A 1 548 ? 59.625 10.225 -8.341 1.00 10.05 580 ASP A O 1
ATOM 2907 N N . ASN A 1 549 ? 57.842 10.140 -9.758 1.00 13.09 581 ASN A N 1
ATOM 2908 C CA A ASN A 1 549 ? 57.740 8.669 -9.811 0.69 15.36 581 ASN A CA 1
ATOM 2909 C CA B ASN A 1 549 ? 57.747 8.675 -9.806 0.31 15.37 581 ASN A CA 1
ATOM 2910 C C . ASN A 1 549 ? 57.722 8.058 -8.410 1.00 13.02 581 ASN A C 1
ATOM 2911 O O . ASN A 1 549 ? 58.410 7.071 -8.112 1.00 11.83 581 ASN A O 1
ATOM 2920 N N . VAL A 1 550 ? 56.913 8.644 -7.533 1.00 10.21 582 VAL A N 1
ATOM 2921 C CA . VAL A 1 550 ? 56.764 8.065 -6.202 1.00 6.24 582 VAL A CA 1
ATOM 2922 C C . VAL A 1 550 ? 56.024 6.728 -6.292 1.00 10.20 582 VAL A C 1
ATOM 2923 O O . VAL A 1 550 ? 56.411 5.744 -5.637 1.00 9.17 582 VAL A O 1
ATOM 2927 N N . ILE A 1 551 ? 54.980 6.666 -7.132 1.00 6.53 583 ILE A N 1
ATOM 2928 C CA . ILE A 1 551 ? 54.353 5.417 -7.568 1.00 9.85 583 ILE A CA 1
ATOM 2929 C C . ILE A 1 551 ? 54.270 5.489 -9.086 1.00 9.17 583 ILE A C 1
ATOM 2930 O O . ILE A 1 551 ? 54.388 6.565 -9.691 1.00 11.10 583 ILE A O 1
ATOM 2935 N N . SER A 1 552 ? 54.001 4.343 -9.708 1.00 7.19 584 SER A N 1
ATOM 2936 C CA . SER A 1 552 ? 53.861 4.344 -11.161 1.00 6.55 584 SER A CA 1
ATOM 2937 C C . SER A 1 552 ? 52.584 5.058 -11.585 1.00 11.36 584 SER A C 1
ATOM 2938 O O . SER A 1 552 ? 51.648 5.198 -10.816 1.00 11.44 584 SER A O 1
ATOM 2941 N N . ALA A 1 553 ? 52.554 5.520 -12.844 1.00 7.17 585 ALA A N 1
ATOM 2942 C CA . ALA A 1 553 ? 51.339 6.140 -13.360 1.00 9.95 585 ALA A CA 1
ATOM 2943 C C . ALA A 1 553 ? 50.212 5.123 -13.404 1.00 8.91 585 ALA A C 1
ATOM 2944 O O . ALA A 1 553 ? 49.060 5.453 -13.110 1.00 11.09 585 ALA A O 1
ATOM 2946 N N . ASN A 1 554 ? 50.530 3.888 -13.805 1.00 10.79 586 ASN A N 1
ATOM 2947 C CA . ASN A 1 554 ? 49.506 2.849 -13.834 1.00 15.80 586 ASN A CA 1
ATOM 2948 C C . ASN A 1 554 ? 48.858 2.669 -12.468 1.00 11.37 586 ASN A C 1
ATOM 2949 O O . ASN A 1 554 ? 47.624 2.544 -12.366 1.00 12.83 586 ASN A O 1
ATOM 2954 N N . ALA A 1 555 ? 49.676 2.607 -11.406 1.00 10.78 587 ALA A N 1
ATOM 2955 C CA . ALA A 1 555 ? 49.127 2.413 -10.065 1.00 11.56 587 ALA A CA 1
ATOM 2956 C C . ALA A 1 555 ? 48.286 3.613 -9.645 1.00 10.08 587 ALA A C 1
ATOM 2957 O O . ALA A 1 555 ? 47.160 3.452 -9.124 1.00 9.32 587 ALA A O 1
ATOM 2959 N N . ALA A 1 556 ? 48.797 4.822 -9.912 1.00 9.97 588 ALA A N 1
ATOM 2960 C CA . ALA A 1 556 ? 48.059 6.033 -9.552 1.00 8.06 588 ALA A CA 1
ATOM 2961 C C . ALA A 1 556 ? 46.696 6.028 -10.203 1.00 9.77 588 ALA A C 1
ATOM 2962 O O . ALA A 1 556 ? 45.683 6.294 -9.548 1.00 8.58 588 ALA A O 1
ATOM 2964 N N . ASN A 1 557 ? 46.649 5.736 -11.511 1.00 11.13 589 ASN A N 1
ATOM 2965 C CA . ASN A 1 557 ? 45.400 5.892 -12.235 1.00 13.60 589 ASN A CA 1
ATOM 2966 C C . ASN A 1 557 ? 44.467 4.729 -11.972 1.00 13.61 589 ASN A C 1
ATOM 2967 O O . ASN A 1 557 ? 43.253 4.904 -12.028 1.00 12.08 589 ASN A O 1
ATOM 2972 N N . THR A 1 558 ? 45.022 3.564 -11.642 1.00 12.60 590 THR A N 1
ATOM 2973 C CA . THR A 1 558 ? 44.188 2.410 -11.309 1.00 15.32 590 THR A CA 1
ATOM 2974 C C . THR A 1 558 ? 43.422 2.673 -10.026 1.00 10.97 590 THR A C 1
ATOM 2975 O O . THR A 1 558 ? 42.200 2.483 -9.964 1.00 12.50 590 THR A O 1
ATOM 2979 N N . ILE A 1 559 ? 44.140 3.157 -9.013 1.00 9.46 591 ILE A N 1
ATOM 2980 C CA . ILE A 1 559 ? 43.541 3.501 -7.730 1.00 13.87 591 ILE A CA 1
ATOM 2981 C C . ILE A 1 559 ? 42.560 4.653 -7.893 1.00 9.02 591 ILE A C 1
ATOM 2982 O O . ILE A 1 559 ? 41.426 4.565 -7.422 1.00 9.39 591 ILE A O 1
ATOM 2987 N N . ALA A 1 560 ? 42.962 5.734 -8.591 1.00 8.09 592 ALA A N 1
ATOM 2988 C CA . ALA A 1 560 ? 42.059 6.884 -8.733 1.00 10.84 592 ALA A CA 1
ATOM 2989 C C . ALA A 1 560 ? 40.765 6.479 -9.419 1.00 8.12 592 ALA A C 1
ATOM 2990 O O . ALA A 1 560 ? 39.688 6.963 -9.052 1.00 9.67 592 ALA A O 1
ATOM 2992 N N . THR A 1 561 ? 40.849 5.624 -10.454 1.00 10.38 593 THR A N 1
ATOM 2993 C CA . THR A 1 561 ? 39.623 5.187 -11.126 1.00 8.52 593 THR A CA 1
ATOM 2994 C C . THR A 1 561 ? 38.761 4.355 -10.178 1.00 10.11 593 THR A C 1
ATOM 2995 O O . THR A 1 561 ? 37.536 4.529 -10.114 1.00 8.13 593 THR A O 1
ATOM 2999 N N . ASP A 1 562 ? 39.380 3.434 -9.438 1.00 7.75 594 ASP A N 1
ATOM 3000 C CA . ASP A 1 562 ? 38.597 2.638 -8.492 1.00 8.18 594 ASP A CA 1
ATOM 3001 C C . ASP A 1 562 ? 37.871 3.537 -7.481 1.00 10.88 594 ASP A C 1
ATOM 3002 O O . ASP A 1 562 ? 36.721 3.284 -7.123 1.00 8.11 594 ASP A O 1
ATOM 3007 N N . LEU A 1 563 ? 38.508 4.614 -7.043 1.00 5.05 595 LEU A N 1
ATOM 3008 C CA . LEU A 1 563 ? 37.895 5.481 -6.030 1.00 5.31 595 LEU A CA 1
ATOM 3009 C C . LEU A 1 563 ? 36.704 6.292 -6.550 1.00 5.79 595 LEU A C 1
ATOM 3010 O O . LEU A 1 563 ? 35.985 6.894 -5.755 1.00 5.26 595 LEU A O 1
ATOM 3015 N N . LEU A 1 564 ? 36.500 6.381 -7.850 1.00 6.23 596 LEU A N 1
ATOM 3016 C CA . LEU A 1 564 ? 35.248 6.955 -8.325 1.00 7.50 596 LEU A CA 1
ATOM 3017 C C . LEU A 1 564 ? 34.046 6.165 -7.809 1.00 6.99 596 LEU A C 1
ATOM 3018 O O . LEU A 1 564 ? 32.977 6.751 -7.658 1.00 8.98 596 LEU A O 1
ATOM 3023 N N . GLY A 1 565 ? 34.200 4.865 -7.552 1.00 8.91 597 GLY A N 1
ATOM 3024 C CA . GLY A 1 565 ? 33.069 4.045 -7.091 1.00 8.93 597 GLY A CA 1
ATOM 3025 C C . GLY A 1 565 ? 32.555 4.426 -5.703 1.00 11.18 597 GLY A C 1
ATOM 3026 O O . GLY A 1 565 ? 31.371 4.234 -5.415 1.00 9.74 597 GLY A O 1
ATOM 3027 N N . SER A 1 566 ? 33.413 5.000 -4.849 1.00 8.89 598 SER A N 1
ATOM 3028 C CA A SER A 1 566 ? 32.994 5.465 -3.533 0.70 13.73 598 SER A CA 1
ATOM 3029 C CA B SER A 1 566 ? 32.947 5.428 -3.537 0.30 12.38 598 SER A CA 1
ATOM 3030 C C . SER A 1 566 ? 31.890 6.512 -3.654 1.00 8.78 598 SER A C 1
ATOM 3031 O O . SER A 1 566 ? 31.028 6.624 -2.773 1.00 8.02 598 SER A O 1
ATOM 3036 N N . VAL A 1 567 ? 31.936 7.304 -4.724 1.00 5.30 599 VAL A N 1
ATOM 3037 C CA . VAL A 1 567 ? 30.989 8.400 -4.953 1.00 6.26 599 VAL A CA 1
ATOM 3038 C C . VAL A 1 567 ? 29.859 7.968 -5.886 1.00 7.17 599 VAL A C 1
ATOM 3039 O O . VAL A 1 567 ? 28.704 8.385 -5.724 1.00 8.55 599 VAL A O 1
ATOM 3043 N N . GLU A 1 568 ? 30.183 7.145 -6.892 1.00 6.94 600 GLU A N 1
ATOM 3044 C CA . GLU A 1 568 ? 29.226 6.880 -7.974 1.00 12.46 600 GLU A CA 1
ATOM 3045 C C . GLU A 1 568 ? 28.422 5.604 -7.759 1.00 13.11 600 GLU A C 1
ATOM 3046 O O . GLU A 1 568 ? 27.299 5.499 -8.279 1.00 12.04 600 GLU A O 1
ATOM 3052 N N . ASP A 1 569 ? 28.948 4.637 -7.010 1.00 11.06 601 ASP A N 1
ATOM 3053 C CA . ASP A 1 569 ? 28.151 3.427 -6.727 1.00 13.94 601 ASP A CA 1
ATOM 3054 C C . ASP A 1 569 ? 27.065 3.784 -5.709 1.00 14.63 601 ASP A C 1
ATOM 3055 O O . ASP A 1 569 ? 27.354 4.433 -4.693 1.00 12.69 601 ASP A O 1
ATOM 3060 N N . PRO A 1 570 ? 25.812 3.368 -5.919 1.00 14.70 602 PRO A N 1
ATOM 3061 C CA . PRO A 1 570 ? 24.779 3.717 -4.924 1.00 13.60 602 PRO A CA 1
ATOM 3062 C C . PRO A 1 570 ? 25.060 3.165 -3.537 1.00 11.81 602 PRO A C 1
ATOM 3063 O O . PRO A 1 570 ? 24.573 3.752 -2.566 1.00 17.12 602 PRO A O 1
ATOM 3067 N N . SER A 1 571 ? 25.832 2.079 -3.408 1.00 14.46 603 SER A N 1
ATOM 3068 C CA . SER A 1 571 ? 26.297 1.579 -2.115 1.00 16.26 603 SER A CA 1
ATOM 3069 C C . SER A 1 571 ? 27.639 2.168 -1.672 1.00 11.36 603 SER A C 1
ATOM 3070 O O . SER A 1 571 ? 28.168 1.759 -0.631 1.00 14.01 603 SER A O 1
ATOM 3073 N N . GLY A 1 572 ? 28.207 3.081 -2.431 1.00 13.62 604 GLY A N 1
ATOM 3074 C CA . GLY A 1 572 ? 29.445 3.714 -2.000 1.00 11.99 604 GLY A CA 1
ATOM 3075 C C . GLY A 1 572 ? 29.197 4.576 -0.783 1.00 14.82 604 GLY A C 1
ATOM 3076 O O . GLY A 1 572 ? 28.122 5.145 -0.622 1.00 11.43 604 GLY A O 1
ATOM 3077 N N . TYR A 1 573 ? 30.219 4.688 0.082 1.00 11.24 605 TYR A N 1
ATOM 3078 C CA . TYR A 1 573 ? 30.057 5.448 1.319 1.00 10.37 605 TYR A CA 1
ATOM 3079 C C . TYR A 1 573 ? 29.911 6.940 1.077 1.00 10.64 605 TYR A C 1
ATOM 3080 O O . TYR A 1 573 ? 29.479 7.650 1.993 1.00 9.79 605 TYR A O 1
ATOM 3089 N N . VAL A 1 574 ? 30.244 7.435 -0.119 1.00 7.44 606 VAL A N 1
ATOM 3090 C CA . VAL A 1 574 ? 30.200 8.858 -0.437 1.00 9.21 606 VAL A CA 1
ATOM 3091 C C . VAL A 1 574 ? 29.177 9.140 -1.537 1.00 13.08 606 VAL A C 1
ATOM 3092 O O . VAL A 1 574 ? 29.214 10.187 -2.194 1.00 8.80 606 VAL A O 1
ATOM 3096 N N . TYR A 1 575 ? 28.251 8.201 -1.763 1.00 8.20 607 TYR A N 1
ATOM 3097 C CA . TYR A 1 575 ? 27.222 8.406 -2.790 1.00 11.64 607 TYR A CA 1
ATOM 3098 C C . TYR A 1 575 ? 26.324 9.586 -2.474 1.00 11.40 607 TYR A C 1
ATOM 3099 O O . TYR A 1 575 ? 25.723 10.154 -3.394 1.00 11.57 607 TYR A O 1
ATOM 3108 N N . ASN A 1 576 ? 26.263 10.010 -1.203 1.00 11.22 608 ASN A N 1
ATOM 3109 C CA . ASN A 1 576 ? 25.533 11.229 -0.852 1.00 14.48 608 ASN A CA 1
ATOM 3110 C C . ASN A 1 576 ? 26.031 12.445 -1.634 1.00 18.17 608 ASN A C 1
ATOM 3111 O O . ASN A 1 576 ? 25.270 13.383 -1.852 1.00 14.38 608 ASN A O 1
ATOM 3116 N N . MET A 1 577 ? 27.269 12.430 -2.100 1.00 11.24 609 MET A N 1
ATOM 3117 C CA . MET A 1 577 ? 27.860 13.532 -2.833 1.00 8.28 609 MET A CA 1
ATOM 3118 C C . MET A 1 577 ? 27.848 13.311 -4.332 1.00 7.14 609 MET A C 1
ATOM 3119 O O . MET A 1 577 ? 28.418 14.135 -5.074 1.00 13.07 609 MET A O 1
ATOM 3124 N N . TYR A 1 578 ? 27.232 12.230 -4.811 1.00 9.97 610 TYR A N 1
ATOM 3125 C CA . TYR A 1 578 ? 27.285 11.964 -6.248 1.00 8.11 610 TYR A CA 1
ATOM 3126 C C . TYR A 1 578 ? 26.728 13.157 -7.025 1.00 11.20 610 TYR A C 1
ATOM 3127 O O . TYR A 1 578 ? 25.687 13.702 -6.681 1.00 9.09 610 TYR A O 1
ATOM 3136 N N . ASN A 1 579 ? 27.412 13.531 -8.095 1.00 8.79 611 ASN A N 1
ATOM 3137 C CA . ASN A 1 579 ? 26.992 14.606 -8.989 1.00 8.08 611 ASN A CA 1
ATOM 3138 C C . ASN A 1 579 ? 27.190 14.022 -10.384 1.00 10.93 611 ASN A C 1
ATOM 3139 O O . ASN A 1 579 ? 28.340 13.731 -10.783 1.00 11.38 611 ASN A O 1
ATOM 3144 N N . PRO A 1 580 ? 26.125 13.810 -11.149 1.00 11.07 612 PRO A N 1
ATOM 3145 C CA . PRO A 1 580 ? 26.296 13.192 -12.479 1.00 10.61 612 PRO A CA 1
ATOM 3146 C C . PRO A 1 580 ? 27.146 14.028 -13.417 1.00 11.48 612 PRO A C 1
ATOM 3147 O O . PRO A 1 580 ? 27.694 13.492 -14.392 1.00 10.14 612 PRO A O 1
ATOM 3151 N N . ASN A 1 581 ? 27.334 15.309 -13.115 1.00 10.46 613 ASN A N 1
ATOM 3152 C CA . ASN A 1 581 ? 28.089 16.186 -13.995 1.00 12.50 613 ASN A CA 1
ATOM 3153 C C . ASN A 1 581 ? 29.501 16.461 -13.478 1.00 19.18 613 ASN A C 1
ATOM 3154 O O . ASN A 1 581 ? 30.155 17.369 -13.988 1.00 17.64 613 ASN A O 1
ATOM 3159 N N . PHE A 1 582 ? 30.009 15.692 -12.504 1.00 11.91 614 PHE A N 1
ATOM 3160 C CA . PHE A 1 582 ? 31.373 15.956 -12.036 1.00 9.60 614 PHE A CA 1
ATOM 3161 C C . PHE A 1 582 ? 32.041 14.630 -11.696 1.00 14.04 614 PHE A C 1
ATOM 3162 O O . PHE A 1 582 ? 31.395 13.724 -11.179 1.00 11.97 614 PHE A O 1
ATOM 3170 N N . SER A 1 583 ? 33.346 14.522 -11.951 1.00 7.06 615 SER A N 1
ATOM 3171 C CA . SER A 1 583 ? 34.066 13.266 -11.721 1.00 13.02 615 SER A CA 1
ATOM 3172 C C . SER A 1 583 ? 34.835 13.445 -10.406 1.00 11.29 615 SER A C 1
ATOM 3173 O O . SER A 1 583 ? 35.842 14.152 -10.345 1.00 11.89 615 SER A O 1
ATOM 3176 N N . LEU A 1 584 ? 34.317 12.857 -9.340 1.00 7.22 616 LEU A N 1
ATOM 3177 C CA . LEU A 1 584 ? 34.907 12.985 -8.003 1.00 6.62 616 LEU A CA 1
ATOM 3178 C C . LEU A 1 584 ? 35.245 11.595 -7.495 1.00 12.14 616 LEU A C 1
ATOM 3179 O O . LEU A 1 584 ? 34.371 10.712 -7.453 1.00 6.91 616 LEU A O 1
ATOM 3184 N N . ALA A 1 585 ? 36.511 11.379 -7.158 1.00 9.77 617 ALA A N 1
ATOM 3185 C CA . ALA A 1 585 ? 36.929 10.141 -6.503 1.00 8.55 617 ALA A CA 1
ATOM 3186 C C . ALA A 1 585 ? 37.041 10.405 -5.010 1.00 8.29 617 ALA A C 1
ATOM 3187 O O . ALA A 1 585 ? 37.374 11.525 -4.607 1.00 7.72 617 ALA A O 1
ATOM 3189 N N . ALA A 1 586 ? 36.799 9.379 -4.180 1.00 5.96 618 ALA A N 1
ATOM 3190 C CA . ALA A 1 586 ? 36.899 9.642 -2.741 1.00 5.88 618 ALA A CA 1
ATOM 3191 C C . ALA A 1 586 ? 37.325 8.381 -2.007 1.00 8.25 618 ALA A C 1
ATOM 3192 O O . ALA A 1 586 ? 37.121 7.255 -2.471 1.00 5.74 618 ALA A O 1
ATOM 3194 N N . LYS A 1 587 ? 37.822 8.575 -0.798 1.00 6.65 619 LYS A N 1
ATOM 3195 C CA . LYS A 1 587 ? 38.102 7.413 0.042 1.00 7.56 619 LYS A CA 1
ATOM 3196 C C . LYS A 1 587 ? 37.831 7.828 1.479 1.00 9.39 619 LYS A C 1
ATOM 3197 O O . LYS A 1 587 ? 38.528 8.707 1.995 1.00 9.25 619 LYS A O 1
ATOM 3203 N N . THR A 1 588 ? 36.871 7.166 2.136 1.00 7.46 620 THR A N 1
ATOM 3204 C CA . THR A 1 588 ? 36.684 7.376 3.571 1.00 6.43 620 THR A CA 1
ATOM 3205 C C . THR A 1 588 ? 37.665 6.515 4.339 1.00 8.32 620 THR A C 1
ATOM 3206 O O . THR A 1 588 ? 38.242 5.580 3.803 1.00 8.95 620 THR A O 1
ATOM 3210 N N . GLY A 1 589 ? 37.800 6.789 5.630 1.00 9.35 621 GLY A N 1
ATOM 3211 C CA . GLY A 1 589 ? 38.678 5.952 6.424 1.00 12.08 621 GLY A CA 1
ATOM 3212 C C . GLY A 1 589 ? 38.390 6.183 7.880 1.00 8.16 621 GLY A C 1
ATOM 3213 O O . GLY A 1 589 ? 37.696 7.128 8.244 1.00 8.46 621 GLY A O 1
ATOM 3214 N N . THR A 1 590 ? 38.877 5.265 8.709 1.00 6.69 622 THR A N 1
ATOM 3215 C CA A THR A 1 590 ? 38.787 5.417 10.152 0.32 7.59 622 THR A CA 1
ATOM 3216 C CA B THR A 1 590 ? 38.789 5.412 10.153 0.68 7.12 622 THR A CA 1
ATOM 3217 C C . THR A 1 590 ? 40.089 4.950 10.797 1.00 11.35 622 THR A C 1
ATOM 3218 O O . THR A 1 590 ? 40.816 4.119 10.258 1.00 9.87 622 THR A O 1
ATOM 3225 N N . ALA A 1 591 ? 40.374 5.489 11.974 1.00 13.67 623 ALA A N 1
ATOM 3226 C CA . ALA A 1 591 ? 41.528 5.073 12.756 1.00 13.7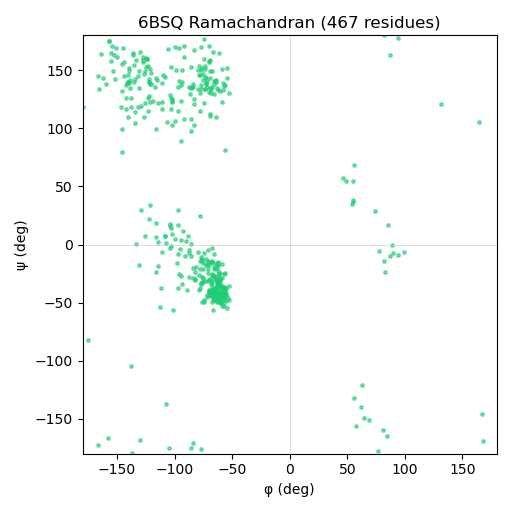0 623 ALA A CA 1
ATOM 3227 C C . ALA A 1 591 ? 41.014 4.828 14.160 1.00 15.78 623 ALA A C 1
ATOM 3228 O O . ALA A 1 591 ? 40.240 5.634 14.682 1.00 14.96 623 ALA A O 1
ATOM 3230 N N . GLU A 1 592 ? 41.416 3.727 14.761 1.00 13.19 624 GLU A N 1
ATOM 3231 C CA . GLU A 1 592 ? 41.037 3.432 16.140 1.00 21.46 624 GLU A CA 1
ATOM 3232 C C . GLU A 1 592 ? 42.225 3.725 17.048 1.00 20.37 624 GLU A C 1
ATOM 3233 O O . GLU A 1 592 ? 43.322 3.214 16.813 1.00 24.20 624 GLU A O 1
ATOM 3239 N N . ILE A 1 593 ? 42.014 4.548 18.071 1.00 23.20 625 ILE A N 1
ATOM 3240 C CA . ILE A 1 593 ? 43.081 4.994 18.957 1.00 28.15 625 ILE A CA 1
ATOM 3241 C C . ILE A 1 593 ? 42.755 4.599 20.395 1.00 33.78 625 ILE A C 1
ATOM 3242 O O . ILE A 1 593 ? 41.614 4.737 20.848 1.00 34.46 625 ILE A O 1
ATOM 3247 N N . LYS A 1 594 ? 43.766 4.117 21.112 1.00 45.12 626 LYS A N 1
ATOM 3248 C CA . LYS A 1 594 ? 43.607 3.754 22.521 1.00 49.58 626 LYS A CA 1
ATOM 3249 C C . LYS A 1 594 ? 43.408 4.995 23.392 1.00 52.45 626 LYS A C 1
ATOM 3250 O O . LYS A 1 594 ? 44.213 5.933 23.352 1.00 51.73 626 LYS A O 1
ATOM 3252 N N . GLY A 1 601 ? 38.558 3.235 24.010 1.00 45.52 633 GLY A N 1
ATOM 3253 C CA . GLY A 1 601 ? 39.102 3.678 22.735 1.00 48.23 633 GLY A CA 1
ATOM 3254 C C . GLY A 1 601 ? 38.262 4.717 22.004 1.00 44.66 633 GLY A C 1
ATOM 3255 O O . GLY A 1 601 ? 37.070 4.859 22.257 1.00 46.34 633 GLY A O 1
ATOM 3256 N N . LYS A 1 602 ? 38.895 5.454 21.093 1.00 36.07 634 LYS A N 1
ATOM 3257 C CA . LYS A 1 602 ? 38.212 6.443 20.277 1.00 29.85 634 LYS A CA 1
ATOM 3258 C C . LYS A 1 602 ? 38.528 6.186 18.805 1.00 26.74 634 LYS A C 1
ATOM 3259 O O . LYS A 1 602 ? 39.471 5.463 18.459 1.00 24.16 634 LYS A O 1
ATOM 3265 N N . GLU A 1 603 ? 37.694 6.744 17.940 1.00 20.80 635 GLU A N 1
ATOM 3266 C CA . GLU A 1 603 ? 37.869 6.620 16.500 1.00 15.89 635 GLU A CA 1
ATOM 3267 C C . GLU A 1 603 ? 37.983 8.008 15.905 1.00 21.22 635 GLU A C 1
ATOM 3268 O O . GLU A 1 603 ? 37.280 8.933 16.332 1.00 19.70 635 GLU A O 1
ATOM 3274 N N . ASN A 1 604 ? 38.843 8.141 14.910 1.00 15.16 636 ASN A N 1
ATOM 3275 C CA . ASN A 1 604 ? 38.858 9.327 14.062 1.00 12.97 636 ASN A CA 1
ATOM 3276 C C . ASN A 1 604 ? 38.351 8.932 12.684 1.00 10.31 636 ASN A C 1
ATOM 3277 O O . ASN A 1 604 ? 38.540 7.794 12.228 1.00 12.06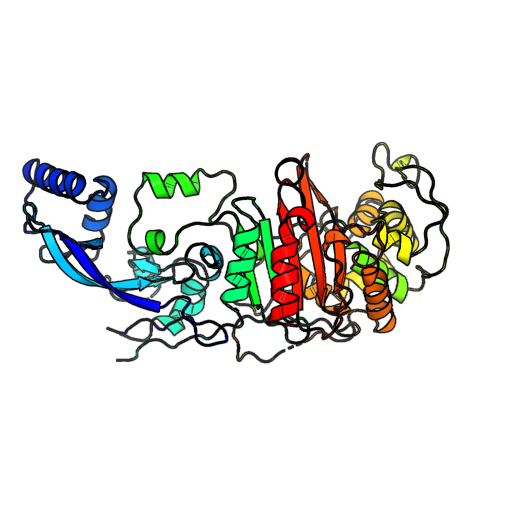 636 ASN A O 1
ATOM 3282 N N . SER A 1 605 ? 37.648 9.846 12.039 1.00 10.75 637 SER A N 1
ATOM 3283 C CA . SER A 1 605 ? 37.045 9.583 10.739 1.00 10.17 637 SER A CA 1
ATOM 3284 C C . SER A 1 605 ? 37.670 10.502 9.700 1.00 12.60 637 SER A C 1
ATOM 3285 O O . SER A 1 605 ? 37.916 11.690 9.970 1.00 11.15 637 SER A O 1
ATOM 3288 N N . PHE A 1 606 ? 37.863 9.975 8.489 1.00 8.38 638 PHE A N 1
ATOM 3289 C CA . PHE A 1 606 ? 38.602 10.693 7.453 1.00 7.91 638 PHE A CA 1
ATOM 3290 C C . PHE A 1 606 ? 37.819 10.685 6.156 1.00 7.99 638 PHE A C 1
ATOM 3291 O O . PHE A 1 606 ? 37.083 9.734 5.859 1.00 8.52 638 PHE A O 1
ATOM 3299 N N . LEU A 1 607 ? 37.992 11.741 5.367 1.00 6.41 639 LEU A N 1
ATOM 3300 C CA . LEU A 1 607 ? 37.558 11.703 3.980 1.00 5.82 639 LEU A CA 1
ATOM 3301 C C . LEU A 1 607 ? 38.626 12.350 3.111 1.00 9.10 639 LEU A C 1
ATOM 3302 O O . LEU A 1 607 ? 38.955 13.515 3.323 1.00 5.64 639 LEU A O 1
ATOM 3307 N N . LEU A 1 608 ? 39.080 11.628 2.083 1.00 9.51 640 LEU A N 1
ATOM 3308 C CA . LEU A 1 608 ? 39.879 12.150 0.982 1.00 6.14 640 LEU A CA 1
ATOM 3309 C C . LEU A 1 608 ? 38.981 12.282 -0.250 1.00 5.89 640 LEU A C 1
ATOM 3310 O O . LEU A 1 608 ? 38.299 11.321 -0.607 1.00 7.46 640 LEU A O 1
ATOM 3315 N N . THR A 1 609 ? 38.957 13.448 -0.914 1.00 3.77 641 THR A N 1
ATOM 3316 C CA . THR A 1 609 ? 38.356 13.498 -2.258 1.00 3.79 641 THR A CA 1
ATOM 3317 C C . THR A 1 609 ? 39.350 14.070 -3.245 1.00 7.01 641 THR A C 1
ATOM 3318 O O . THR A 1 609 ? 40.193 14.901 -2.879 1.00 6.17 641 THR A O 1
ATOM 3322 N N . LEU A 1 610 ? 39.185 13.653 -4.516 1.00 4.78 642 LEU A N 1
ATOM 3323 C CA . LEU A 1 610 ? 40.048 14.014 -5.628 1.00 7.95 642 LEU A CA 1
ATOM 3324 C C . LEU A 1 610 ? 39.149 14.506 -6.749 1.00 7.44 642 LEU A C 1
ATOM 3325 O O . LEU A 1 610 ? 38.279 13.751 -7.223 1.00 6.94 642 LEU A O 1
ATOM 3330 N N . ASP A 1 611 ? 39.340 15.763 -7.141 1.00 7.49 643 ASP A N 1
ATOM 3331 C CA . ASP A 1 611 ? 38.735 16.287 -8.378 1.00 9.60 643 ASP A CA 1
ATOM 3332 C C . ASP A 1 611 ? 39.310 15.536 -9.562 1.00 10.66 643 ASP A C 1
ATOM 3333 O O . ASP A 1 611 ? 40.471 15.732 -9.885 1.00 9.55 643 ASP A O 1
ATOM 3338 N N . ARG A 1 612 ? 38.546 14.687 -10.241 1.00 8.68 644 ARG A N 1
ATOM 3339 C CA . ARG A 1 612 ? 39.104 13.974 -11.380 1.00 11.19 644 ARG A CA 1
ATOM 3340 C C . ARG A 1 612 ? 38.540 14.512 -12.698 1.00 9.29 644 ARG A C 1
ATOM 3341 O O . ARG A 1 612 ? 38.932 14.050 -13.783 1.00 15.28 644 ARG A O 1
ATOM 3349 N N . SER A 1 613 ? 37.689 15.523 -12.625 1.00 8.58 645 SER A N 1
ATOM 3350 C CA . SER A 1 613 ? 37.258 16.222 -13.821 1.00 12.42 645 SER A CA 1
ATOM 3351 C C . SER A 1 613 ? 38.377 17.121 -14.315 1.00 16.81 645 SER A C 1
ATOM 3352 O O . SER A 1 613 ? 38.751 17.063 -15.486 1.00 15.08 645 SER A O 1
ATOM 3355 N N . ASN A 1 614 ? 38.982 17.901 -13.414 1.00 12.07 646 ASN A N 1
ATOM 3356 C CA . ASN A 1 614 ? 40.047 18.818 -13.819 1.00 17.37 646 ASN A CA 1
ATOM 3357 C C . ASN A 1 614 ? 41.283 18.797 -12.944 1.00 18.09 646 ASN A C 1
ATOM 3358 O O . ASN A 1 614 ? 42.232 19.530 -13.250 1.00 12.21 646 ASN A O 1
ATOM 3363 N N . ASN A 1 615 ? 41.322 17.960 -11.898 1.00 11.14 647 ASN A N 1
ATOM 3364 C CA . ASN A 1 615 ? 42.488 17.825 -11.007 1.00 12.34 647 ASN A CA 1
ATOM 3365 C C . ASN A 1 615 ? 42.909 19.168 -10.407 1.00 12.89 647 ASN A C 1
ATOM 3366 O O . ASN A 1 615 ? 44.102 19.484 -10.264 1.00 11.19 647 ASN A O 1
ATOM 3371 N N . LYS A 1 616 ? 41.907 19.980 -10.065 1.00 7.96 648 LYS A N 1
ATOM 3372 C CA . LYS A 1 616 ? 42.165 21.291 -9.482 1.00 10.90 648 LYS A CA 1
ATOM 3373 C C . LYS A 1 616 ? 42.065 21.338 -7.971 1.00 7.62 648 LYS A C 1
ATOM 3374 O O . LYS A 1 616 ? 42.474 22.353 -7.397 1.00 8.19 648 LYS A O 1
ATOM 3380 N N . PHE A 1 617 ? 41.464 20.337 -7.325 1.00 5.71 649 PHE A N 1
ATOM 3381 C CA . PHE A 1 617 ? 41.444 20.323 -5.851 1.00 5.13 649 PHE A CA 1
ATOM 3382 C C . PHE A 1 617 ? 41.569 18.904 -5.323 1.00 5.31 649 PHE A C 1
ATOM 3383 O O . PHE A 1 617 ? 41.230 17.936 -5.981 1.00 5.91 649 PHE A O 1
ATOM 3391 N N . LEU A 1 618 ? 42.027 18.821 -4.077 1.00 6.30 650 LEU A N 1
ATOM 3392 C CA . LEU A 1 618 ? 42.070 17.595 -3.316 1.00 4.09 650 LEU A CA 1
ATOM 3393 C C . LEU A 1 618 ? 41.651 18.017 -1.933 1.00 5.95 650 LEU A C 1
ATOM 3394 O O . LEU A 1 618 ? 42.062 19.095 -1.491 1.00 8.19 650 LEU A O 1
ATOM 3399 N N . THR A 1 619 ? 40.823 17.210 -1.249 1.00 3.42 651 THR A N 1
ATOM 3400 C CA . THR A 1 619 ? 40.456 17.572 0.110 1.00 3.42 651 THR A CA 1
ATOM 3401 C C . THR A 1 619 ? 40.885 16.478 1.071 1.00 5.42 651 THR A C 1
ATOM 3402 O O . THR A 1 619 ? 40.610 15.313 0.825 1.00 6.70 651 THR A O 1
ATOM 3406 N N . MET A 1 620 ? 41.423 16.861 2.229 1.00 4.80 652 MET A N 1
ATOM 3407 C CA . MET A 1 620 ? 41.767 15.891 3.278 1.00 8.36 652 MET A CA 1
ATOM 3408 C C . MET A 1 620 ? 41.072 16.381 4.539 1.00 5.15 652 MET A C 1
ATOM 3409 O O . MET A 1 620 ? 41.470 17.401 5.099 1.00 10.77 652 MET A O 1
ATOM 3414 N N . ILE A 1 621 ? 40.042 15.655 4.988 1.00 6.49 653 ILE A N 1
ATOM 3415 C CA . ILE A 1 621 ? 39.162 16.099 6.066 1.00 9.46 653 ILE A CA 1
ATOM 3416 C C . ILE A 1 621 ? 39.213 15.048 7.161 1.00 9.52 653 ILE A C 1
ATOM 3417 O O . ILE A 1 621 ? 39.205 13.848 6.871 1.00 8.04 653 ILE A O 1
ATOM 3422 N N . MET A 1 622 ? 39.234 15.488 8.410 1.00 6.80 654 MET A N 1
ATOM 3423 C CA . MET A 1 622 ? 39.232 14.545 9.514 1.00 9.80 654 MET A CA 1
ATOM 3424 C C . MET A 1 622 ? 38.336 15.086 10.618 1.00 6.26 654 MET A C 1
ATOM 3425 O O . MET A 1 622 ? 38.336 16.291 10.879 1.00 7.71 654 MET A O 1
ATOM 3430 N N . VAL A 1 623 ? 37.568 14.200 11.239 1.00 9.25 655 VAL A N 1
ATOM 3431 C CA . VAL A 1 623 ? 36.786 14.514 12.447 1.00 7.69 655 VAL A CA 1
ATOM 3432 C C . VAL A 1 623 ? 37.288 13.616 13.556 1.00 15.17 655 VAL A C 1
ATOM 3433 O O . VAL A 1 623 ? 37.284 12.383 13.396 1.00 10.66 655 VAL A O 1
ATOM 3437 N N . GLU A 1 624 ? 37.730 14.219 14.673 1.00 10.69 656 GLU A N 1
ATOM 3438 C CA . GLU A 1 624 ? 38.210 13.438 15.817 1.00 16.83 656 GLU A CA 1
ATOM 3439 C C . GLU A 1 624 ? 37.047 12.910 16.642 1.00 21.40 656 GLU A C 1
ATOM 3440 O O . GLU A 1 624 ? 35.999 13.552 16.741 1.00 14.12 656 GLU A O 1
ATOM 3446 N N . ASN A 1 625 ? 37.263 11.757 17.285 1.00 17.08 657 ASN A N 1
ATOM 3447 C CA . ASN A 1 625 ? 36.259 11.176 18.194 1.00 19.16 657 ASN A CA 1
ATOM 3448 C C . ASN A 1 625 ? 34.931 11.025 17.467 1.00 19.14 657 ASN A C 1
ATOM 3449 O O . ASN A 1 625 ? 33.886 11.555 17.865 1.00 18.56 657 ASN A O 1
ATOM 3454 N N . SER A 1 626 ? 34.990 10.334 16.330 1.00 17.49 658 SER A N 1
ATOM 3455 C CA . SER A 1 626 ? 33.821 10.274 15.488 1.00 12.45 658 SER A CA 1
ATOM 3456 C C . SER A 1 626 ? 32.710 9.420 16.105 1.00 18.24 658 SER A C 1
ATOM 3457 O O . SER A 1 626 ? 31.558 9.530 15.681 1.00 17.82 658 SER A O 1
ATOM 3460 N N . GLY A 1 627 ? 33.008 8.611 17.122 1.00 23.33 659 GLY A N 1
ATOM 3461 C CA . GLY A 1 627 ? 31.921 7.990 17.875 1.00 18.85 659 GLY A CA 1
ATOM 3462 C C . GLY A 1 627 ? 30.946 9.004 18.463 1.00 26.17 659 GLY A C 1
ATOM 3463 O O . GLY A 1 627 ? 29.739 8.761 18.522 1.00 25.55 659 GLY A O 1
ATOM 3464 N N . GLU A 1 628 ? 31.453 10.154 18.917 1.00 21.98 660 GLU A N 1
ATOM 3465 C CA . GLU A 1 628 ? 30.583 11.238 19.379 1.00 16.67 660 GLU A CA 1
ATOM 3466 C C . GLU A 1 628 ? 30.260 12.248 18.298 1.00 28.49 660 GLU A C 1
ATOM 3467 O O . GLU A 1 628 ? 29.166 12.825 18.305 1.00 21.59 660 GLU A O 1
ATOM 3473 N N . ASN A 1 629 ? 31.197 12.507 17.385 1.00 19.78 661 ASN A N 1
ATOM 3474 C CA . ASN A 1 629 ? 31.118 13.681 16.537 1.00 19.16 661 ASN A CA 1
ATOM 3475 C C . ASN A 1 629 ? 30.663 13.376 15.123 1.00 18.12 661 ASN A C 1
ATOM 3476 O O . ASN A 1 629 ? 30.458 14.323 14.335 1.00 17.72 661 ASN A O 1
ATOM 3481 N N . GLY A 1 630 ? 30.421 12.099 14.806 1.00 14.55 662 GLY A N 1
ATOM 3482 C CA . GLY A 1 630 ? 29.985 11.734 13.472 1.00 16.19 662 GLY A CA 1
ATOM 3483 C C . GLY A 1 630 ? 31.191 11.648 12.536 1.00 14.48 662 GLY A C 1
ATOM 3484 O O . GLY A 1 630 ? 32.339 11.867 12.928 1.00 16.33 662 GLY A O 1
ATOM 3485 N N . SER A 1 631 ? 30.916 11.318 11.277 1.00 17.17 663 SER A N 1
ATOM 3486 C CA . SER A 1 631 ? 31.969 11.042 10.306 1.00 19.73 663 SER A CA 1
ATOM 3487 C C . SER A 1 631 ? 32.362 12.306 9.530 1.00 13.85 663 SER A C 1
ATOM 3488 O O . SER A 1 631 ? 31.614 13.292 9.470 1.00 11.18 663 SER A O 1
ATOM 3491 N N . ALA A 1 632 ? 33.559 12.265 8.917 1.00 11.93 664 ALA A N 1
ATOM 3492 C CA . ALA A 1 632 ? 33.930 13.328 7.980 1.00 14.40 664 ALA A CA 1
ATOM 3493 C C . ALA A 1 632 ? 32.942 13.418 6.820 1.00 15.00 664 ALA A C 1
ATOM 3494 O O . ALA A 1 632 ? 32.545 14.522 6.413 1.00 12.31 664 ALA A O 1
ATOM 3496 N N . THR A 1 633 ? 32.528 12.270 6.261 1.00 10.88 665 THR A N 1
ATOM 3497 C CA . THR A 1 633 ? 31.580 12.327 5.153 1.00 11.44 665 THR A CA 1
ATOM 3498 C C . THR A 1 633 ? 30.262 12.938 5.592 1.00 15.54 665 THR A C 1
ATOM 3499 O O . THR A 1 633 ? 29.618 13.630 4.800 1.00 13.10 665 THR A O 1
ATOM 3503 N N . ASP A 1 634 ? 29.870 12.747 6.859 1.00 11.03 666 ASP A N 1
ATOM 3504 C CA . ASP A 1 634 ? 28.587 13.310 7.318 1.00 13.76 666 ASP A CA 1
ATOM 3505 C C . ASP A 1 634 ? 28.539 14.836 7.210 1.00 21.58 666 ASP A C 1
ATOM 3506 O O . ASP A 1 634 ? 27.444 15.413 7.137 1.00 14.08 666 ASP A O 1
ATOM 3511 N N . ILE A 1 635 ? 29.681 15.536 7.305 1.00 11.95 667 ILE A N 1
ATOM 3512 C CA . ILE A 1 635 ? 29.643 16.997 7.306 1.00 12.80 667 ILE A CA 1
ATOM 3513 C C . ILE A 1 635 ? 30.235 17.622 6.061 1.00 11.66 667 ILE A C 1
ATOM 3514 O O . ILE A 1 635 ? 30.143 18.849 5.910 1.00 11.85 667 ILE A O 1
ATOM 3519 N N . SER A 1 636 ? 30.846 16.841 5.164 1.00 7.60 668 SER A N 1
ATOM 3520 C CA . SER A 1 636 ? 31.670 17.470 4.152 1.00 9.69 668 SER A CA 1
ATOM 3521 C C . SER A 1 636 ? 30.930 17.825 2.871 1.00 9.18 668 SER A C 1
ATOM 3522 O O . SER A 1 636 ? 31.503 18.518 2.048 1.00 6.86 668 SER A O 1
ATOM 3525 N N . LYS A 1 637 ? 29.683 17.399 2.651 1.00 6.32 669 LYS A N 1
ATOM 3526 C CA . LYS A 1 637 ? 29.106 17.650 1.323 1.00 9.79 669 LYS A CA 1
ATOM 3527 C C . LYS A 1 637 ? 29.038 19.126 0.934 1.00 6.59 669 LYS A C 1
ATOM 3528 O O . LYS A 1 637 ? 29.323 19.434 -0.241 1.00 8.51 669 LYS A O 1
ATOM 3534 N N . PRO A 1 638 ? 28.705 20.078 1.828 1.00 10.58 670 PRO A N 1
ATOM 3535 C CA . PRO A 1 638 ? 28.725 21.500 1.399 1.00 10.59 670 PRO A CA 1
ATOM 3536 C C . PRO A 1 638 ? 30.099 21.940 0.912 1.00 10.45 670 PRO A C 1
ATOM 3537 O O . PRO A 1 638 ? 30.217 22.749 -0.019 1.00 8.61 670 PRO A O 1
ATOM 3541 N N . LEU A 1 639 ? 31.164 21.421 1.536 1.00 9.93 671 LEU A N 1
ATOM 3542 C CA . LEU A 1 639 ? 32.501 21.815 1.073 1.00 10.00 671 LEU A CA 1
ATOM 3543 C C . LEU A 1 639 ? 32.777 21.243 -0.309 1.00 8.36 671 LEU A C 1
ATOM 3544 O O . LEU A 1 639 ? 33.315 21.941 -1.184 1.00 7.13 671 LEU A O 1
ATOM 3549 N N . ILE A 1 640 ? 32.421 19.966 -0.528 1.00 5.92 672 ILE A N 1
ATOM 3550 C CA . ILE A 1 640 ? 32.628 19.364 -1.838 1.00 7.63 672 ILE A CA 1
ATOM 3551 C C . ILE A 1 640 ? 31.789 20.097 -2.884 1.00 9.29 672 ILE A C 1
ATOM 3552 O O . ILE A 1 640 ? 32.278 20.411 -3.976 1.00 12.08 672 ILE A O 1
ATOM 3557 N N . ASP A 1 641 ? 30.496 20.357 -2.578 1.00 9.93 673 ASP A N 1
ATOM 3558 C CA . ASP A 1 641 ? 29.653 21.103 -3.523 1.00 8.00 673 ASP A CA 1
ATOM 3559 C C . ASP A 1 641 ? 30.257 22.470 -3.858 1.00 5.80 673 ASP A C 1
ATOM 3560 O O . ASP A 1 641 ? 30.194 22.930 -5.011 1.00 9.68 673 ASP A O 1
ATOM 3565 N N . TYR A 1 642 ? 30.761 23.172 -2.847 1.00 7.75 674 TYR A N 1
ATOM 3566 C CA . TYR A 1 642 ? 31.372 24.491 -3.068 1.00 9.33 674 TYR A CA 1
ATOM 3567 C C . TYR A 1 642 ? 32.575 24.398 -4.022 1.00 10.34 674 TYR A C 1
ATOM 3568 O O . TYR A 1 642 ? 32.705 25.181 -4.981 1.00 8.49 674 TYR A O 1
ATOM 3577 N N . LEU A 1 643 ? 33.447 23.408 -3.799 1.00 7.49 675 LEU A N 1
ATOM 3578 C CA . LEU A 1 643 ? 34.643 23.229 -4.609 1.00 11.20 675 LEU A CA 1
ATOM 3579 C C . LEU A 1 643 ? 34.303 22.850 -6.053 1.00 6.73 675 LEU A C 1
ATOM 3580 O O . LEU A 1 643 ? 34.935 23.346 -6.984 1.00 10.97 675 LEU A O 1
ATOM 3585 N N . GLU A 1 644 ? 33.320 21.965 -6.254 1.00 6.51 676 GLU A N 1
ATOM 3586 C CA . GLU A 1 644 ? 32.967 21.598 -7.628 1.00 8.96 676 GLU A CA 1
ATOM 3587 C C . GLU A 1 644 ? 32.463 22.792 -8.416 1.00 14.72 676 GLU A C 1
ATOM 3588 O O . GLU A 1 644 ? 32.704 22.878 -9.621 1.00 12.66 676 GLU A O 1
ATOM 3594 N N . ALA A 1 645 ? 31.782 23.729 -7.748 1.00 12.60 677 ALA A N 1
ATOM 3595 C CA . ALA A 1 645 ? 31.294 24.934 -8.413 1.00 14.45 677 ALA A CA 1
ATOM 3596 C C . ALA A 1 645 ? 32.362 26.027 -8.544 1.00 23.12 677 ALA A C 1
ATOM 3597 O O . ALA A 1 645 ? 32.336 26.815 -9.498 1.00 22.05 677 ALA A O 1
ATOM 3599 N N . THR A 1 646 ? 33.306 26.094 -7.608 1.00 21.97 678 THR A N 1
ATOM 3600 C CA . THR A 1 646 ? 34.211 27.224 -7.478 1.00 20.22 678 THR A CA 1
ATOM 3601 C C . THR A 1 646 ? 35.590 26.927 -8.057 1.00 26.51 678 THR A C 1
ATOM 3602 O O . THR A 1 646 ? 36.066 27.662 -8.925 1.00 26.35 678 THR A O 1
ATOM 3606 N N . ILE A 1 647 ? 36.245 25.868 -7.573 1.00 17.58 679 ILE A N 1
ATOM 3607 C CA . ILE A 1 647 ? 37.568 25.485 -8.065 1.00 25.71 679 ILE A CA 1
ATOM 3608 C C . ILE A 1 647 ? 37.453 24.563 -9.288 1.00 22.47 679 ILE A C 1
ATOM 3609 O O . ILE A 1 647 ? 38.335 24.563 -10.149 1.00 20.69 679 ILE A O 1
ATOM 3614 N N . LYS A 1 648 ? 36.360 23.805 -9.393 1.00 17.99 680 LYS A N 1
ATOM 3615 C CA . LYS A 1 648 ? 35.968 23.067 -10.610 1.00 24.03 680 LYS A CA 1
ATOM 3616 C C . LYS A 1 648 ? 36.952 21.970 -10.942 1.00 25.36 680 LYS A C 1
ATOM 3617 O O . LYS A 1 648 ? 37.107 21.504 -12.086 1.00 29.43 680 LYS A O 1
#

Foldseek 3Di:
DAAFAFEAEQVRHGFKHKDKFWFKFFQQLFCDDDVSNVVLLVVVCVAVVADSQQNVVQCPQPVHDNGDGRGAGGDHPDRGTRMDIDIDMFIDGVLFFLCPLAQAAKAFQDVVNVVPDDDRGDIAGDHHPSNLCVVQRPCVVVGHHHYFYWNADSVLSNLQQVLQVQFFWWKWKALLVQQGGNYTGGHDAHGRSCVHRNDDPVRVVVQVPPPSRRNDRQLQWWDQQFQLCLLLLQLLLVQLVQADQPDFAADADFWDDPDCVVPPDTFGFDDGDGRDGPLNCQQRVRLVVQLVSLVRSNDVSSCVLVVLQFAPDDDPESPDHGGWHLAPDPDQVDSRQSSQSSRREHHTIARNSSVSQRLSCLLVLRKGWHHYIGVPDGTDIRPCSGGSVSSPVSQVSQQCLCVPPPRVLVVQHDVPFRKGKGKGWYAVPHFIKIWMWIARPRVSRMIMIIIGTRCVPRPHRSVRCNVSVVCCVVPSD

B-factor: mean 22.55, std 15.21, range [2.5, 88.56]

Radius of gyration: 26.17 Å; Cα contacts (8 Å, |Δi|>4): 1107; chains: 1; bounding box: 42×79×60 Å

Sequence (477 aa):
NAKRGEIVDRNGSGLAINKVFDEVGVVPGKLGSGAEKTANIKAFSDKFGVSVDEINQKLSQGWVQADSFVPITVAVTELPTGAATKDTESRYYPLGEAAAQLIGYTGTITAEDIEKNLSSTGVIGKTTGLERAFDKELRGQDKKDGQTIIKLTIDSGVQQQAFAIFDKRPGSAVITDPQKGDLLATVSSPSYDPNKMANGISQKEYDAYNNNKDLPFTARFATGYAPGSTTFKTITGAIGLDAGTLKPDEELEINGLKWQKDKSWGGYFATRVKEASPVNLRTALVNSDNIYFAQQTLRMGEDKFRAGLNKFIFGEELDLPIAMTPAQISNEEDKFNSEILLADTGYGQGQLLISPIQQATMYSVFQNNGTLVYPKLVLDKETKKKKKDNNVISANAANTIATDLLGSSVEDPSGYVYNMYNPNFSLAAKTGTTAEIKGKENSFLLTLDRSNNKFLTMIMVENSGENGSATDISKPLIDYLEATIK

InterPro domains:
  IPR001460 Penicillin-binding protein, transpeptidase [PF00905] (366-667)
  IPR005311 Penicillin-binding protein, dimerisation domain [PF03717] (172-332)
  IPR007887 Penicillin-binding protein 3-like, N-terminal domain [PF05223] (46-164)
  IPR012338 Beta-lactamase/transpeptidase-like [G3DSA:3.40.710.10] (348-678)
  IPR012338 Beta-lactamase/transpeptidase-like [SSF56601] (349-674)
  IPR032710 NTF2-like domain superfamily [SSF54427] (49-161)
  IPR036138 Penicillin-binding protein, dimerisation domain superfamily [SSF56519] (165-348)
  IPR050515 Class D beta-lactamase/transpeptidase [PTHR30627] (147-675)

Solvent-accessible surface area: 20212 Å² total; per-residue (Å²): 125,26,53,20,6,66,0,9,3,70,116,38,57,16,3,0,36,48,97,82,42,68,14,1,0,0,15,33,57,142,2,43,87,56,88,104,76,86,54,13,4,39,42,1,17,124,93,43,71,16,37,66,55,15,0,59,49,37,20,91,70,73,58,26,106,72,124,14,26,1,34,5,38,84,68,87,110,65,84,24,88,10,17,30,58,114,95,28,110,15,15,68,5,52,22,15,86,7,5,0,15,4,4,0,29,2,13,46,19,66,87,75,35,60,91,94,100,86,45,65,97,26,62,35,5,55,41,25,2,0,144,53,22,16,178,67,0,65,30,123,104,117,45,100,15,109,83,16,89,0,0,0,18,13,25,0,0,86,43,0,31,64,15,0,111,170,74,7,0,0,0,0,0,9,18,2,70,122,3,5,0,7,0,1,0,0,1,12,13,6,42,1,33,80,30,21,56,24,34,12,98,175,60,79,58,62,46,74,119,54,168,34,93,1,62,53,31,16,1,15,58,36,31,19,0,0,2,0,1,0,0,0,0,0,0,6,0,24,69,38,35,28,2,113,54,121,63,95,16,134,5,102,25,84,120,64,25,104,66,176,96,10,48,76,66,55,0,71,13,123,71,104,30,60,78,0,28,0,130,51,0,2,13,18,20,2,18,0,0,0,0,37,0,0,33,104,8,21,38,113,100,0,22,60,11,0,94,80,4,1,34,54,62,144,31,99,16,43,21,97,40,111,40,4,51,16,11,104,111,126,90,7,117,51,68,48,27,15,0,16,0,0,10,0,24,37,61,1,85,1,1,4,0,4,4,2,5,1,1,3,0,0,4,18,91,0,26,0,3,21,14,16,1,37,49,133,72,151,46,99,109,63,111,99,1,3,36,48,104,0,0,48,33,0,0,69,7,0,38,11,5,2,68,59,108,78,9,87,0,84,79,3,94,47,101,134,26,33,2,0,0,2,25,8,51,1,104,70,136,98,121,72,13,10,1,0,0,0,0,0,63,48,75,28,92,0,0,0,3,0,3,0,30,35,17,72,142,34,28,35,0,14,108,20,0,81,70,0,0,58,73,0,18,73,59,38,125

Organism: Enterococcus faecalis (NCBI:txid1351)